Protein 2M3A (pdb70)

Nearest PDB structures (foldseek):
  2m3a-assembly1_A  TM=8.935E-01  e=5.132E-09  Caenorhabditis elegans
  2m3a-assembly1_A  TM=9.111E-01  e=3.890E-08  Caenorhabditis elegans
  7f4n-assembly2_G  TM=6.284E-01  e=8.957E+00  Tetrahymena thermophila SB210
  5nhk-assembly1_B  TM=3.131E-01  e=8.957E+00  Francisella tularensis
  2m3a-assembly1_A  TM=8.936E-01  e=2.933E-09  Caenorhabditis elegans

Secondary structure (DSSP, 8-state):
---S--BTB----HHHHHHHHHHHHHH---S-HHHHHHHHHHHGGG-PPPHHHHHHHHHHHS-----

Solvent-accessible surface area: 5272 Å² total; per-residue (Å²): 123,130,141,84,94,150,36,103,210,30,88,24,148,182,156,34,17,98,129,0,123,188,11,20,72,135,90,152,14,67,29,49,52,86,62,0,71,97,0,19,180,84,3,46,160,97,57,20,26,96,26,120,43,1,76,95,19,0,31,84,98,39,183,35,111,91,140

GO terms:
  GO:0000775 chromosome, centromeric region (C, IDA)
  GO:0000776 kinetochore (C, IDA)
  GO:0005634 nucleus (C, IDA)

Foldseek 3Di:
DVDDDDDDDDDCDPVNVVVLVVLCVVQVDQQDLVSVVVSVVVVCVVVDDRVVVVSVCCCVPVVDDHD

B-factor: mean 38.53, std 22.82, range [0.01, 75.43]

InterPro domains:
  IPR015216 SANT associated [PF09133] (20-107)
  IPR039110 KNL2-like [PTHR16124] (4-870)
  IPR044895 Kinetochore null protein 2, Myb-like DNA-binding domain superfamily [G3DSA:1.10.10.1900] (612-678)
  IPR048553 Kinetochore null protein 2-like domain [PF21506] (626-678)

Structure (mmCIF, N/CA/C/O backbone):
data_2M3A
#
_entry.id   2M3A
#
loop_
_atom_site.group_PDB
_atom_site.id
_atom_site.type_symbol
_atom_site.label_atom_id
_atom_site.label_alt_id
_atom_site.label_comp_id
_atom_site.label_asym_id
_atom_site.label_entity_id
_atom_site.label_seq_id
_atom_site.pdbx_PDB_ins_code
_atom_site.Cartn_x
_atom_site.Cartn_y
_atom_site.Cartn_z
_atom_site.occupancy
_atom_site.B_iso_or_equiv
_atom_site.auth_seq_id
_atom_site.auth_comp_id
_atom_site.auth_asym_id
_atom_site.auth_atom_id
_atom_site.pdbx_PDB_model_num
ATOM 1 N N . GLY A 1 1 ? 5.976 -18.245 19.093 1.00 13.00 1 GLY A N 1
ATOM 2 C CA . GLY A 1 1 ? 6.717 -18.244 17.846 1.00 45.03 1 GLY A CA 1
ATOM 3 C C . GLY A 1 1 ? 6.757 -16.875 17.196 1.00 63.11 1 GLY A C 1
ATOM 4 O O . GLY A 1 1 ? 7.797 -16.218 17.147 1.00 40.40 1 GLY A O 1
ATOM 8 N N . PRO A 1 2 ? 5.603 -16.427 16.680 1.00 1.21 2 PRO A N 1
ATOM 9 C CA . PRO A 1 2 ? 5.485 -15.124 16.020 1.00 54.44 2 PRO A CA 1
ATOM 10 C C . PRO A 1 2 ? 5.610 -13.963 17.000 1.00 5.14 2 PRO A C 1
ATOM 11 O O . PRO A 1 2 ? 5.854 -14.166 18.191 1.00 71.13 2 PRO A O 1
ATOM 22 N N . LEU A 1 3 ? 5.443 -12.746 16.494 1.00 21.14 3 LEU A N 1
ATOM 23 C CA . LEU A 1 3 ? 5.537 -11.552 17.327 1.00 45.33 3 LEU A CA 1
ATOM 24 C C . LEU A 1 3 ? 4.215 -11.275 18.034 1.00 54.11 3 LEU A C 1
ATOM 25 O O . LEU A 1 3 ? 3.202 -11.913 17.750 1.00 53.54 3 LEU A O 1
ATOM 41 N N . GLY A 1 4 ? 4.231 -10.317 18.956 1.00 24.11 4 GLY A N 1
ATOM 42 C CA . GLY A 1 4 ? 3.027 -9.971 19.688 1.00 0.01 4 GLY A CA 1
ATOM 43 C C . GLY A 1 4 ? 2.126 -9.033 18.911 1.00 54.44 4 GLY A C 1
ATOM 44 O O . GLY A 1 4 ? 1.854 -7.916 19.351 1.00 53.44 4 GLY A O 1
ATOM 48 N N . SER A 1 5 ? 1.662 -9.486 17.750 1.00 10.12 5 SER A N 1
ATOM 49 C CA . SER A 1 5 ? 0.790 -8.677 16.907 1.00 43.43 5 SER A CA 1
ATOM 50 C C . SER A 1 5 ? 0.324 -9.469 15.689 1.00 3.10 5 SER A C 1
ATOM 51 O O . SER A 1 5 ? 1.073 -9.651 14.729 1.00 72.13 5 SER A O 1
ATOM 59 N N . VAL A 1 6 ? -0.918 -9.938 15.736 1.00 35.24 6 VAL A N 1
ATOM 60 C CA . VAL A 1 6 ? -1.487 -10.710 14.638 1.00 65.32 6 VAL A CA 1
ATOM 61 C C . VAL A 1 6 ? -2.082 -9.796 13.573 1.00 3.43 6 VAL A C 1
ATOM 62 O O . VAL A 1 6 ? -2.736 -8.802 13.889 1.00 25.12 6 VAL A O 1
ATOM 75 N N . ALA A 1 7 ? -1.851 -10.138 12.310 1.00 21.32 7 ALA A N 1
ATOM 76 C CA . ALA A 1 7 ? -2.366 -9.349 11.198 1.00 34.42 7 ALA A CA 1
ATOM 77 C C . ALA A 1 7 ? -2.135 -10.059 9.868 1.00 11.42 7 ALA A C 1
ATOM 78 O O . ALA A 1 7 ? -1.115 -9.851 9.211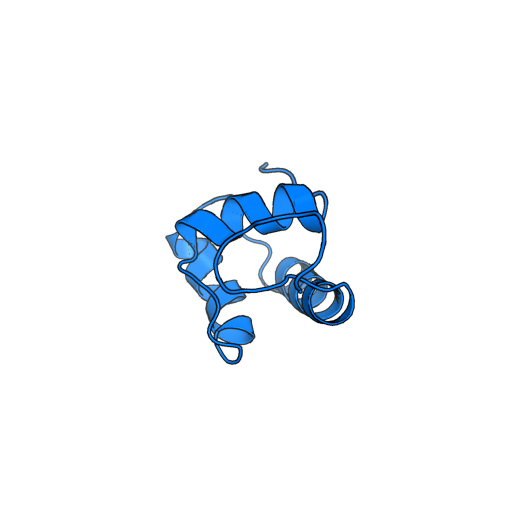 1.00 40.12 7 ALA A O 1
ATOM 85 N N . LYS A 1 8 ? -3.088 -10.898 9.477 1.00 52.41 8 LYS A N 1
ATOM 86 C CA . LYS A 1 8 ? -2.990 -11.638 8.225 1.00 65.13 8 LYS A CA 1
ATOM 87 C C . LYS A 1 8 ? -1.747 -12.523 8.212 1.00 34.35 8 LYS A C 1
ATOM 88 O O . LYS A 1 8 ? -1.075 -12.681 9.231 1.00 25.14 8 LYS A O 1
ATOM 107 N N . LYS A 1 9 ? -1.447 -13.098 7.053 1.00 75.13 9 LYS A N 1
ATOM 108 C CA . LYS A 1 9 ? -0.285 -13.965 6.906 1.00 25.41 9 LYS A CA 1
ATOM 109 C C . LYS A 1 9 ? 0.896 -13.198 6.318 1.00 34.32 9 LYS A C 1
ATOM 110 O O . LYS A 1 9 ? 1.775 -13.784 5.685 1.00 14.30 9 LYS A O 1
ATOM 129 N N . ILE A 1 10 ? 0.909 -11.887 6.533 1.00 22.20 10 ILE A N 1
ATOM 130 C CA . ILE A 1 10 ? 1.983 -11.042 6.026 1.00 10.33 10 ILE A CA 1
ATOM 131 C C . ILE A 1 10 ? 2.471 -10.072 7.097 1.00 15.50 10 ILE A C 1
ATOM 132 O O . ILE A 1 10 ? 1.786 -9.105 7.434 1.00 33.00 10 ILE A O 1
ATOM 148 N N . THR A 1 11 ? 3.660 -10.334 7.629 1.00 65.34 11 THR A N 1
ATOM 149 C CA . THR A 1 11 ? 4.241 -9.485 8.661 1.00 40.23 11 THR A CA 1
ATOM 150 C C . THR A 1 11 ? 4.807 -8.202 8.063 1.00 41.14 11 THR A C 1
ATOM 151 O O . THR A 1 11 ? 5.941 -8.177 7.583 1.00 34.20 11 THR A O 1
ATOM 162 N N . TRP A 1 12 ? 4.012 -7.139 8.095 1.00 11.20 12 TRP A N 1
ATOM 163 C CA . TRP A 1 12 ? 4.435 -5.851 7.556 1.00 23.31 12 TRP A CA 1
ATOM 164 C C . TRP A 1 12 ? 5.615 -5.293 8.344 1.00 42.12 12 TRP A C 1
ATOM 165 O O . TRP A 1 12 ? 5.464 -4.871 9.490 1.00 13.33 12 TRP A O 1
ATOM 186 N N . ARG A 1 13 ? 6.790 -5.293 7.722 1.00 72.40 13 ARG A N 1
ATOM 187 C CA . ARG A 1 13 ? 7.996 -4.787 8.366 1.00 33.34 13 ARG A CA 1
ATOM 188 C C . ARG A 1 13 ? 8.358 -3.405 7.832 1.00 1.33 13 ARG A C 1
ATOM 189 O O . ARG A 1 13 ? 7.846 -2.972 6.799 1.00 24.14 13 ARG A O 1
ATOM 210 N N . LYS A 1 14 ? 9.244 -2.715 8.543 1.00 32.03 14 LYS A N 1
ATOM 211 C CA . LYS A 1 14 ? 9.676 -1.382 8.142 1.00 44.31 14 LYS A CA 1
ATOM 212 C C . LYS A 1 14 ? 10.290 -1.406 6.746 1.00 71.04 14 LYS A C 1
ATOM 213 O O . LYS A 1 14 ? 10.055 -0.506 5.939 1.00 33.45 14 LYS A O 1
ATOM 232 N N . GLN A 1 15 ? 11.075 -2.442 6.467 1.00 3.52 15 GLN A N 1
ATOM 233 C CA . GLN A 1 15 ? 11.721 -2.582 5.168 1.00 62.15 15 GLN A CA 1
ATOM 234 C C . GLN A 1 15 ? 10.685 -2.681 4.053 1.00 62.13 15 GLN A C 1
ATOM 235 O O . GLN A 1 15 ? 10.891 -2.167 2.953 1.00 22.11 15 GLN A O 1
ATOM 249 N N . ASP A 1 16 ? 9.572 -3.345 4.344 1.00 60.03 16 ASP A N 1
ATOM 250 C CA . ASP A 1 16 ? 8.503 -3.511 3.366 1.00 71.02 16 ASP A CA 1
ATOM 251 C C . ASP A 1 16 ? 7.659 -2.244 3.263 1.00 31.52 16 ASP A C 1
ATOM 252 O O . ASP A 1 16 ? 7.078 -1.956 2.216 1.00 44.51 16 ASP A O 1
ATOM 261 N N . LEU A 1 17 ? 7.594 -1.493 4.357 1.00 50.14 17 LEU A N 1
ATOM 262 C CA . LEU A 1 17 ? 6.820 -0.257 4.391 1.00 53.14 17 LEU A CA 1
ATOM 263 C C . LEU A 1 17 ? 7.566 0.872 3.687 1.00 13.54 17 LEU A C 1
ATOM 264 O O . LEU A 1 17 ? 6.960 1.703 3.010 1.00 74.43 17 LEU A O 1
ATOM 280 N N . ASP A 1 18 ? 8.884 0.896 3.851 1.00 33.14 18 ASP A N 1
ATOM 281 C CA . ASP A 1 18 ? 9.713 1.921 3.230 1.00 45.44 18 ASP A CA 1
ATOM 282 C C . ASP A 1 18 ? 9.489 1.962 1.721 1.00 34.53 18 ASP A C 1
ATOM 283 O O . ASP A 1 18 ? 9.403 3.035 1.125 1.00 42.21 18 ASP A O 1
ATOM 292 N N . ARG A 1 19 ? 9.395 0.785 1.111 1.00 73.14 19 ARG A N 1
ATOM 293 C CA . ARG A 1 19 ? 9.182 0.686 -0.328 1.00 62.33 19 ARG A CA 1
ATOM 294 C C . ARG A 1 19 ? 7.787 1.173 -0.707 1.00 13.33 19 ARG A C 1
ATOM 295 O O . ARG A 1 19 ? 7.631 2.020 -1.588 1.00 12.25 19 ARG A O 1
ATOM 316 N N . LEU A 1 20 ? 6.775 0.633 -0.036 1.00 41.32 20 LEU A N 1
ATOM 317 C CA . LEU A 1 20 ? 5.392 1.013 -0.302 1.00 33.41 20 LEU A CA 1
ATOM 318 C C . LEU A 1 20 ? 5.223 2.528 -0.252 1.00 23.25 20 LEU A C 1
ATOM 319 O O . LEU A 1 20 ? 4.540 3.116 -1.090 1.00 31.20 20 LEU A O 1
ATOM 335 N N . LYS A 1 21 ? 5.853 3.155 0.736 1.00 13.32 21 LYS A N 1
ATOM 336 C CA . LYS A 1 21 ? 5.776 4.603 0.895 1.00 24.42 21 LYS A CA 1
ATOM 337 C C . LYS A 1 21 ? 6.265 5.315 -0.362 1.00 74.44 21 LYS A C 1
ATOM 338 O O . LYS A 1 21 ? 5.749 6.371 -0.729 1.00 21.14 21 LYS A O 1
ATOM 357 N N . ARG A 1 22 ? 7.260 4.729 -1.020 1.00 30.21 22 ARG A N 1
ATOM 358 C CA . ARG A 1 22 ? 7.817 5.308 -2.237 1.00 30.54 22 ARG A CA 1
ATOM 359 C C . ARG A 1 22 ? 6.815 5.227 -3.385 1.00 25.40 22 ARG A C 1
ATOM 360 O O . ARG A 1 22 ? 6.856 6.031 -4.316 1.00 65.23 22 ARG A O 1
ATOM 381 N N . VAL A 1 23 ? 5.917 4.250 -3.312 1.00 72.10 23 VAL A N 1
ATOM 382 C CA . VAL A 1 23 ? 4.904 4.064 -4.345 1.00 24.25 23 VAL A CA 1
ATOM 383 C C . VAL A 1 23 ? 3.726 5.009 -4.136 1.00 24.12 23 VAL A C 1
ATOM 384 O O . VAL A 1 23 ? 3.168 5.542 -5.095 1.00 71.01 23 VAL A O 1
ATOM 397 N N . ILE A 1 24 ? 3.354 5.212 -2.877 1.00 2.34 24 ILE A N 1
ATOM 398 C CA . ILE A 1 24 ? 2.243 6.095 -2.542 1.00 64.30 24 ILE A CA 1
ATOM 399 C C . ILE A 1 24 ? 2.549 7.536 -2.934 1.00 1.31 24 ILE A C 1
ATOM 400 O O . ILE A 1 24 ? 1.641 8.327 -3.189 1.00 62.34 24 ILE A O 1
ATOM 416 N N . ALA A 1 25 ? 3.834 7.871 -2.981 1.00 4.01 25 ALA A N 1
ATOM 417 C CA . ALA A 1 25 ? 4.261 9.216 -3.346 1.00 14.43 25 ALA A CA 1
ATOM 418 C C . ALA A 1 25 ? 4.252 9.403 -4.859 1.00 42.51 25 ALA A C 1
ATOM 419 O O . ALA A 1 25 ? 4.113 10.522 -5.356 1.00 5.01 25 ALA A O 1
ATOM 426 N N . LEU A 1 26 ? 4.402 8.303 -5.587 1.00 61.43 26 LEU A N 1
ATOM 427 C CA . LEU A 1 26 ? 4.412 8.345 -7.045 1.00 45.45 26 LEU A CA 1
ATOM 428 C C . LEU A 1 26 ? 2.998 8.223 -7.604 1.00 3.51 26 LEU A C 1
ATOM 429 O O . LEU A 1 26 ? 2.534 9.091 -8.344 1.00 1.10 26 LEU A O 1
ATOM 445 N N . LYS A 1 27 ? 2.316 7.142 -7.243 1.00 24.32 27 LYS A N 1
ATOM 446 C CA . LYS A 1 27 ? 0.953 6.907 -7.704 1.00 64.50 27 LYS A CA 1
ATOM 447 C C . LYS A 1 27 ? -0.012 7.911 -7.083 1.00 40.23 27 LYS A C 1
ATOM 448 O O . LYS A 1 27 ? -0.846 8.495 -7.775 1.00 54.41 27 LYS A O 1
ATOM 467 N N . LYS A 1 28 ? 0.108 8.109 -5.775 1.00 13.21 28 LYS A N 1
ATOM 468 C CA . LYS A 1 28 ? -0.752 9.045 -5.060 1.00 40.44 28 LYS A CA 1
ATOM 469 C C . LYS A 1 28 ? -2.223 8.701 -5.269 1.00 32.45 28 LYS A C 1
ATOM 470 O O . LYS A 1 28 ? -2.948 9.380 -5.996 1.00 10.13 28 LYS A O 1
ATOM 489 N N . PRO A 1 29 ? -2.677 7.621 -4.615 1.00 31.12 29 PRO A N 1
ATOM 490 C CA . PRO A 1 29 ? -4.066 7.163 -4.711 1.00 54.22 29 PRO A CA 1
ATOM 491 C C . PRO A 1 29 ? -5.039 8.112 -4.019 1.00 3.20 29 PRO A C 1
ATOM 492 O O . PRO A 1 29 ? -4.626 9.057 -3.346 1.00 31.41 29 PRO A O 1
ATOM 503 N N . SER A 1 30 ? -6.332 7.855 -4.189 1.00 23.34 30 SER A N 1
ATOM 504 C CA . SER A 1 30 ? -7.363 8.689 -3.582 1.00 70.45 30 SER A CA 1
ATOM 505 C C . SER A 1 30 ? -8.357 7.838 -2.797 1.00 52.34 30 SER A C 1
ATOM 506 O O . SER A 1 30 ? -9.570 7.992 -2.939 1.00 41.11 30 SER A O 1
ATOM 514 N N . ALA A 1 31 ? -7.834 6.941 -1.969 1.00 64.51 31 ALA A N 1
ATOM 515 C CA . ALA A 1 31 ? -8.674 6.067 -1.160 1.00 24.34 31 ALA A CA 1
ATOM 516 C C . ALA A 1 31 ? -9.687 5.324 -2.024 1.00 51.41 31 ALA A C 1
ATOM 517 O O . ALA A 1 31 ? -10.856 5.705 -2.092 1.00 62.22 31 ALA A O 1
ATOM 524 N N . SER A 1 32 ? -9.232 4.264 -2.684 1.00 4.14 32 SER A N 1
ATOM 525 C CA . SER A 1 32 ? -10.098 3.471 -3.548 1.00 10.13 32 SER A CA 1
ATOM 526 C C . SER A 1 32 ? -9.402 2.184 -3.981 1.00 53.32 32 SER A C 1
ATOM 527 O O . SER A 1 32 ? -8.215 2.187 -4.306 1.00 62.20 32 SER A O 1
ATOM 535 N N . ASP A 1 33 ? -10.151 1.087 -3.983 1.00 65.33 33 ASP A N 1
ATOM 536 C CA . ASP A 1 33 ? -9.608 -0.208 -4.377 1.00 65.15 33 ASP A CA 1
ATOM 537 C C . ASP A 1 33 ? -9.009 -0.142 -5.779 1.00 62.31 33 ASP A C 1
ATOM 538 O O . ASP A 1 33 ? -7.876 -0.569 -6.002 1.00 34.54 33 ASP A O 1
ATOM 547 N N . ALA A 1 34 ? -9.778 0.395 -6.721 1.00 24.32 34 ALA A N 1
ATOM 548 C CA . ALA A 1 34 ? -9.323 0.517 -8.100 1.00 41.12 34 ALA A CA 1
ATOM 549 C C . ALA A 1 34 ? -7.985 1.244 -8.175 1.00 4.14 34 ALA A C 1
ATOM 550 O O . ALA A 1 34 ? -7.084 0.833 -8.907 1.00 11.40 34 ALA A O 1
ATOM 557 N N . ASP A 1 35 ? -7.861 2.326 -7.413 1.00 71.33 35 ASP A N 1
ATOM 558 C CA . ASP A 1 35 ? -6.632 3.110 -7.393 1.00 2.02 35 ASP A CA 1
ATOM 559 C C . ASP A 1 35 ? -5.506 2.338 -6.711 1.00 51.43 35 ASP A C 1
ATOM 560 O O . ASP A 1 35 ? -4.373 2.320 -7.193 1.00 33.14 35 ASP A O 1
ATOM 569 N N . TRP A 1 36 ? -5.826 1.704 -5.589 1.00 42.31 36 TRP A N 1
ATOM 570 C CA . TRP A 1 36 ? -4.841 0.932 -4.841 1.00 24.14 36 TRP A CA 1
ATOM 571 C C . TRP A 1 36 ? -4.301 -0.221 -5.680 1.00 10.01 36 TRP A C 1
ATOM 572 O O . TRP A 1 36 ? -3.186 -0.695 -5.459 1.00 41.22 36 TRP A O 1
ATOM 593 N N . THR A 1 37 ? -5.099 -0.669 -6.645 1.00 24.35 37 THR A N 1
ATOM 594 C CA . THR A 1 37 ? -4.701 -1.767 -7.516 1.00 60.53 37 THR A CA 1
ATOM 595 C C . THR A 1 37 ? -3.368 -1.475 -8.196 1.00 55.24 37 THR A C 1
ATOM 596 O O . THR A 1 37 ? -2.635 -2.392 -8.565 1.00 12.25 37 THR A O 1
ATOM 607 N N . GLU A 1 38 ? -3.061 -0.192 -8.359 1.00 55.41 38 GLU A N 1
ATOM 608 C CA . GLU A 1 38 ? -1.816 0.220 -8.996 1.00 1.34 38 GLU A CA 1
ATOM 609 C C . GLU A 1 38 ? -0.640 0.075 -8.034 1.00 43.32 38 GLU A C 1
ATOM 610 O O . GLU A 1 38 ? 0.315 -0.652 -8.308 1.00 73.34 38 GLU A O 1
ATOM 622 N N . VAL A 1 39 ? -0.716 0.774 -6.906 1.00 4.10 39 VAL A N 1
ATOM 623 C CA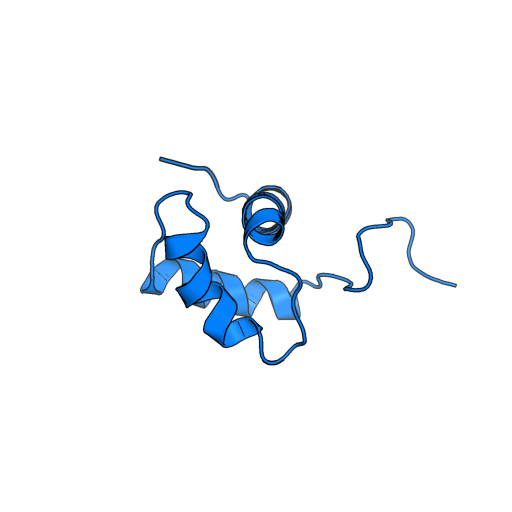 . VAL A 1 39 ? 0.341 0.724 -5.903 1.00 24.30 39 VAL A CA 1
ATOM 624 C C . VAL A 1 39 ? 0.598 -0.708 -5.447 1.00 65.10 39 VAL A C 1
ATOM 625 O O . VAL A 1 39 ? 1.746 -1.115 -5.258 1.00 13.44 39 VAL A O 1
ATOM 638 N N . LEU A 1 40 ? -0.476 -1.469 -5.273 1.00 31.43 40 LEU A N 1
ATOM 639 C CA . LEU A 1 40 ? -0.368 -2.858 -4.839 1.00 63.11 40 LEU A CA 1
ATOM 640 C C . LEU A 1 40 ? 0.191 -3.735 -5.955 1.00 41.01 40 LEU A C 1
ATOM 641 O O . LEU A 1 40 ? 0.689 -4.833 -5.705 1.00 3.30 40 LEU A O 1
ATOM 657 N N . ARG A 1 41 ? 0.107 -3.242 -7.186 1.00 74.14 41 ARG A N 1
ATOM 658 C CA . ARG A 1 41 ? 0.605 -3.980 -8.341 1.00 32.33 41 ARG A CA 1
ATOM 659 C C . ARG A 1 41 ? 2.111 -4.200 -8.237 1.00 2.02 41 ARG A C 1
ATOM 660 O O . ARG A 1 41 ? 2.646 -5.173 -8.771 1.00 10.41 41 ARG A O 1
ATOM 681 N N . LEU A 1 42 ? 2.790 -3.290 -7.547 1.00 21.33 42 LEU A N 1
ATOM 682 C CA . LEU A 1 42 ? 4.236 -3.384 -7.373 1.00 15.22 42 LEU A CA 1
ATOM 683 C C . LEU A 1 42 ? 4.585 -4.289 -6.196 1.00 70.42 42 LEU A C 1
ATOM 684 O O . LEU A 1 42 ? 5.324 -5.263 -6.346 1.00 64.15 42 LEU A O 1
ATOM 700 N N . LEU A 1 43 ? 4.047 -3.964 -5.026 1.00 3.01 43 LEU A N 1
ATOM 701 C CA . LEU A 1 43 ? 4.300 -4.749 -3.823 1.00 20.51 43 LEU A CA 1
ATOM 702 C C . LEU A 1 43 ? 3.707 -6.149 -3.952 1.00 24.02 43 LEU A C 1
ATOM 703 O O . LEU A 1 43 ? 4.032 -7.045 -3.173 1.00 73.24 43 LEU A O 1
ATOM 719 N N . ALA A 1 44 ? 2.839 -6.329 -4.941 1.00 73.33 44 ALA A N 1
ATOM 720 C CA . ALA A 1 44 ? 2.204 -7.621 -5.175 1.00 43.41 44 ALA A CA 1
ATOM 721 C C . ALA A 1 44 ? 3.243 -8.732 -5.276 1.00 61.41 44 ALA A C 1
ATOM 722 O O . ALA A 1 44 ? 2.959 -9.891 -4.972 1.00 62.34 44 ALA A O 1
ATOM 729 N N . LYS A 1 45 ? 4.448 -8.373 -5.705 1.00 50.33 45 LYS A N 1
ATOM 730 C CA . LYS A 1 45 ? 5.531 -9.339 -5.846 1.00 74.24 45 LYS A CA 1
ATOM 731 C C . LYS A 1 45 ? 5.782 -10.070 -4.531 1.00 44.32 45 LYS A C 1
ATOM 732 O O . LYS A 1 45 ? 6.299 -11.186 -4.521 1.00 21.41 45 LYS A O 1
ATOM 751 N N . GLU A 1 46 ? 5.413 -9.432 -3.425 1.00 33.11 46 GLU A N 1
ATOM 752 C CA . GLU A 1 46 ? 5.599 -10.023 -2.105 1.00 33.20 46 GLU A CA 1
ATOM 753 C C . GLU A 1 46 ? 4.328 -10.730 -1.642 1.00 24.44 46 GLU A C 1
ATOM 754 O O . GLU A 1 46 ? 4.090 -10.881 -0.444 1.00 64.20 46 GLU A O 1
ATOM 766 N N . GLY A 1 47 ? 3.515 -11.162 -2.601 1.00 14.24 47 GLY A N 1
ATOM 767 C CA . GLY A 1 47 ? 2.278 -11.847 -2.272 1.00 24.11 47 GLY A CA 1
ATOM 768 C C . GLY A 1 47 ? 1.431 -11.072 -1.283 1.00 2.25 47 GLY A C 1
ATOM 769 O O . GLY A 1 47 ? 0.973 -11.622 -0.281 1.00 72.22 47 GLY A O 1
ATOM 773 N N . VAL A 1 48 ? 1.223 -9.789 -1.561 1.00 42.15 48 VAL A N 1
ATOM 774 C CA . VAL A 1 48 ? 0.426 -8.936 -0.688 1.00 71.01 48 VAL A CA 1
ATOM 775 C C . VAL A 1 48 ? -1.063 -9.219 -0.854 1.00 0.32 48 VAL A C 1
ATOM 776 O O . VAL A 1 48 ? -1.530 -9.519 -1.952 1.00 74.34 48 VAL A O 1
ATOM 789 N N . VAL A 1 49 ? -1.804 -9.120 0.245 1.00 15.20 49 VAL A N 1
ATOM 790 C CA . VAL A 1 49 ? -3.242 -9.363 0.222 1.00 62.12 49 VAL A CA 1
ATOM 791 C C . VAL A 1 49 ? -3.957 -8.349 -0.664 1.00 64.12 49 VAL A C 1
ATOM 792 O O . VAL A 1 49 ? -3.346 -7.400 -1.155 1.00 31.04 49 VAL A O 1
ATOM 805 N N . GLU A 1 50 ? -5.254 -8.557 -0.864 1.00 73.35 50 GLU A N 1
ATOM 806 C CA . GLU A 1 50 ? -6.052 -7.661 -1.692 1.00 52.54 50 GLU A CA 1
ATOM 807 C C . GLU A 1 50 ? -5.831 -6.206 -1.288 1.00 50.21 50 GLU A C 1
ATOM 808 O O . GLU A 1 50 ? -5.416 -5.902 -0.170 1.00 24.24 50 GLU A O 1
ATOM 820 N N . PRO A 1 51 ? -6.114 -5.284 -2.220 1.00 14.51 51 PRO A N 1
ATOM 821 C CA . PRO A 1 51 ? -5.954 -3.845 -1.985 1.00 34.53 51 PRO A CA 1
ATOM 822 C C . PRO A 1 51 ? -6.979 -3.302 -0.995 1.00 33.30 51 PRO A C 1
ATOM 823 O O . PRO A 1 51 ? -6.701 -2.359 -0.256 1.00 13.15 51 PRO A O 1
ATOM 834 N N . GLU A 1 52 ? -8.164 -3.905 -0.987 1.00 14.42 52 GLU A N 1
ATOM 835 C CA . GLU A 1 52 ? -9.230 -3.480 -0.087 1.00 53.41 52 GLU A CA 1
ATOM 836 C C . GLU A 1 52 ? -8.732 -3.413 1.354 1.00 40.13 52 GLU A C 1
ATOM 837 O O . GLU A 1 52 ? -9.148 -2.551 2.127 1.00 15.43 52 GLU A O 1
ATOM 849 N N . VAL A 1 53 ? -7.838 -4.331 1.707 1.00 5.54 53 VAL A N 1
ATOM 850 C CA . VAL A 1 53 ? -7.281 -4.377 3.054 1.00 13.43 53 VAL A CA 1
ATOM 851 C C . VAL A 1 53 ? -6.064 -3.467 3.178 1.00 70.04 53 VAL A C 1
ATOM 852 O O . VAL A 1 53 ? -5.945 -2.697 4.131 1.00 24.40 53 VAL A O 1
ATOM 865 N N . VAL A 1 54 ? -5.162 -3.560 2.206 1.00 24.20 54 VAL A N 1
ATOM 866 C CA . VAL A 1 54 ? -3.953 -2.744 2.204 1.00 31.53 54 VAL A CA 1
ATOM 867 C C . VAL A 1 54 ? -4.286 -1.268 2.390 1.00 72.44 54 VAL A C 1
ATOM 868 O O . VAL A 1 54 ? -3.495 -0.508 2.948 1.00 30.42 54 VAL A O 1
ATOM 881 N N . ARG A 1 55 ? -5.463 -0.869 1.918 1.00 63.24 55 ARG A N 1
ATOM 882 C CA . ARG A 1 55 ? -5.901 0.517 2.031 1.00 62.25 55 ARG A CA 1
ATOM 883 C C . ARG A 1 55 ? -5.851 0.986 3.482 1.00 51.14 55 ARG A C 1
ATOM 884 O O . ARG A 1 55 ? -5.448 2.114 3.765 1.00 35.11 55 ARG A O 1
ATOM 905 N N . GLN A 1 56 ? -6.263 0.113 4.395 1.00 54.00 56 GLN A N 1
ATOM 906 C CA . GLN A 1 56 ? -6.267 0.439 5.816 1.00 2.21 56 GLN A CA 1
ATOM 907 C C . GLN A 1 56 ? -4.898 0.183 6.437 1.00 64.52 56 GLN A C 1
ATOM 908 O O . GLN A 1 56 ? -4.500 0.857 7.387 1.00 41.30 56 GLN A O 1
ATOM 922 N N . ILE A 1 57 ? -4.182 -0.796 5.894 1.00 24.41 57 ILE A N 1
ATOM 923 C CA . ILE A 1 57 ? -2.857 -1.141 6.395 1.00 62.13 57 ILE A CA 1
ATOM 924 C C . ILE A 1 57 ? -1.897 0.037 6.268 1.00 54.42 57 ILE A C 1
ATOM 925 O O . ILE A 1 57 ? -1.207 0.394 7.222 1.00 52.40 57 ILE A O 1
ATOM 941 N N . ALA A 1 58 ? -1.861 0.639 5.083 1.00 30.23 58 ALA A N 1
ATOM 942 C CA . ALA A 1 58 ? -0.989 1.780 4.832 1.00 35.13 58 ALA A CA 1
ATOM 943 C C . ALA A 1 58 ? -1.329 2.944 5.757 1.00 22.33 58 ALA A C 1
ATOM 944 O O . ALA A 1 58 ? -0.516 3.847 5.957 1.00 13.20 58 ALA A O 1
ATOM 951 N N . ILE A 1 59 ? -2.533 2.916 6.318 1.00 30.13 59 ILE A N 1
ATOM 952 C CA . ILE A 1 59 ? -2.979 3.969 7.222 1.00 24.13 59 ILE A CA 1
ATOM 953 C C . ILE A 1 59 ? -2.451 3.740 8.635 1.00 51.53 59 ILE A C 1
ATOM 954 O O . ILE A 1 59 ? -1.961 4.665 9.284 1.00 11.11 59 ILE A O 1
ATOM 970 N N . THR A 1 60 ? -2.553 2.501 9.105 1.00 3.35 60 THR A N 1
ATOM 971 C CA . THR A 1 60 ? -2.086 2.150 10.441 1.00 45.24 60 THR A CA 1
ATOM 972 C C . THR A 1 60 ? -0.602 1.799 10.429 1.00 33.42 60 THR A C 1
ATOM 973 O O . THR A 1 60 ? -0.012 1.522 11.474 1.00 53.12 60 THR A O 1
ATOM 984 N N . ARG A 1 61 ? -0.005 1.812 9.242 1.00 21.42 61 ARG A N 1
ATOM 985 C CA . ARG A 1 61 ? 1.410 1.493 9.096 1.00 43.45 61 ARG A CA 1
ATOM 986 C C . ARG A 1 61 ? 2.187 2.698 8.573 1.00 3.45 61 ARG A C 1
ATOM 987 O O . ARG A 1 61 ? 3.210 3.085 9.141 1.00 21.40 61 ARG A O 1
ATOM 1008 N N . LEU A 1 62 ? 1.696 3.288 7.489 1.00 12.03 62 LEU A N 1
ATOM 1009 C CA . LEU A 1 62 ? 2.344 4.449 6.890 1.00 52.44 62 LEU A CA 1
ATOM 1010 C C . LEU A 1 62 ? 1.670 5.742 7.339 1.00 31.34 62 LEU A C 1
ATOM 1011 O O . LEU A 1 62 ? 1.890 6.804 6.758 1.00 54.42 62 LEU A O 1
ATOM 1027 N N . LYS A 1 63 ? 0.850 5.644 8.380 1.00 34.10 63 LYS A N 1
ATOM 1028 C CA . LYS A 1 63 ? 0.145 6.805 8.912 1.00 65.24 63 LYS A CA 1
ATOM 1029 C C . LYS A 1 63 ? -0.587 7.552 7.802 1.00 43.33 63 LYS A C 1
ATOM 1030 O O . LYS A 1 63 ? -0.765 8.768 7.873 1.00 52.21 63 LYS A O 1
ATOM 1049 N N . TRP A 1 64 ? -1.009 6.818 6.779 1.00 31.32 64 TRP A N 1
ATOM 1050 C CA . TRP A 1 64 ? -1.724 7.412 5.655 1.00 24.00 64 TRP A CA 1
ATOM 1051 C C . TRP A 1 64 ? -3.101 7.905 6.085 1.00 71.43 64 TRP A C 1
ATOM 1052 O O . TRP A 1 64 ? -3.653 7.443 7.084 1.00 65.33 64 TRP A O 1
ATOM 1073 N N . VAL A 1 65 ? -3.653 8.845 5.324 1.00 65.11 65 VAL A N 1
ATOM 1074 C CA . VAL A 1 65 ? -4.967 9.399 5.626 1.00 41.03 65 VAL A CA 1
ATOM 1075 C C . VAL A 1 65 ? -5.684 9.836 4.354 1.00 53.34 65 VAL A C 1
ATOM 1076 O O . VAL A 1 65 ? -5.183 10.673 3.604 1.00 50.24 65 VAL A O 1
ATOM 1089 N N . GLU A 1 66 ? -6.861 9.264 4.118 1.00 41.23 66 GLU A N 1
ATOM 1090 C CA . GLU A 1 66 ? -7.647 9.595 2.935 1.00 12.52 66 GLU A CA 1
ATOM 1091 C C . GLU A 1 66 ? -7.828 11.105 2.807 1.00 4.42 66 GLU A C 1
ATOM 1092 O O . GLU A 1 66 ? -7.739 11.851 3.782 1.00 4.55 66 GLU A O 1
ATOM 1104 N N . PRO A 1 67 ? -8.087 11.567 1.575 1.00 43.50 67 PRO A N 1
ATOM 1105 C CA . PRO A 1 67 ? -8.285 12.991 1.289 1.00 10.51 67 PRO A CA 1
ATOM 1106 C C . PRO A 1 67 ? -9.591 13.523 1.869 1.00 32.13 67 PRO A C 1
ATOM 1107 O O . PRO A 1 67 ? -9.719 13.695 3.082 1.00 64.54 67 PRO A O 1
ATOM 1118 N N . GLY A 1 1 ? 1.697 -1.799 18.811 1.00 30.04 1 GLY A N 2
ATOM 1119 C CA . GLY A 1 1 ? 1.202 -1.979 20.164 1.00 43.10 1 GLY A CA 2
ATOM 1120 C C . GLY A 1 1 ? 0.718 -3.392 20.421 1.00 31.01 1 GLY A C 2
ATOM 1121 O O . GLY A 1 1 ? 0.645 -4.220 19.513 1.00 21.35 1 GLY A O 2
ATOM 1125 N N . PRO A 1 2 ? 0.376 -3.685 21.684 1.00 11.45 2 PRO A N 2
ATOM 1126 C CA . PRO A 1 2 ? -0.109 -5.007 22.087 1.00 22.35 2 PRO A CA 2
ATOM 1127 C C . PRO A 1 2 ? -1.500 -5.307 21.539 1.00 2.30 2 PRO A C 2
ATOM 1128 O O . PRO A 1 2 ? -2.027 -4.560 20.712 1.00 5.32 2 PRO A O 2
ATOM 1139 N N . LEU A 1 3 ? -2.091 -6.402 22.004 1.00 50.44 3 LEU A N 2
ATOM 1140 C CA . LEU A 1 3 ? -3.422 -6.800 21.560 1.00 54.25 3 LEU A CA 2
ATOM 1141 C C . LEU A 1 3 ? -3.434 -7.087 20.062 1.00 64.40 3 LEU A C 2
ATOM 1142 O O . LEU A 1 3 ? -3.540 -6.175 19.244 1.00 15.33 3 LEU A O 2
ATOM 1158 N N . GLY A 1 4 ? -3.325 -8.365 19.710 1.00 55.25 4 GLY A N 2
ATOM 1159 C CA . GLY A 1 4 ? -3.327 -8.752 18.311 1.00 55.33 4 GLY A CA 2
ATOM 1160 C C . GLY A 1 4 ? -4.634 -9.395 17.888 1.00 44.10 4 GLY A C 2
ATOM 1161 O O . GLY A 1 4 ? -5.306 -10.036 18.695 1.00 52.30 4 GLY A O 2
ATOM 1165 N N . SER A 1 5 ? -4.993 -9.221 16.621 1.00 32.51 5 SER A N 2
ATOM 1166 C CA . SER A 1 5 ? -6.231 -9.786 16.094 1.00 41.54 5 SER A CA 2
ATOM 1167 C C . SER A 1 5 ? -5.941 -10.973 15.181 1.00 52.14 5 SER A C 2
ATOM 1168 O O . SER A 1 5 ? -6.771 -11.868 15.025 1.00 35.45 5 SER A O 2
ATOM 1176 N N . VAL A 1 6 ? -4.757 -10.973 14.578 1.00 25.43 6 VAL A N 2
ATOM 1177 C CA . VAL A 1 6 ? -4.355 -12.050 13.681 1.00 71.01 6 VAL A CA 2
ATOM 1178 C C . VAL A 1 6 ? -5.403 -12.284 12.600 1.00 53.14 6 VAL A C 2
ATOM 1179 O O . VAL A 1 6 ? -6.244 -13.174 12.719 1.00 72.33 6 VAL A O 2
ATOM 1192 N N . ALA A 1 7 ? -5.347 -11.478 11.544 1.00 42.22 7 ALA A N 2
ATOM 1193 C CA . ALA A 1 7 ? -6.290 -11.599 10.440 1.00 2.41 7 ALA A CA 2
ATOM 1194 C C . ALA A 1 7 ? -5.569 -11.575 9.097 1.00 40.53 7 ALA A C 2
ATOM 1195 O O . ALA A 1 7 ? -6.147 -11.201 8.076 1.00 43.31 7 ALA A O 2
ATOM 1202 N N . LYS A 1 8 ? -4.302 -11.975 9.104 1.00 70.02 8 LYS A N 2
ATOM 1203 C CA . LYS A 1 8 ? -3.500 -12.000 7.885 1.00 2.44 8 LYS A CA 2
ATOM 1204 C C . LYS A 1 8 ? -2.250 -12.853 8.074 1.00 34.50 8 LYS A C 2
ATOM 1205 O O . LYS A 1 8 ? -1.872 -13.178 9.200 1.00 64.44 8 LYS A O 2
ATOM 1224 N N . LYS A 1 9 ? -1.612 -13.213 6.966 1.00 74.11 9 LYS A N 2
ATOM 1225 C CA . LYS A 1 9 ? -0.403 -14.027 7.008 1.00 23.51 9 LYS A CA 2
ATOM 1226 C C . LYS A 1 9 ? 0.791 -13.257 6.455 1.00 42.41 9 LYS A C 2
ATOM 1227 O O . LYS A 1 9 ? 1.747 -13.851 5.954 1.00 32.11 9 LYS A O 2
ATOM 1246 N N . ILE A 1 10 ? 0.731 -11.932 6.548 1.00 35.24 10 ILE A N 2
ATOM 1247 C CA . ILE A 1 10 ? 1.808 -11.082 6.059 1.00 1.11 10 ILE A CA 2
ATOM 1248 C C . ILE A 1 10 ? 2.262 -10.098 7.131 1.00 53.20 10 ILE A C 2
ATOM 1249 O O . ILE A 1 10 ? 1.491 -9.245 7.574 1.00 53.44 10 ILE A O 2
ATOM 1265 N N . THR A 1 11 ? 3.519 -10.219 7.545 1.00 4.20 11 THR A N 2
ATOM 1266 C CA . THR A 1 11 ? 4.076 -9.340 8.565 1.00 4.11 11 THR A CA 2
ATOM 1267 C C . THR A 1 11 ? 4.611 -8.053 7.948 1.00 5.53 11 THR A C 2
ATOM 1268 O O . THR A 1 11 ? 5.623 -8.063 7.247 1.00 2.15 11 THR A O 2
ATOM 1279 N N . TRP A 1 12 ? 3.926 -6.946 8.214 1.00 62.12 12 TRP A N 2
ATOM 1280 C CA . TRP A 1 12 ? 4.334 -5.649 7.685 1.00 74.44 12 TRP A CA 2
ATOM 1281 C C . TRP A 1 12 ? 5.398 -5.011 8.570 1.00 54.50 12 TRP A C 2
ATOM 1282 O O . TRP A 1 12 ? 5.095 -4.503 9.650 1.00 65.13 12 TRP A O 2
ATOM 1303 N N . ARG A 1 13 ? 6.642 -5.038 8.105 1.00 24.43 13 ARG A N 2
ATOM 1304 C CA . ARG A 1 13 ? 7.751 -4.461 8.856 1.00 33.33 13 ARG A CA 2
ATOM 1305 C C . ARG A 1 13 ? 8.026 -3.030 8.408 1.00 50.23 13 ARG A C 2
ATOM 1306 O O . ARG A 1 13 ? 7.589 -2.608 7.336 1.00 20.44 13 ARG A O 2
ATOM 1327 N N . LYS A 1 14 ? 8.752 -2.284 9.234 1.00 74.40 14 LYS A N 2
ATOM 1328 C CA . LYS A 1 14 ? 9.086 -0.900 8.923 1.00 51.11 14 LYS A CA 2
ATOM 1329 C C . LYS A 1 14 ? 9.886 -0.811 7.628 1.00 41.41 14 LYS A C 2
ATOM 1330 O O . LYS A 1 14 ? 9.701 0.113 6.836 1.00 12.03 14 LYS A O 2
ATOM 1349 N N . GLN A 1 15 ? 10.773 -1.778 7.418 1.00 2.01 15 GLN A N 2
ATOM 1350 C CA . GLN A 1 15 ? 11.600 -1.807 6.217 1.00 31.42 15 GLN A CA 2
ATOM 1351 C C . GLN A 1 15 ? 10.753 -2.085 4.980 1.00 43.12 15 GLN A C 2
ATOM 1352 O O . GLN A 1 15 ? 10.803 -1.339 4.001 1.00 60.00 15 GLN A O 2
ATOM 1366 N N . ASP A 1 16 ? 9.977 -3.161 5.029 1.00 34.34 16 ASP A N 2
ATOM 1367 C CA . ASP A 1 16 ? 9.117 -3.537 3.913 1.00 72.40 16 ASP A CA 2
ATOM 1368 C C . ASP A 1 16 ? 8.200 -2.383 3.521 1.00 73.32 16 ASP A C 2
ATOM 1369 O O . ASP A 1 16 ? 7.808 -2.254 2.360 1.00 43.33 16 ASP A O 2
ATOM 1378 N N . LEU A 1 17 ? 7.859 -1.548 4.496 1.00 62.12 17 LEU A N 2
ATOM 1379 C CA . LEU A 1 17 ? 6.986 -0.404 4.253 1.00 33.21 17 LEU A CA 2
ATOM 1380 C C . LEU A 1 17 ? 7.717 0.683 3.472 1.00 21.43 17 LEU A C 2
ATOM 1381 O O . LEU A 1 17 ? 7.101 1.453 2.736 1.00 12.33 17 LEU A O 2
ATOM 1397 N N . ASP A 1 18 ? 9.035 0.738 3.636 1.00 33.43 18 ASP A N 2
ATOM 1398 C CA . ASP A 1 18 ? 9.850 1.728 2.944 1.00 11.22 18 ASP A CA 2
ATOM 1399 C C . ASP A 1 18 ? 9.675 1.616 1.433 1.00 25.24 18 ASP A C 2
ATOM 1400 O O . ASP A 1 18 ? 9.832 2.597 0.706 1.00 34.24 18 ASP A O 2
ATOM 1409 N N . ARG A 1 19 ? 9.353 0.414 0.967 1.00 13.12 19 ARG A N 2
ATOM 1410 C CA . ARG A 1 19 ? 9.160 0.173 -0.457 1.00 53.30 19 ARG A CA 2
ATOM 1411 C C . ARG A 1 19 ? 7.772 0.626 -0.902 1.00 71.12 19 ARG A C 2
ATOM 1412 O O . ARG A 1 19 ? 7.615 1.226 -1.966 1.00 20.23 19 ARG A O 2
ATOM 1433 N N . LEU A 1 20 ? 6.770 0.334 -0.082 1.00 33.13 20 LEU A N 2
ATOM 1434 C CA . LEU A 1 20 ? 5.394 0.710 -0.390 1.00 11.14 20 LEU A CA 2
ATOM 1435 C C . LEU A 1 20 ? 5.220 2.225 -0.338 1.00 33.45 20 LEU A C 2
ATOM 1436 O O . LEU A 1 20 ? 4.611 2.822 -1.226 1.00 31.11 20 LEU A O 2
ATOM 1452 N N . LYS A 1 21 ? 5.758 2.841 0.709 1.00 12.20 21 LYS A N 2
ATOM 1453 C CA . LYS A 1 21 ? 5.666 4.287 0.878 1.00 54.14 21 LYS A CA 2
ATOM 1454 C C . LYS A 1 21 ? 6.234 5.014 -0.337 1.00 21.31 21 LYS A C 2
ATOM 1455 O O . LYS A 1 21 ? 5.823 6.130 -0.653 1.00 51.31 21 LYS A O 2
ATOM 1474 N N . ARG A 1 22 ? 7.180 4.372 -1.015 1.00 43.33 22 ARG A N 2
ATOM 1475 C CA . ARG A 1 22 ? 7.804 4.958 -2.196 1.00 23.23 22 ARG A CA 2
ATOM 1476 C C . ARG A 1 22 ? 6.850 4.933 -3.385 1.00 75.41 22 ARG A C 2
ATOM 1477 O O . ARG A 1 22 ? 6.938 5.768 -4.284 1.00 51.55 22 ARG A O 2
ATOM 1498 N N . VAL A 1 23 ? 5.935 3.968 -3.382 1.00 61.45 23 VAL A N 2
ATOM 1499 C CA . VAL A 1 23 ? 4.962 3.833 -4.460 1.00 63.23 23 VAL A CA 2
ATOM 1500 C C . VAL A 1 23 ? 3.764 4.749 -4.237 1.00 20.11 23 VAL A C 2
ATOM 1501 O O . VAL A 1 23 ? 3.205 5.298 -5.187 1.00 74.42 23 VAL A O 2
ATOM 1514 N N . ILE A 1 24 ? 3.377 4.910 -2.976 1.00 53.12 24 ILE A N 2
ATOM 1515 C CA . ILE A 1 24 ? 2.246 5.761 -2.629 1.00 31.14 24 ILE A CA 2
ATOM 1516 C C . ILE A 1 24 ? 2.510 7.212 -3.014 1.00 3.02 24 ILE A C 2
ATOM 1517 O O . ILE A 1 24 ? 1.580 7.978 -3.267 1.00 25.41 24 ILE A O 2
ATOM 1533 N N . ALA A 1 25 ? 3.786 7.584 -3.059 1.00 34.33 25 ALA A N 2
ATOM 1534 C CA . ALA A 1 25 ? 4.174 8.942 -3.418 1.00 14.14 25 ALA A CA 2
ATOM 1535 C C . ALA A 1 25 ? 4.264 9.106 -4.931 1.00 71.12 25 ALA A C 2
ATOM 1536 O O . ALA A 1 25 ? 4.128 10.212 -5.456 1.00 34.45 25 ALA A O 2
ATOM 1543 N N . LEU A 1 26 ? 4.494 7.999 -5.628 1.00 50.03 26 LEU A N 2
ATOM 1544 C CA . LEU A 1 26 ? 4.602 8.020 -7.083 1.00 22.51 26 LEU A CA 2
ATOM 1545 C C . LEU A 1 26 ? 3.232 7.860 -7.734 1.00 64.10 26 LEU A C 2
ATOM 1546 O O . LEU A 1 26 ? 2.972 8.413 -8.803 1.00 4.44 26 LEU A O 2
ATOM 1562 N N . LYS A 1 27 ? 2.358 7.102 -7.081 1.00 52.33 27 LYS A N 2
ATOM 1563 C CA . LYS A 1 27 ? 1.012 6.872 -7.593 1.00 63.34 27 LYS A CA 2
ATOM 1564 C C . LYS A 1 27 ? 0.028 7.880 -7.009 1.00 14.41 27 LYS A C 2
ATOM 1565 O O . LYS A 1 27 ? -0.777 8.468 -7.731 1.00 71.04 27 LYS A O 2
ATOM 1584 N N . LYS A 1 28 ? 0.099 8.078 -5.697 1.00 72.31 28 LYS A N 2
ATOM 1585 C CA . LYS A 1 28 ? -0.784 9.017 -5.015 1.00 51.44 28 LYS A CA 2
ATOM 1586 C C . LYS A 1 28 ? -2.247 8.669 -5.267 1.00 12.15 28 LYS A C 2
ATOM 1587 O O . LYS A 1 28 ? -2.949 9.342 -6.022 1.00 12.53 28 LYS A O 2
ATOM 1606 N N . PRO A 1 29 ? -2.721 7.595 -4.620 1.00 20.42 29 PRO A N 2
ATOM 1607 C CA . PRO A 1 29 ? -4.107 7.135 -4.756 1.00 63.25 29 PRO A CA 2
ATOM 1608 C C . PRO A 1 29 ? -5.100 8.089 -4.102 1.00 75.00 29 PRO A C 2
ATOM 1609 O O . PRO A 1 29 ? -4.710 9.044 -3.431 1.00 54.34 29 PRO A O 2
ATOM 1620 N N . SER A 1 30 ? -6.388 7.823 -4.303 1.00 0.20 30 SER A N 2
ATOM 1621 C CA . SER A 1 30 ? -7.439 8.660 -3.735 1.00 3.23 30 SER A CA 2
ATOM 1622 C C . SER A 1 30 ? -8.425 7.822 -2.929 1.00 32.12 30 SER A C 2
ATOM 1623 O O . SER A 1 30 ? -9.634 8.046 -2.980 1.00 73.33 30 SER A O 2
ATOM 1631 N N . ALA A 1 31 ? -7.900 6.854 -2.184 1.00 11.44 31 ALA A N 2
ATOM 1632 C CA . ALA A 1 31 ? -8.733 5.983 -1.365 1.00 20.44 31 ALA A CA 2
ATOM 1633 C C . ALA A 1 31 ? -9.759 5.244 -2.217 1.00 51.21 31 ALA A C 2
ATOM 1634 O O . ALA A 1 31 ? -10.922 5.642 -2.289 1.00 53.21 31 ALA A O 2
ATOM 1641 N N . SER A 1 32 ? -9.321 4.168 -2.863 1.00 12.22 32 SER A N 2
ATOM 1642 C CA . SER A 1 32 ? -10.201 3.377 -3.715 1.00 31.11 32 SER A CA 2
ATOM 1643 C C . SER A 1 32 ? -9.572 2.025 -4.039 1.00 14.01 32 SER A C 2
ATOM 1644 O O . SER A 1 32 ? -8.373 1.933 -4.300 1.00 3.13 32 SER A O 2
ATOM 1652 N N . ASP A 1 33 ? -10.391 0.980 -4.021 1.00 21.21 33 ASP A N 2
ATOM 1653 C CA . ASP A 1 33 ? -9.917 -0.368 -4.314 1.00 61.42 33 ASP A CA 2
ATOM 1654 C C . ASP A 1 33 ? -9.158 -0.402 -5.638 1.00 10.34 33 ASP A C 2
ATOM 1655 O O . ASP A 1 33 ? -8.119 -1.050 -5.752 1.00 22.22 33 ASP A O 2
ATOM 1664 N N . ALA A 1 34 ? -9.687 0.302 -6.634 1.00 25.34 34 ALA A N 2
ATOM 1665 C CA . ALA A 1 34 ? -9.059 0.354 -7.948 1.00 73.31 34 ALA A CA 2
ATOM 1666 C C . ALA A 1 34 ? -7.793 1.203 -7.920 1.00 5.21 34 ALA A C 2
ATOM 1667 O O . ALA A 1 34 ? -6.776 0.839 -8.511 1.00 75.42 34 ALA A O 2
ATOM 1674 N N . ASP A 1 35 ? -7.862 2.336 -7.229 1.00 21.20 35 ASP A N 2
ATOM 1675 C CA . ASP A 1 35 ? -6.721 3.237 -7.123 1.00 44.24 35 ASP A CA 2
ATOM 1676 C C . ASP A 1 35 ? -5.539 2.542 -6.454 1.00 11.33 35 ASP A C 2
ATOM 1677 O O . ASP A 1 35 ? -4.393 2.703 -6.874 1.00 71.33 35 ASP A O 2
ATOM 1686 N N . TRP A 1 36 ? -5.827 1.771 -5.412 1.00 42.31 36 TRP A N 2
ATOM 1687 C CA . TRP A 1 36 ? -4.787 1.052 -4.684 1.00 70.22 36 TRP A CA 2
ATOM 1688 C C . TRP A 1 36 ? -4.176 -0.045 -5.549 1.00 0.04 36 TRP A C 2
ATOM 1689 O O . TRP A 1 36 ? -3.027 -0.441 -5.348 1.00 74.32 36 TRP A O 2
ATOM 1710 N N . THR A 1 37 ? -4.950 -0.533 -6.512 1.00 53.24 37 THR A N 2
ATOM 1711 C CA . THR A 1 37 ? -4.486 -1.585 -7.408 1.00 5.21 37 THR A CA 2
ATOM 1712 C C . THR A 1 37 ? -3.203 -1.174 -8.121 1.00 5.51 37 THR A C 2
ATOM 1713 O O . THR A 1 37 ? -2.368 -2.015 -8.450 1.00 4.43 37 THR A O 2
ATOM 1724 N N . GLU A 1 38 ? -3.052 0.126 -8.355 1.00 3.52 38 GLU A N 2
ATOM 1725 C CA . GLU A 1 38 ? -1.870 0.649 -9.029 1.00 25.21 38 GLU A CA 2
ATOM 1726 C C . GLU A 1 38 ? -0.624 0.461 -8.167 1.00 3.34 38 GLU A C 2
ATOM 1727 O O . GLU A 1 38 ? 0.389 -0.065 -8.626 1.00 22.14 38 GLU A O 2
ATOM 1739 N N . VAL A 1 39 ? -0.709 0.898 -6.914 1.00 24.35 39 VAL A N 2
ATOM 1740 C CA . VAL A 1 39 ? 0.410 0.779 -5.985 1.00 72.44 39 VAL A CA 2
ATOM 1741 C C . VAL A 1 39 ? 0.649 -0.677 -5.597 1.00 43.14 39 VAL A C 2
ATOM 1742 O O . VAL A 1 39 ? 1.793 -1.123 -5.495 1.00 60.24 39 VAL A O 2
ATOM 1755 N N . LEU A 1 40 ? -0.436 -1.412 -5.384 1.00 2.13 40 LEU A N 2
ATOM 1756 C CA . LEU A 1 40 ? -0.345 -2.819 -5.008 1.00 4.41 40 LEU A CA 2
ATOM 1757 C C . LEU A 1 40 ? 0.111 -3.670 -6.189 1.00 11.21 40 LEU A C 2
ATOM 1758 O O . LEU A 1 40 ? 0.589 -4.791 -6.010 1.00 50.35 40 LEU A O 2
ATOM 1774 N N . ARG A 1 41 ? -0.040 -3.130 -7.393 1.00 65.24 41 ARG A N 2
ATOM 1775 C CA . ARG A 1 41 ? 0.357 -3.839 -8.604 1.00 10.01 41 ARG A CA 2
ATOM 1776 C C . ARG A 1 41 ? 1.861 -4.099 -8.613 1.00 61.21 41 ARG A C 2
ATOM 1777 O O . ARG A 1 41 ? 2.332 -5.060 -9.223 1.00 31.31 41 ARG A O 2
ATOM 1798 N N . LEU A 1 42 ? 2.609 -3.237 -7.935 1.00 1.23 42 LEU A N 2
ATOM 1799 C CA . LEU A 1 42 ? 4.060 -3.372 -7.864 1.00 70.12 42 LEU A CA 2
ATOM 1800 C C . LEU A 1 42 ? 4.464 -4.337 -6.755 1.00 23.40 42 LEU A C 2
ATOM 1801 O O . LEU A 1 42 ? 5.157 -5.326 -6.999 1.00 33.23 42 LEU A O 2
ATOM 1817 N N . LEU A 1 43 ? 4.026 -4.045 -5.535 1.00 73.21 43 LEU A N 2
ATOM 1818 C CA . LEU A 1 43 ? 4.339 -4.889 -4.387 1.00 1.20 43 LEU A CA 2
ATOM 1819 C C . LEU A 1 43 ? 3.689 -6.261 -4.526 1.00 65.23 43 LEU A C 2
ATOM 1820 O O . LEU A 1 43 ? 4.039 -7.199 -3.810 1.00 24.32 43 LEU A O 2
ATOM 1836 N N . ALA A 1 44 ? 2.744 -6.372 -5.453 1.00 25.11 44 ALA A N 2
ATOM 1837 C CA . ALA A 1 44 ? 2.050 -7.631 -5.689 1.00 54.10 44 ALA A CA 2
ATOM 1838 C C . ALA A 1 44 ? 3.038 -8.772 -5.905 1.00 14.12 44 ALA A C 2
ATOM 1839 O O . ALA A 1 44 ? 2.736 -9.931 -5.621 1.00 21.25 44 ALA A O 2
ATOM 1846 N N . LYS A 1 45 ? 4.220 -8.437 -6.410 1.00 42.44 45 LYS A N 2
ATOM 1847 C CA . LYS A 1 45 ? 5.255 -9.433 -6.665 1.00 15.42 45 LYS A CA 2
ATOM 1848 C C . LYS A 1 45 ? 5.576 -10.218 -5.397 1.00 71.12 45 LYS A C 2
ATOM 1849 O O . LYS A 1 45 ? 6.056 -11.349 -5.463 1.00 12.01 45 LYS A O 2
ATOM 1868 N N . GLU A 1 46 ? 5.307 -9.611 -4.245 1.00 41.21 46 GLU A N 2
ATOM 1869 C CA . GLU A 1 46 ? 5.568 -10.255 -2.964 1.00 72.45 46 GLU A CA 2
ATOM 1870 C C . GLU A 1 46 ? 4.312 -10.943 -2.435 1.00 54.50 46 GLU A C 2
ATOM 1871 O O . GLU A 1 46 ? 4.155 -11.130 -1.229 1.00 21.22 46 GLU A O 2
ATOM 1883 N N . GLY A 1 47 ? 3.419 -11.314 -3.347 1.00 21.52 47 GLY A N 2
ATOM 1884 C CA . GLY A 1 47 ? 2.188 -11.975 -2.954 1.00 33.03 47 GLY A CA 2
ATOM 1885 C C . GLY A 1 47 ? 1.434 -11.208 -1.884 1.00 25.11 47 GLY A C 2
ATOM 1886 O O . GLY A 1 47 ? 1.030 -11.778 -0.871 1.00 34.10 47 GLY A O 2
ATOM 1890 N N . VAL A 1 48 ? 1.248 -9.912 -2.108 1.00 42.42 48 VAL A N 2
ATOM 1891 C CA . VAL A 1 48 ? 0.539 -9.065 -1.155 1.00 60.34 48 VAL A CA 2
ATOM 1892 C C . VAL A 1 48 ? -0.965 -9.302 -1.223 1.00 51.21 48 VAL A C 2
ATOM 1893 O O . VAL A 1 48 ? -1.517 -9.552 -2.295 1.00 53.52 48 VAL A O 2
ATOM 1906 N N . VAL A 1 49 ? -1.624 -9.220 -0.072 1.00 73.30 49 VAL A N 2
ATOM 1907 C CA . VAL A 1 49 ? -3.066 -9.424 -0.000 1.00 50.44 49 VAL A CA 2
ATOM 1908 C C . VAL A 1 49 ? -3.811 -8.361 -0.801 1.00 33.33 49 VAL A C 2
ATOM 1909 O O . VAL A 1 49 ? -3.210 -7.413 -1.302 1.00 4.34 49 VAL A O 2
ATOM 1922 N N . GLU A 1 50 ? -5.126 -8.527 -0.916 1.00 64.42 50 GLU A N 2
ATOM 1923 C CA . GLU A 1 50 ? -5.953 -7.582 -1.656 1.00 60.13 50 GLU A CA 2
ATOM 1924 C C . GLU A 1 50 ? -5.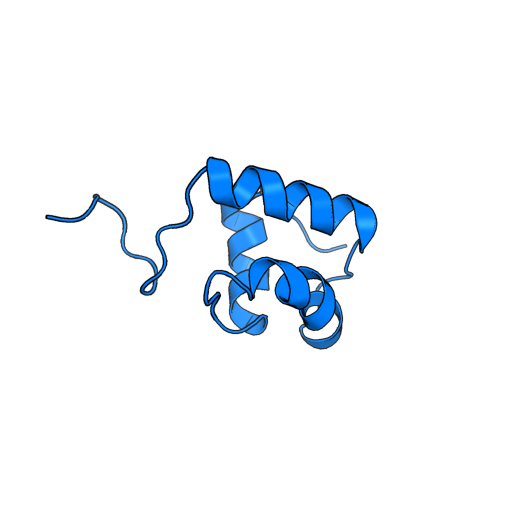665 -6.149 -1.218 1.00 72.53 50 GLU A C 2
ATOM 1925 O O . GLU A 1 50 ? -5.170 -5.896 -0.120 1.00 32.01 50 GLU A O 2
ATOM 1937 N N . PRO A 1 51 ? -5.983 -5.187 -2.097 1.00 11.11 51 PRO A N 2
ATOM 1938 C CA . PRO A 1 51 ? -5.769 -3.763 -1.824 1.00 43.01 51 PRO A CA 2
ATOM 1939 C C . PRO A 1 51 ? -6.712 -3.230 -0.751 1.00 11.34 51 PRO A C 2
ATOM 1940 O O . PRO A 1 51 ? -6.343 -2.356 0.034 1.00 52.14 51 PRO A O 2
ATOM 1951 N N . GLU A 1 52 ? -7.930 -3.762 -0.722 1.00 61.22 52 GLU A N 2
ATOM 1952 C CA . GLU A 1 52 ? -8.925 -3.339 0.256 1.00 70.11 52 GLU A CA 2
ATOM 1953 C C . GLU A 1 52 ? -8.358 -3.397 1.671 1.00 64.43 52 GLU A C 2
ATOM 1954 O O . GLU A 1 52 ? -8.725 -2.600 2.533 1.00 22.44 52 GLU A O 2
ATOM 1966 N N . VAL A 1 53 ? -7.458 -4.350 1.903 1.00 41.12 53 VAL A N 2
ATOM 1967 C CA . VAL A 1 53 ? -6.838 -4.514 3.212 1.00 13.01 53 VAL A CA 2
ATOM 1968 C C . VAL A 1 53 ? -5.606 -3.629 3.351 1.00 3.41 53 VAL A C 2
ATOM 1969 O O . VAL A 1 53 ? -5.423 -2.954 4.365 1.00 73.33 53 VAL A O 2
ATOM 1982 N N . VAL A 1 54 ? -4.760 -3.634 2.325 1.00 40.20 54 VAL A N 2
ATOM 1983 C CA . VAL A 1 54 ? -3.544 -2.830 2.332 1.00 53.23 54 VAL A CA 2
ATOM 1984 C C . VAL A 1 54 ? -3.849 -1.376 2.673 1.00 40.00 54 VAL A C 2
ATOM 1985 O O . VAL A 1 54 ? -3.017 -0.676 3.251 1.00 22.10 54 VAL A O 2
ATOM 1998 N N . ARG A 1 55 ? -5.047 -0.927 2.311 1.00 45.51 55 ARG A N 2
ATOM 1999 C CA . ARG A 1 55 ? -5.460 0.445 2.579 1.00 72.35 55 ARG A CA 2
ATOM 2000 C C . ARG A 1 55 ? -5.394 0.752 4.072 1.00 73.25 55 ARG A C 2
ATOM 2001 O O . ARG A 1 55 ? -4.638 1.622 4.502 1.00 10.33 55 ARG A O 2
ATOM 2022 N N . GLN A 1 56 ? -6.190 0.031 4.854 1.00 24.43 56 GLN A N 2
ATOM 2023 C CA . GLN A 1 56 ? -6.222 0.228 6.299 1.00 63.22 56 GLN A CA 2
ATOM 2024 C C . GLN A 1 56 ? -4.831 0.057 6.902 1.00 1.41 56 GLN A C 2
ATOM 2025 O O . GLN A 1 56 ? -4.464 0.757 7.847 1.00 35.14 56 GLN A O 2
ATOM 2039 N N . ILE A 1 57 ? -4.063 -0.875 6.350 1.00 1.00 57 ILE A N 2
ATOM 2040 C CA . ILE A 1 57 ? -2.712 -1.136 6.834 1.00 31.22 57 ILE A CA 2
ATOM 2041 C C . ILE A 1 57 ? -1.807 0.071 6.615 1.00 40.33 57 ILE A C 2
ATOM 2042 O O . ILE A 1 57 ? -1.107 0.508 7.528 1.00 51.22 57 ILE A O 2
ATOM 2058 N N . ALA A 1 58 ? -1.829 0.607 5.399 1.00 42.42 58 ALA A N 2
ATOM 2059 C CA . ALA A 1 58 ? -1.013 1.767 5.062 1.00 51.24 58 ALA A CA 2
ATOM 2060 C C . ALA A 1 58 ? -1.396 2.974 5.911 1.00 3.14 58 ALA A C 2
ATOM 2061 O O . ALA A 1 58 ? -0.624 3.925 6.038 1.00 45.13 58 ALA A O 2
ATOM 2068 N N . ILE A 1 59 ? -2.591 2.929 6.490 1.00 50.40 59 ILE A N 2
ATOM 2069 C CA . ILE A 1 59 ? -3.074 4.019 7.328 1.00 54.22 59 ILE A CA 2
ATOM 2070 C C . ILE A 1 59 ? -2.561 3.884 8.757 1.00 40.14 59 ILE A C 2
ATOM 2071 O O . ILE A 1 59 ? -2.131 4.862 9.370 1.00 33.44 59 ILE A O 2
ATOM 2087 N N . THR A 1 60 ? -2.605 2.664 9.283 1.00 15.13 60 THR A N 2
ATOM 2088 C CA . THR A 1 60 ? -2.144 2.399 10.640 1.00 0.42 60 THR A CA 2
ATOM 2089 C C . THR A 1 60 ? -0.644 2.123 10.667 1.00 14.32 60 THR A C 2
ATOM 2090 O O . THR A 1 60 ? -0.056 1.943 11.733 1.00 14.11 60 THR A O 2
ATOM 2101 N N . ARG A 1 61 ? -0.033 2.091 9.488 1.00 43.23 61 ARG A N 2
ATOM 2102 C CA . ARG A 1 61 ? 1.398 1.836 9.377 1.00 70.15 61 ARG A CA 2
ATOM 2103 C C . ARG A 1 61 ? 2.121 3.042 8.782 1.00 72.51 61 ARG A C 2
ATOM 2104 O O . ARG A 1 61 ? 3.114 3.518 9.334 1.00 72.15 61 ARG A O 2
ATOM 2125 N N . LEU A 1 62 ? 1.616 3.529 7.655 1.00 42.03 62 LEU A N 2
ATOM 2126 C CA . LEU A 1 62 ? 2.213 4.680 6.984 1.00 65.33 62 LEU A CA 2
ATOM 2127 C C . LEU A 1 62 ? 1.501 5.969 7.376 1.00 43.30 62 LEU A C 2
ATOM 2128 O O . LEU A 1 62 ? 1.704 7.016 6.760 1.00 35.43 62 LEU A O 2
ATOM 2144 N N . LYS A 1 63 ? 0.666 5.888 8.408 1.00 44.21 63 LYS A N 2
ATOM 2145 C CA . LYS A 1 63 ? -0.074 7.049 8.886 1.00 61.31 63 LYS A CA 2
ATOM 2146 C C . LYS A 1 63 ? -0.806 7.739 7.738 1.00 24.53 63 LYS A C 2
ATOM 2147 O O . LYS A 1 63 ? -1.012 8.952 7.762 1.00 15.25 63 LYS A O 2
ATOM 2166 N N . TRP A 1 64 ? -1.194 6.958 6.737 1.00 52.40 64 TRP A N 2
ATOM 2167 C CA . TRP A 1 64 ? -1.904 7.495 5.582 1.00 50.34 64 TRP A CA 2
ATOM 2168 C C . TRP A 1 64 ? -3.299 7.971 5.972 1.00 11.30 64 TRP A C 2
ATOM 2169 O O . TRP A 1 64 ? -3.912 7.435 6.895 1.00 51.31 64 TRP A O 2
ATOM 2190 N N . VAL A 1 65 ? -3.795 8.981 5.264 1.00 51.31 65 VAL A N 2
ATOM 2191 C CA . VAL A 1 65 ? -5.118 9.528 5.536 1.00 14.51 65 VAL A CA 2
ATOM 2192 C C . VAL A 1 65 ? -5.772 10.045 4.260 1.00 74.20 65 VAL A C 2
ATOM 2193 O O . VAL A 1 65 ? -5.227 10.913 3.579 1.00 24.03 65 VAL A O 2
ATOM 2206 N N . GLU A 1 66 ? -6.945 9.506 3.942 1.00 54.42 66 GLU A N 2
ATOM 2207 C CA . GLU A 1 66 ? -7.674 9.914 2.746 1.00 30.12 66 GLU A CA 2
ATOM 2208 C C . GLU A 1 66 ? -7.829 11.431 2.694 1.00 63.34 66 GLU A C 2
ATOM 2209 O O . GLU A 1 66 ? -7.833 12.115 3.717 1.00 23.24 66 GLU A O 2
ATOM 2221 N N . PRO A 1 67 ? -7.958 11.970 1.472 1.00 2.13 67 PRO A N 2
ATOM 2222 C CA . PRO A 1 67 ? -8.116 13.412 1.257 1.00 65.54 67 PRO A CA 2
ATOM 2223 C C . PRO A 1 67 ? -9.469 13.925 1.734 1.00 12.43 67 PRO A C 2
ATOM 2224 O O . PRO A 1 67 ? -9.699 15.133 1.798 1.00 74.54 67 PRO A O 2
ATOM 2235 N N . GLY A 1 1 ? -16.836 2.753 14.221 1.00 63.53 1 GLY A N 3
ATOM 2236 C CA . GLY A 1 1 ? -15.762 1.968 14.802 1.00 12.31 1 GLY A CA 3
ATOM 2237 C C . GLY A 1 1 ? -14.917 1.274 13.752 1.00 54.34 1 GLY A C 3
ATOM 2238 O O . GLY A 1 1 ? -15.090 1.479 12.551 1.00 73.25 1 GLY A O 3
ATOM 2242 N N . PRO A 1 2 ? -13.976 0.433 14.206 1.00 72.14 2 PRO A N 3
ATOM 2243 C CA . PRO A 1 2 ? -13.082 -0.309 13.312 1.00 64.44 2 PRO A CA 3
ATOM 2244 C C . PRO A 1 2 ? -13.814 -1.395 12.529 1.00 3.42 2 PRO A C 3
ATOM 2245 O O . PRO A 1 2 ? -14.952 -1.742 12.845 1.00 2.14 2 PRO A O 3
ATOM 2256 N N . LEU A 1 3 ? -13.153 -1.925 11.506 1.00 72.43 3 LEU A N 3
ATOM 2257 C CA . LEU A 1 3 ? -13.742 -2.972 10.677 1.00 63.41 3 LEU A CA 3
ATOM 2258 C C . LEU A 1 3 ? -12.669 -3.691 9.865 1.00 21.41 3 LEU A C 3
ATOM 2259 O O . LEU A 1 3 ? -12.222 -3.196 8.831 1.00 70.53 3 LEU A O 3
ATOM 2275 N N . GLY A 1 4 ? -12.261 -4.864 10.340 1.00 0.04 4 GLY A N 3
ATOM 2276 C CA . GLY A 1 4 ? -11.245 -5.633 9.645 1.00 12.13 4 GLY A CA 3
ATOM 2277 C C . GLY A 1 4 ? -10.139 -6.100 10.570 1.00 64.35 4 GLY A C 3
ATOM 2278 O O . GLY A 1 4 ? -10.391 -6.810 11.543 1.00 62.21 4 GLY A O 3
ATOM 2282 N N . SER A 1 5 ? -8.907 -5.703 10.264 1.00 61.12 5 SER A N 3
ATOM 2283 C CA . SER A 1 5 ? -7.757 -6.090 11.072 1.00 65.15 5 SER A CA 3
ATOM 2284 C C . SER A 1 5 ? -7.611 -7.608 11.116 1.00 44.02 5 SER A C 3
ATOM 2285 O O . SER A 1 5 ? -7.600 -8.211 12.190 1.00 43.11 5 SER A O 3
ATOM 2293 N N . VAL A 1 6 ? -7.499 -8.221 9.942 1.00 30.12 6 VAL A N 3
ATOM 2294 C CA . VAL A 1 6 ? -7.352 -9.669 9.846 1.00 54.11 6 VAL A CA 3
ATOM 2295 C C . VAL A 1 6 ? -5.897 -10.086 10.020 1.00 23.43 6 VAL A C 3
ATOM 2296 O O . VAL A 1 6 ? -4.982 -9.381 9.596 1.00 12.10 6 VAL A O 3
ATOM 2309 N N . ALA A 1 7 ? -5.690 -11.239 10.649 1.00 25.12 7 ALA A N 3
ATOM 2310 C CA . ALA A 1 7 ? -4.345 -11.752 10.879 1.00 21.53 7 ALA A CA 3
ATOM 2311 C C . ALA A 1 7 ? -3.771 -12.375 9.611 1.00 74.33 7 ALA A C 3
ATOM 2312 O O . ALA A 1 7 ? -3.568 -13.587 9.538 1.00 51.24 7 ALA A O 3
ATOM 2319 N N . LYS A 1 8 ? -3.512 -11.538 8.612 1.00 60.15 8 LYS A N 3
ATOM 2320 C CA . LYS A 1 8 ? -2.962 -12.005 7.345 1.00 64.22 8 LYS A CA 3
ATOM 2321 C C . LYS A 1 8 ? -1.665 -12.778 7.568 1.00 73.25 8 LYS A C 3
ATOM 2322 O O . LYS A 1 8 ? -1.172 -12.873 8.691 1.00 0.44 8 LYS A O 3
ATOM 2341 N N . LYS A 1 9 ? -1.118 -13.330 6.489 1.00 12.35 9 LYS A N 3
ATOM 2342 C CA . LYS A 1 9 ? 0.123 -14.092 6.565 1.00 33.44 9 LYS A CA 3
ATOM 2343 C C . LYS A 1 9 ? 1.308 -13.251 6.105 1.00 14.30 9 LYS A C 3
ATOM 2344 O O . LYS A 1 9 ? 2.316 -13.784 5.640 1.00 13.13 9 LYS A O 3
ATOM 2363 N N . ILE A 1 10 ? 1.180 -11.934 6.237 1.00 23.52 10 ILE A N 3
ATOM 2364 C CA . ILE A 1 10 ? 2.243 -11.021 5.837 1.00 70.43 10 ILE A CA 3
ATOM 2365 C C . ILE A 1 10 ? 2.593 -10.058 6.966 1.00 3.51 10 ILE A C 3
ATOM 2366 O O . ILE A 1 10 ? 1.770 -9.240 7.378 1.00 2.11 10 ILE A O 3
ATOM 2382 N N . THR A 1 11 ? 3.823 -10.158 7.462 1.00 2.01 11 THR A N 3
ATOM 2383 C CA . THR A 1 11 ? 4.284 -9.296 8.543 1.00 52.23 11 THR A CA 3
ATOM 2384 C C . THR A 1 11 ? 4.921 -8.023 7.997 1.00 73.02 11 THR A C 3
ATOM 2385 O O . THR A 1 11 ? 6.091 -8.017 7.618 1.00 52.24 11 THR A O 3
ATOM 2396 N N . TRP A 1 12 ? 4.142 -6.946 7.961 1.00 61.44 12 TRP A N 3
ATOM 2397 C CA . TRP A 1 12 ? 4.631 -5.666 7.462 1.00 63.45 12 TRP A CA 3
ATOM 2398 C C . TRP A 1 12 ? 5.749 -5.127 8.348 1.00 35.51 12 TRP A C 3
ATOM 2399 O O . TRP A 1 12 ? 5.498 -4.642 9.452 1.00 13.24 12 TRP A O 3
ATOM 2420 N N . ARG A 1 13 ? 6.981 -5.215 7.860 1.00 15.41 13 ARG A N 3
ATOM 2421 C CA . ARG A 1 13 ? 8.136 -4.735 8.609 1.00 20.44 13 ARG A CA 3
ATOM 2422 C C . ARG A 1 13 ? 8.461 -3.290 8.242 1.00 20.14 13 ARG A C 3
ATOM 2423 O O . ARG A 1 13 ? 7.718 -2.643 7.505 1.00 71.35 13 ARG A O 3
ATOM 2444 N N . LYS A 1 14 ? 9.577 -2.790 8.761 1.00 22.33 14 LYS A N 3
ATOM 2445 C CA . LYS A 1 14 ? 10.004 -1.423 8.488 1.00 15.42 14 LYS A CA 3
ATOM 2446 C C . LYS A 1 14 ? 10.372 -1.251 7.018 1.00 0.10 14 LYS A C 3
ATOM 2447 O O . LYS A 1 14 ? 9.816 -0.398 6.326 1.00 23.23 14 LYS A O 3
ATOM 2466 N N . GLN A 1 15 ? 11.310 -2.067 6.548 1.00 13.41 15 GLN A N 3
ATOM 2467 C CA . GLN A 1 15 ? 11.751 -2.004 5.160 1.00 10.14 15 GLN A CA 3
ATOM 2468 C C . GLN A 1 15 ? 10.589 -2.269 4.208 1.00 51.30 15 GLN A C 3
ATOM 2469 O O . GLN A 1 15 ? 10.578 -1.783 3.076 1.00 22.30 15 GLN A O 3
ATOM 2483 N N . ASP A 1 16 ? 9.613 -3.041 4.673 1.00 63.23 16 ASP A N 3
ATOM 2484 C CA . ASP A 1 16 ? 8.447 -3.370 3.862 1.00 62.32 16 ASP A CA 3
ATOM 2485 C C . ASP A 1 16 ? 7.607 -2.127 3.589 1.00 13.21 16 ASP A C 3
ATOM 2486 O O . ASP A 1 16 ? 7.160 -1.901 2.464 1.00 34.30 16 ASP A O 3
ATOM 2495 N N . LEU A 1 17 ? 7.395 -1.323 4.625 1.00 33.13 17 LEU A N 3
ATOM 2496 C CA . LEU A 1 17 ? 6.608 -0.101 4.498 1.00 21.12 17 LEU A CA 3
ATOM 2497 C C . LEU A 1 17 ? 7.298 0.898 3.575 1.00 62.20 17 LEU A C 3
ATOM 2498 O O . LEU A 1 17 ? 6.664 1.493 2.703 1.00 30.01 17 LEU A O 3
ATOM 2514 N N . ASP A 1 18 ? 8.599 1.075 3.772 1.00 42.40 18 ASP A N 3
ATOM 2515 C CA . ASP A 1 18 ? 9.378 2.000 2.954 1.00 34.34 18 ASP A CA 3
ATOM 2516 C C . ASP A 1 18 ? 9.227 1.674 1.472 1.00 32.03 18 ASP A C 3
ATOM 2517 O O . ASP A 1 18 ? 9.335 2.554 0.618 1.00 1.34 18 ASP A O 3
ATOM 2526 N N . ARG A 1 19 ? 8.978 0.403 1.174 1.00 73.44 19 ARG A N 3
ATOM 2527 C CA . ARG A 1 19 ? 8.815 -0.040 -0.206 1.00 3.12 19 ARG A CA 3
ATOM 2528 C C . ARG A 1 19 ? 7.484 0.438 -0.777 1.00 34.45 19 ARG A C 3
ATOM 2529 O O . ARG A 1 19 ? 7.404 0.852 -1.934 1.00 42.41 19 ARG A O 3
ATOM 2550 N N . LEU A 1 20 ? 6.439 0.377 0.041 1.00 13.14 20 LEU A N 3
ATOM 2551 C CA . LEU A 1 20 ? 5.110 0.803 -0.382 1.00 31.14 20 LEU A CA 3
ATOM 2552 C C . LEU A 1 20 ? 4.979 2.321 -0.319 1.00 54.51 20 LEU A C 3
ATOM 2553 O O . LEU A 1 20 ? 4.178 2.917 -1.040 1.00 35.23 20 LEU A O 3
ATOM 2569 N N . LYS A 1 21 ? 5.774 2.944 0.544 1.00 22.24 21 LYS A N 3
ATOM 2570 C CA . LYS A 1 21 ? 5.752 4.394 0.698 1.00 34.23 21 LYS A CA 3
ATOM 2571 C C . LYS A 1 21 ? 6.152 5.085 -0.601 1.00 2.04 21 LYS A C 3
ATOM 2572 O O . LYS A 1 21 ? 5.431 5.946 -1.104 1.00 13.52 21 LYS A O 3
ATOM 2591 N N . ARG A 1 22 ? 7.305 4.702 -1.138 1.00 61.32 22 ARG A N 3
ATOM 2592 C CA . ARG A 1 22 ? 7.801 5.285 -2.379 1.00 11.00 22 ARG A CA 3
ATOM 2593 C C . ARG A 1 22 ? 6.773 5.141 -3.497 1.00 13.34 22 ARG A C 3
ATOM 2594 O O . ARG A 1 22 ? 6.754 5.929 -4.442 1.00 73.45 22 ARG A O 3
ATOM 2615 N N . VAL A 1 23 ? 5.918 4.129 -3.381 1.00 51.05 23 VAL A N 3
ATOM 2616 C CA . VAL A 1 23 ? 4.887 3.882 -4.381 1.00 74.43 23 VAL A CA 3
ATOM 2617 C C . VAL A 1 23 ? 3.722 4.851 -4.220 1.00 13.43 23 VAL A C 3
ATOM 2618 O O . VAL A 1 23 ? 3.216 5.399 -5.200 1.00 43.22 23 VAL A O 3
ATOM 2631 N N . ILE A 1 24 ? 3.299 5.060 -2.978 1.00 24.54 24 ILE A N 3
ATOM 2632 C CA . ILE A 1 24 ? 2.194 5.965 -2.687 1.00 61.43 24 ILE A CA 3
ATOM 2633 C C . ILE A 1 24 ? 2.554 7.402 -3.045 1.00 14.40 24 ILE A C 3
ATOM 2634 O O . ILE A 1 24 ? 1.680 8.215 -3.348 1.00 60.21 24 ILE A O 3
ATOM 2650 N N . ALA A 1 25 ? 3.846 7.710 -3.008 1.00 73.12 25 ALA A N 3
ATOM 2651 C CA . ALA A 1 25 ? 4.322 9.050 -3.331 1.00 52.00 25 ALA A CA 3
ATOM 2652 C C . ALA A 1 25 ? 4.392 9.257 -4.841 1.00 2.34 25 ALA A C 3
ATOM 2653 O O . ALA A 1 25 ? 4.306 10.386 -5.327 1.00 54.20 25 ALA A O 3
ATOM 2660 N N . LEU A 1 26 ? 4.551 8.164 -5.577 1.00 32.35 26 LEU A N 3
ATOM 2661 C CA . LEU A 1 26 ? 4.634 8.226 -7.032 1.00 13.03 26 LEU A CA 3
ATOM 2662 C C . LEU A 1 26 ? 3.246 8.149 -7.660 1.00 53.32 26 LEU A C 3
ATOM 2663 O O . LEU A 1 26 ? 2.864 9.006 -8.458 1.00 3.45 26 LEU A O 3
ATOM 2679 N N . LYS A 1 27 ? 2.492 7.118 -7.294 1.00 63.42 27 LYS A N 3
ATOM 2680 C CA . LYS A 1 27 ? 1.144 6.930 -7.818 1.00 2.21 27 LYS A CA 3
ATOM 2681 C C . LYS A 1 27 ? 0.202 8.010 -7.296 1.00 72.43 27 LYS A C 3
ATOM 2682 O O . LYS A 1 27 ? -0.563 8.601 -8.057 1.00 74.14 27 LYS A O 3
ATOM 2701 N N . LYS A 1 28 ? 0.264 8.264 -5.993 1.00 61.02 28 LYS A N 3
ATOM 2702 C CA . LYS A 1 28 ? -0.581 9.275 -5.370 1.00 4.31 28 LYS A CA 3
ATOM 2703 C C . LYS A 1 28 ? -2.050 9.037 -5.702 1.00 21.43 28 LYS A C 3
ATOM 2704 O O . LYS A 1 28 ? -2.675 9.795 -6.444 1.00 63.33 28 LYS A O 3
ATOM 2723 N N . PRO A 1 29 ? -2.618 7.959 -5.140 1.00 21.15 29 PRO A N 3
ATOM 2724 C CA . PRO A 1 29 ? -4.021 7.597 -5.360 1.00 43.44 29 PRO A CA 3
ATOM 2725 C C . PRO A 1 29 ? -4.983 8.573 -4.692 1.00 54.21 29 PRO A C 3
ATOM 2726 O O . PRO A 1 29 ? -4.566 9.459 -3.947 1.00 41.31 29 PRO A O 3
ATOM 2737 N N . SER A 1 30 ? -6.273 8.405 -4.965 1.00 21.31 30 SER A N 3
ATOM 2738 C CA . SER A 1 30 ? -7.295 9.275 -4.393 1.00 65.54 30 SER A CA 3
ATOM 2739 C C . SER A 1 30 ? -8.237 8.484 -3.490 1.00 34.34 30 SER A C 3
ATOM 2740 O O . SER A 1 30 ? -9.428 8.783 -3.403 1.00 44.14 30 SER A O 3
ATOM 2748 N N . ALA A 1 31 ? -7.694 7.473 -2.819 1.00 73.13 31 ALA A N 3
ATOM 2749 C CA . ALA A 1 31 ? -8.485 6.640 -1.921 1.00 43.54 31 ALA A CA 3
ATOM 2750 C C . ALA A 1 31 ? -9.563 5.879 -2.685 1.00 2.15 31 ALA A C 3
ATOM 2751 O O . ALA A 1 31 ? -10.724 6.288 -2.710 1.00 74.40 31 ALA A O 3
ATOM 2758 N N . SER A 1 32 ? -9.171 4.771 -3.307 1.00 10.43 32 SER A N 3
ATOM 2759 C CA . SER A 1 32 ? -10.104 3.956 -4.075 1.00 71.24 32 SER A CA 3
ATOM 2760 C C . SER A 1 32 ? -9.599 2.521 -4.196 1.00 54.12 32 SER A C 3
ATOM 2761 O O . SER A 1 32 ? -8.425 2.287 -4.481 1.00 62.12 32 SER A O 3
ATOM 2769 N N . ASP A 1 33 ? -10.495 1.566 -3.977 1.00 30.35 33 ASP A N 3
ATOM 2770 C CA . ASP A 1 33 ? -10.143 0.153 -4.062 1.00 64.32 33 ASP A CA 3
ATOM 2771 C C . ASP A 1 33 ? -9.450 -0.156 -5.386 1.00 44.31 33 ASP A C 3
ATOM 2772 O O . ASP A 1 33 ? -8.616 -1.056 -5.465 1.00 63.45 33 ASP A O 3
ATOM 2781 N N . ALA A 1 34 ? -9.803 0.598 -6.422 1.00 30.40 34 ALA A N 3
ATOM 2782 C CA . ALA A 1 34 ? -9.215 0.406 -7.742 1.00 22.25 34 ALA A CA 3
ATOM 2783 C C . ALA A 1 34 ? -7.860 1.100 -7.845 1.00 52.04 34 ALA A C 3
ATOM 2784 O O . ALA A 1 34 ? -6.966 0.633 -8.551 1.00 42.02 34 ALA A O 3
ATOM 2791 N N . ASP A 1 35 ? -7.717 2.216 -7.139 1.00 72.30 35 ASP A N 3
ATOM 2792 C CA . ASP A 1 35 ? -6.472 2.974 -7.152 1.00 65.14 35 ASP A CA 3
ATOM 2793 C C . ASP A 1 35 ? -5.359 2.203 -6.448 1.00 10.13 35 ASP A C 3
ATOM 2794 O O . ASP A 1 35 ? -4.288 1.985 -7.013 1.00 61.13 35 ASP A O 3
ATOM 2803 N N . TRP A 1 36 ? -5.620 1.795 -5.212 1.00 14.43 36 TRP A N 3
ATOM 2804 C CA . TRP A 1 36 ? -4.641 1.049 -4.430 1.00 12.44 36 TRP A CA 3
ATOM 2805 C C . TRP A 1 36 ? -4.194 -0.205 -5.170 1.00 61.51 36 TRP A C 3
ATOM 2806 O O . TRP A 1 36 ? -3.095 -0.713 -4.947 1.00 63.43 36 TRP A O 3
ATOM 2827 N N . THR A 1 37 ? -5.053 -0.703 -6.055 1.00 61.43 37 THR A N 3
ATOM 2828 C CA . THR A 1 37 ? -4.747 -1.900 -6.828 1.00 41.32 37 THR A CA 3
ATOM 2829 C C . THR A 1 37 ? -3.411 -1.761 -7.550 1.00 52.54 37 THR A C 3
ATOM 2830 O O . THR A 1 37 ? -2.524 -2.599 -7.399 1.00 4.44 37 THR A O 3
ATOM 2841 N N . GLU A 1 38 ? -3.277 -0.696 -8.336 1.00 61.31 38 GLU A N 3
ATOM 2842 C CA . GLU A 1 38 ? -2.048 -0.449 -9.082 1.00 53.11 38 GLU A CA 3
ATOM 2843 C C . GLU A 1 38 ? -0.869 -0.245 -8.135 1.00 73.45 38 GLU A C 3
ATOM 2844 O O . GLU A 1 38 ? 0.215 -0.787 -8.351 1.00 71.24 38 GLU A O 3
ATOM 2856 N N . VAL A 1 39 ? -1.089 0.540 -7.086 1.00 24.20 39 VAL A N 3
ATOM 2857 C CA . VAL A 1 39 ? -0.045 0.816 -6.105 1.00 62.04 39 VAL A CA 3
ATOM 2858 C C . VAL A 1 39 ? 0.513 -0.477 -5.520 1.00 43.14 39 VAL A C 3
ATOM 2859 O O . VAL A 1 39 ? 1.726 -0.695 -5.513 1.00 11.40 39 VAL A O 3
ATOM 2872 N N . LEU A 1 40 ? -0.378 -1.331 -5.029 1.00 44.30 40 LEU A N 3
ATOM 2873 C CA . LEU A 1 40 ? 0.026 -2.603 -4.441 1.00 71.14 40 LEU A CA 3
ATOM 2874 C C . LEU A 1 40 ? 0.459 -3.589 -5.521 1.00 61.44 40 LEU A C 3
ATOM 2875 O O . LEU A 1 40 ? 1.151 -4.568 -5.240 1.00 62.32 40 LEU A O 3
ATOM 2891 N N . ARG A 1 41 ? 0.048 -3.324 -6.757 1.00 51.11 41 ARG A N 3
ATOM 2892 C CA . ARG A 1 41 ? 0.394 -4.187 -7.880 1.00 31.22 41 ARG A CA 3
ATOM 2893 C C . ARG A 1 41 ? 1.895 -4.462 -7.911 1.00 54.14 41 ARG A C 3
ATOM 2894 O O . ARG A 1 41 ? 2.327 -5.615 -7.888 1.00 74.14 41 ARG A O 3
ATOM 2915 N N . LEU A 1 42 ? 2.685 -3.396 -7.966 1.00 12.42 42 LEU A N 3
ATOM 2916 C CA . LEU A 1 42 ? 4.138 -3.520 -8.003 1.00 23.05 42 LEU A CA 3
ATOM 2917 C C . LEU A 1 42 ? 4.650 -4.275 -6.780 1.00 11.04 42 LEU A C 3
ATOM 2918 O O . LEU A 1 42 ? 5.740 -4.847 -6.802 1.00 21.24 42 LEU A O 3
ATOM 2934 N N . LEU A 1 43 ? 3.855 -4.274 -5.715 1.00 62.23 43 LEU A N 3
ATOM 2935 C CA . LEU A 1 43 ? 4.227 -4.962 -4.483 1.00 15.31 43 LEU A CA 3
ATOM 2936 C C . LEU A 1 43 ? 3.710 -6.396 -4.482 1.00 64.31 43 LEU A C 3
ATOM 2937 O O . LEU A 1 43 ? 4.116 -7.212 -3.655 1.00 73.33 43 LEU A O 3
ATOM 2953 N N . ALA A 1 44 ? 2.814 -6.697 -5.416 1.00 74.51 44 ALA A N 3
ATOM 2954 C CA . ALA A 1 44 ? 2.245 -8.035 -5.526 1.00 52.23 44 ALA A CA 3
ATOM 2955 C C . ALA A 1 44 ? 3.340 -9.095 -5.573 1.00 21.52 44 ALA A C 3
ATOM 2956 O O . ALA A 1 44 ? 3.118 -10.249 -5.204 1.00 70.30 44 ALA A O 3
ATOM 2963 N N . LYS A 1 45 ? 4.523 -8.697 -6.028 1.00 62.34 45 LYS A N 3
ATOM 2964 C CA . LYS A 1 45 ? 5.654 -9.612 -6.122 1.00 74.34 45 LYS A CA 3
ATOM 2965 C C . LYS A 1 45 ? 5.923 -10.286 -4.781 1.00 33.44 45 LYS A C 3
ATOM 2966 O O . LYS A 1 45 ? 6.479 -11.383 -4.727 1.00 42.42 45 LYS A O 3
ATOM 2985 N N . GLU A 1 46 ? 5.521 -9.624 -3.700 1.00 75.10 46 GLU A N 3
ATOM 2986 C CA . GLU A 1 46 ? 5.719 -10.160 -2.358 1.00 73.14 46 GLU A CA 3
ATOM 2987 C C . GLU A 1 46 ? 4.450 -10.841 -1.853 1.00 0.41 46 GLU A C 3
ATOM 2988 O O . GLU A 1 46 ? 4.182 -10.865 -0.652 1.00 41.14 46 GLU A O 3
ATOM 3000 N N . GLY A 1 47 ? 3.670 -11.391 -2.779 1.00 23.24 47 GLY A N 3
ATOM 3001 C CA . GLY A 1 47 ? 2.439 -12.064 -2.408 1.00 15.52 47 GLY A CA 3
ATOM 3002 C C . GLY A 1 47 ? 1.533 -11.190 -1.562 1.00 4.13 47 GLY A C 3
ATOM 3003 O O . GLY A 1 47 ? 1.053 -11.616 -0.511 1.00 3.12 47 GLY A O 3
ATOM 3007 N N . VAL A 1 48 ? 1.302 -9.964 -2.019 1.00 12.03 48 VAL A N 3
ATOM 3008 C CA . VAL A 1 48 ? 0.449 -9.027 -1.296 1.00 74.05 48 VAL A CA 3
ATOM 3009 C C . VAL A 1 48 ? -1.025 -9.291 -1.585 1.00 61.34 48 VAL A C 3
ATOM 3010 O O . VAL A 1 48 ? -1.394 -9.665 -2.699 1.00 2.34 48 VAL A O 3
ATOM 3023 N N . VAL A 1 49 ? -1.865 -9.095 -0.574 1.00 41.42 49 VAL A N 3
ATOM 3024 C CA . VAL A 1 49 ? -3.300 -9.309 -0.719 1.00 20.34 49 VAL A CA 3
ATOM 3025 C C . VAL A 1 49 ? -3.971 -8.111 -1.380 1.00 40.53 49 VAL A C 3
ATOM 3026 O O . VAL A 1 49 ? -3.334 -7.086 -1.622 1.00 73.14 49 VAL A O 3
ATOM 3039 N N . GLU A 1 50 ? -5.262 -8.247 -1.670 1.00 23.05 50 GLU A N 3
ATOM 3040 C CA . GLU A 1 50 ? -6.019 -7.174 -2.303 1.00 40.40 50 GLU A CA 3
ATOM 3041 C C . GLU A 1 50 ? -5.746 -5.838 -1.619 1.00 3.34 50 GLU A C 3
ATOM 3042 O O . GLU A 1 50 ? -5.303 -5.778 -0.472 1.00 1.23 50 GLU A O 3
ATOM 3054 N N . PRO A 1 51 ? -6.017 -4.738 -2.338 1.00 51.13 51 PRO A N 3
ATOM 3055 C CA . PRO A 1 51 ? -5.809 -3.382 -1.821 1.00 70.13 51 PRO A CA 3
ATOM 3056 C C . PRO A 1 51 ? -6.800 -3.024 -0.718 1.00 61.15 51 PRO A C 3
ATOM 3057 O O . PRO A 1 51 ? -6.567 -2.100 0.061 1.00 75.43 51 PRO A O 3
ATOM 3068 N N . GLU A 1 52 ? -7.904 -3.761 -0.659 1.00 75.53 52 GLU A N 3
ATOM 3069 C CA . GLU A 1 52 ? -8.931 -3.520 0.348 1.00 3.12 52 GLU A CA 3
ATOM 3070 C C . GLU A 1 52 ? -8.357 -3.667 1.755 1.00 70.01 52 GLU A C 3
ATOM 3071 O O . GLU A 1 52 ? -8.743 -2.945 2.674 1.00 24.12 52 GLU A O 3
ATOM 3083 N N . VAL A 1 53 ? -7.433 -4.609 1.915 1.00 63.22 53 VAL A N 3
ATOM 3084 C CA . VAL A 1 53 ? -6.805 -4.853 3.208 1.00 22.00 53 VAL A CA 3
ATOM 3085 C C . VAL A 1 53 ? -5.592 -3.952 3.408 1.00 45.32 53 VAL A C 3
ATOM 3086 O O . VAL A 1 53 ? -5.442 -3.315 4.451 1.00 15.41 53 VAL A O 3
ATOM 3099 N N . VAL A 1 54 ? -4.726 -3.902 2.401 1.00 64.12 54 VAL A N 3
ATOM 3100 C CA . VAL A 1 54 ? -3.525 -3.077 2.464 1.00 31.25 54 VAL A CA 3
ATOM 3101 C C . VAL A 1 54 ? -3.863 -1.644 2.861 1.00 30.34 54 VAL A C 3
ATOM 3102 O O . VAL A 1 54 ? -3.056 -0.956 3.486 1.00 51.31 54 VAL A O 3
ATOM 3115 N N . ARG A 1 55 ? -5.062 -1.201 2.495 1.00 64.43 55 ARG A N 3
ATOM 3116 C CA . ARG A 1 55 ? -5.507 0.150 2.813 1.00 43.21 55 ARG A CA 3
ATOM 3117 C C . ARG A 1 55 ? -5.471 0.394 4.319 1.00 55.42 55 ARG A C 3
ATOM 3118 O O . ARG A 1 55 ? -4.740 1.259 4.799 1.00 22.24 55 ARG A O 3
ATOM 3139 N N . GLN A 1 56 ? -6.267 -0.374 5.056 1.00 51.44 56 GLN A N 3
ATOM 3140 C CA . GLN A 1 56 ? -6.328 -0.239 6.506 1.00 2.31 56 GLN A CA 3
ATOM 3141 C C . GLN A 1 56 ? -4.944 -0.399 7.126 1.00 52.41 56 GLN A C 3
ATOM 3142 O O . GLN A 1 56 ? -4.677 0.114 8.213 1.00 3.42 56 GLN A O 3
ATOM 3156 N N . ILE A 1 57 ? -4.068 -1.114 6.428 1.00 23.02 57 ILE A N 3
ATOM 3157 C CA . ILE A 1 57 ? -2.711 -1.341 6.911 1.00 14.43 57 ILE A CA 3
ATOM 3158 C C . ILE A 1 57 ? -1.851 -0.093 6.738 1.00 32.43 57 ILE A C 3
ATOM 3159 O O . ILE A 1 57 ? -1.202 0.361 7.681 1.00 23.41 57 ILE A O 3
ATOM 3175 N N . ALA A 1 58 ? -1.853 0.457 5.529 1.00 1.34 58 ALA A N 3
ATOM 3176 C CA . ALA A 1 58 ? -1.075 1.655 5.234 1.00 15.33 58 ALA A CA 3
ATOM 3177 C C . ALA A 1 58 ? -1.530 2.830 6.094 1.00 41.12 58 ALA A C 3
ATOM 3178 O O . ALA A 1 58 ? -0.804 3.811 6.256 1.00 3.01 58 ALA A O 3
ATOM 3185 N N . ILE A 1 59 ? -2.736 2.725 6.641 1.00 15.04 59 ILE A N 3
ATOM 3186 C CA . ILE A 1 59 ? -3.287 3.778 7.484 1.00 50.30 59 ILE A CA 3
ATOM 3187 C C . ILE A 1 59 ? -2.753 3.679 8.909 1.00 1.02 59 ILE A C 3
ATOM 3188 O O . ILE A 1 59 ? -2.339 4.677 9.501 1.00 62.41 59 ILE A O 3
ATOM 3204 N N . THR A 1 60 ? -2.762 2.467 9.455 1.00 44.33 60 THR A N 3
ATOM 3205 C CA . THR A 1 60 ? -2.278 2.236 10.810 1.00 2.25 60 THR A CA 3
ATOM 3206 C C . THR A 1 60 ? -0.774 1.986 10.821 1.00 65.10 60 THR A C 3
ATOM 3207 O O . THR A 1 60 ? -0.172 1.810 11.881 1.00 74.42 60 THR A O 3
ATOM 3218 N N . ARG A 1 61 ? -0.172 1.973 9.637 1.00 13.12 61 ARG A N 3
ATOM 3219 C CA . ARG A 1 61 ? 1.263 1.744 9.511 1.00 12.21 61 ARG A CA 3
ATOM 3220 C C . ARG A 1 61 ? 1.958 2.969 8.924 1.00 42.04 61 ARG A C 3
ATOM 3221 O O . ARG A 1 61 ? 2.946 3.458 9.474 1.00 10.52 61 ARG A O 3
ATOM 3242 N N . LEU A 1 62 ? 1.439 3.458 7.803 1.00 61.02 62 LEU A N 3
ATOM 3243 C CA . LEU A 1 62 ? 2.010 4.625 7.140 1.00 70.33 62 LEU A CA 3
ATOM 3244 C C . LEU A 1 62 ? 1.284 5.898 7.557 1.00 13.45 62 LEU A C 3
ATOM 3245 O O . LEU A 1 62 ? 1.500 6.967 6.984 1.00 74.45 62 LEU A O 3
ATOM 3261 N N . LYS A 1 63 ? 0.422 5.779 8.562 1.00 10.43 63 LYS A N 3
ATOM 3262 C CA . LYS A 1 63 ? -0.335 6.922 9.061 1.00 72.25 63 LYS A CA 3
ATOM 3263 C C . LYS A 1 63 ? -1.032 7.653 7.918 1.00 1.20 63 LYS A C 3
ATOM 3264 O O . LYS A 1 63 ? -1.245 8.864 7.981 1.00 5.20 63 LYS A O 3
ATOM 3283 N N . TRP A 1 64 ? -1.386 6.910 6.875 1.00 42.21 64 TRP A N 3
ATOM 3284 C CA . TRP A 1 64 ? -2.061 7.489 5.718 1.00 1.02 64 TRP A CA 3
ATOM 3285 C C . TRP A 1 64 ? -3.421 8.056 6.109 1.00 73.43 64 TRP A C 3
ATOM 3286 O O . TRP A 1 64 ? -4.081 7.545 7.014 1.00 22.31 64 TRP A O 3
ATOM 3307 N N . VAL A 1 65 ? -3.837 9.113 5.421 1.00 52.41 65 VAL A N 3
ATOM 3308 C CA . VAL A 1 65 ? -5.121 9.748 5.696 1.00 52.45 65 VAL A CA 3
ATOM 3309 C C . VAL A 1 65 ? -5.803 10.188 4.405 1.00 13.30 65 VAL A C 3
ATOM 3310 O O . VAL A 1 65 ? -5.269 11.005 3.656 1.00 33.12 65 VAL A O 3
ATOM 3323 N N . GLU A 1 66 ? -6.988 9.640 4.152 1.00 21.42 66 GLU A N 3
ATOM 3324 C CA . GLU A 1 66 ? -7.743 9.976 2.951 1.00 75.05 66 GLU A CA 3
ATOM 3325 C C . GLU A 1 66 ? -7.880 11.488 2.799 1.00 63.12 66 GLU A C 3
ATOM 3326 O O . GLU A 1 66 ? -7.732 12.249 3.755 1.00 63.20 66 GLU A O 3
ATOM 3338 N N . PRO A 1 67 ? -8.167 11.935 1.568 1.00 75.40 67 PRO A N 3
ATOM 3339 C CA . PRO A 1 67 ? -8.330 13.359 1.260 1.00 14.35 67 PRO A CA 3
ATOM 3340 C C . PRO A 1 67 ? -9.596 13.945 1.876 1.00 74.42 67 PRO A C 3
ATOM 3341 O O . PRO A 1 67 ? -10.608 13.255 2.013 1.00 62.22 67 PRO A O 3
ATOM 3352 N N . GLY A 1 1 ? -12.597 -8.120 21.425 1.00 43.52 1 GLY A N 4
ATOM 3353 C CA . GLY A 1 1 ? -12.924 -8.618 22.747 1.00 34.21 1 GLY A CA 4
ATOM 3354 C C . GLY A 1 1 ? -11.698 -9.071 23.516 1.00 73.40 1 GLY A C 4
ATOM 3355 O O . GLY A 1 1 ? -11.269 -8.431 24.475 1.00 2.44 1 GLY A O 4
ATOM 3359 N N . PRO A 1 2 ? -11.114 -10.202 23.092 1.00 31.30 2 PRO A N 4
ATOM 3360 C CA . PRO A 1 2 ? -9.923 -10.767 23.734 1.00 13.21 2 PRO A CA 4
ATOM 3361 C C . PRO A 1 2 ? -8.679 -9.919 23.493 1.00 3.40 2 PRO A C 4
ATOM 3362 O O . PRO A 1 2 ? -7.737 -9.942 24.286 1.00 64.05 2 PRO A O 4
ATOM 3373 N N . LEU A 1 3 ? -8.682 -9.170 22.396 1.00 34.13 3 LEU A N 4
ATOM 3374 C CA . LEU A 1 3 ? -7.553 -8.314 22.051 1.00 42.02 3 LEU A CA 4
ATOM 3375 C C . LEU A 1 3 ? -6.287 -9.139 21.844 1.00 51.43 3 LEU A C 4
ATOM 3376 O O . LEU A 1 3 ? -5.617 -9.518 22.804 1.00 63.11 3 LEU A O 4
ATOM 3392 N N . GLY A 1 4 ? -5.963 -9.411 20.583 1.00 11.22 4 GLY A N 4
ATOM 3393 C CA . GLY A 1 4 ? -4.778 -10.188 20.273 1.00 43.24 4 GLY A CA 4
ATOM 3394 C C . GLY A 1 4 ? -5.110 -11.554 19.707 1.00 34.44 4 GLY A C 4
ATOM 3395 O O . GLY A 1 4 ? -4.440 -12.540 20.014 1.00 12.24 4 GLY A O 4
ATOM 3399 N N . SER A 1 5 ? -6.150 -11.614 18.882 1.00 31.10 5 SER A N 4
ATOM 3400 C CA . SER A 1 5 ? -6.574 -12.871 18.277 1.00 55.11 5 SER A CA 4
ATOM 3401 C C . SER A 1 5 ? -6.786 -12.707 16.775 1.00 51.11 5 SER A C 4
ATOM 3402 O O . SER A 1 5 ? -7.584 -13.421 16.167 1.00 41.34 5 SER A O 4
ATOM 3410 N N . VAL A 1 6 ? -6.064 -11.761 16.182 1.00 73.13 6 VAL A N 4
ATOM 3411 C CA . VAL A 1 6 ? -6.170 -11.504 14.751 1.00 11.51 6 VAL A CA 4
ATOM 3412 C C . VAL A 1 6 ? -4.793 -11.448 14.099 1.00 75.32 6 VAL A C 4
ATOM 3413 O O . VAL A 1 6 ? -4.121 -10.419 14.132 1.00 45.01 6 VAL A O 4
ATOM 3426 N N . ALA A 1 7 ? -4.382 -12.564 13.505 1.00 55.22 7 ALA A N 4
ATOM 3427 C CA . ALA A 1 7 ? -3.086 -12.642 12.842 1.00 70.24 7 ALA A CA 4
ATOM 3428 C C . ALA A 1 7 ? -3.250 -12.817 11.336 1.00 70.44 7 ALA A C 4
ATOM 3429 O O . ALA A 1 7 ? -3.868 -13.777 10.875 1.00 61.53 7 ALA A O 4
ATOM 3436 N N . LYS A 1 8 ? -2.692 -11.884 10.572 1.00 15.40 8 LYS A N 4
ATOM 3437 C CA . LYS A 1 8 ? -2.776 -11.934 9.117 1.00 72.12 8 LYS A CA 4
ATOM 3438 C C . LYS A 1 8 ? -1.678 -12.821 8.540 1.00 44.20 8 LYS A C 4
ATOM 3439 O O . LYS A 1 8 ? -0.809 -13.305 9.267 1.00 73.14 8 LYS A O 4
ATOM 3458 N N . LYS A 1 9 ? -1.719 -13.029 7.229 1.00 74.21 9 LYS A N 4
ATOM 3459 C CA . LYS A 1 9 ? -0.727 -13.855 6.552 1.00 4.14 9 LYS A CA 4
ATOM 3460 C C . LYS A 1 9 ? 0.341 -12.990 5.889 1.00 12.02 9 LYS A C 4
ATOM 3461 O O . LYS A 1 9 ? 0.965 -13.400 4.911 1.00 41.15 9 LYS A O 4
ATOM 3480 N N . ILE A 1 10 ? 0.546 -11.793 6.429 1.00 34.13 10 ILE A N 4
ATOM 3481 C CA . ILE A 1 10 ? 1.539 -10.873 5.891 1.00 42.40 10 ILE A CA 4
ATOM 3482 C C . ILE A 1 10 ? 2.348 -10.223 7.008 1.00 5.11 10 ILE A C 4
ATOM 3483 O O . ILE A 1 10 ? 1.791 -9.713 7.980 1.00 12.43 10 ILE A O 4
ATOM 3499 N N . THR A 1 11 ? 3.670 -10.246 6.863 1.00 2.43 11 THR A N 4
ATOM 3500 C CA . THR A 1 11 ? 4.558 -9.658 7.860 1.00 63.10 11 THR A CA 4
ATOM 3501 C C . THR A 1 11 ? 5.033 -8.276 7.427 1.00 60.13 11 THR A C 4
ATOM 3502 O O . THR A 1 11 ? 5.948 -8.150 6.613 1.00 4.05 11 THR A O 4
ATOM 3513 N N . TRP A 1 12 ? 4.405 -7.242 7.975 1.00 20.41 12 TRP A N 4
ATOM 3514 C CA . TRP A 1 12 ? 4.765 -5.868 7.645 1.00 33.13 12 TRP A CA 4
ATOM 3515 C C . TRP A 1 12 ? 5.918 -5.383 8.517 1.00 3.30 12 TRP A C 4
ATOM 3516 O O . TRP A 1 12 ? 5.726 -5.043 9.684 1.00 60.10 12 TRP A O 4
ATOM 3537 N N . ARG A 1 13 ? 7.116 -5.353 7.942 1.00 44.12 13 ARG A N 4
ATOM 3538 C CA . ARG A 1 13 ? 8.300 -4.910 8.668 1.00 42.42 13 ARG A CA 4
ATOM 3539 C C . ARG A 1 13 ? 8.577 -3.432 8.406 1.00 21.22 13 ARG A C 4
ATOM 3540 O O . ARG A 1 13 ? 7.934 -2.809 7.563 1.00 41.54 13 ARG A O 4
ATOM 3561 N N . LYS A 1 14 ? 9.538 -2.878 9.138 1.00 43.24 14 LYS A N 4
ATOM 3562 C CA . LYS A 1 14 ? 9.902 -1.474 8.986 1.00 44.03 14 LYS A CA 4
ATOM 3563 C C . LYS A 1 14 ? 10.410 -1.193 7.575 1.00 42.52 14 LYS A C 4
ATOM 3564 O O . LYS A 1 14 ? 10.174 -0.118 7.024 1.00 51.11 14 LYS A O 4
ATOM 3583 N N . GLN A 1 15 ? 11.107 -2.165 6.996 1.00 33.55 15 GLN A N 4
ATOM 3584 C CA . GLN A 1 15 ? 11.647 -2.022 5.650 1.00 51.32 15 GLN A CA 4
ATOM 3585 C C . GLN A 1 15 ? 10.565 -2.259 4.602 1.00 4.51 15 GLN A C 4
ATOM 3586 O O . GLN A 1 15 ? 10.486 -1.542 3.604 1.00 11.40 15 GLN A O 4
ATOM 3600 N N . ASP A 1 16 ? 9.734 -3.269 4.834 1.00 5.15 16 ASP A N 4
ATOM 3601 C CA . ASP A 1 16 ? 8.656 -3.601 3.910 1.00 31.21 16 ASP A CA 4
ATOM 3602 C C . ASP A 1 16 ? 7.815 -2.368 3.592 1.00 21.23 16 ASP A C 4
ATOM 3603 O O . ASP A 1 16 ? 7.635 -2.010 2.428 1.00 53.04 16 ASP A O 4
ATOM 3612 N N . LEU A 1 17 ? 7.301 -1.725 4.635 1.00 74.33 17 LEU A N 4
ATOM 3613 C CA . LEU A 1 17 ? 6.476 -0.533 4.467 1.00 33.41 17 LEU A CA 4
ATOM 3614 C C . LEU A 1 17 ? 7.238 0.554 3.715 1.00 2.34 17 LEU A C 4
ATOM 3615 O O . LEU A 1 17 ? 6.651 1.329 2.959 1.00 31.50 17 LEU A O 4
ATOM 3631 N N . ASP A 1 18 ? 8.548 0.606 3.929 1.00 61.12 18 ASP A N 4
ATOM 3632 C CA . ASP A 1 18 ? 9.392 1.596 3.269 1.00 14.11 18 ASP A CA 4
ATOM 3633 C C . ASP A 1 18 ? 9.218 1.535 1.755 1.00 43.30 18 ASP A C 4
ATOM 3634 O O . ASP A 1 18 ? 9.416 2.531 1.057 1.00 33.22 18 ASP A O 4
ATOM 3643 N N . ARG A 1 19 ? 8.850 0.362 1.253 1.00 72.14 19 ARG A N 4
ATOM 3644 C CA . ARG A 1 19 ? 8.652 0.171 -0.179 1.00 54.33 19 ARG A CA 4
ATOM 3645 C C . ARG A 1 19 ? 7.294 0.710 -0.617 1.00 11.41 19 ARG A C 4
ATOM 3646 O O . ARG A 1 19 ? 7.200 1.491 -1.565 1.00 12.40 19 ARG A O 4
ATOM 3667 N N . LEU A 1 20 ? 6.244 0.289 0.079 1.00 53.52 20 LEU A N 4
ATOM 3668 C CA . LEU A 1 20 ? 4.889 0.729 -0.238 1.00 4.31 20 LEU A CA 4
ATOM 3669 C C . LEU A 1 20 ? 4.814 2.251 -0.311 1.00 52.35 20 LEU A C 4
ATOM 3670 O O . LEU A 1 20 ? 4.197 2.810 -1.218 1.00 51.21 20 LEU A O 4
ATOM 3686 N N . LYS A 1 21 ? 5.447 2.916 0.649 1.00 31.12 21 LYS A N 4
ATOM 3687 C CA . LYS A 1 21 ? 5.456 4.373 0.694 1.00 42.34 21 LYS A CA 4
ATOM 3688 C C . LYS A 1 21 ? 5.964 4.954 -0.623 1.00 3.53 21 LYS A C 4
ATOM 3689 O O . LYS A 1 21 ? 5.350 5.859 -1.190 1.00 63.31 21 LYS A O 4
ATOM 3708 N N . ARG A 1 22 ? 7.087 4.429 -1.102 1.00 73.40 22 ARG A N 4
ATOM 3709 C CA . ARG A 1 22 ? 7.676 4.896 -2.352 1.00 35.33 22 ARG A CA 4
ATOM 3710 C C . ARG A 1 22 ? 6.670 4.802 -3.496 1.00 21.34 22 ARG A C 4
ATOM 3711 O O . ARG A 1 22 ? 6.759 5.541 -4.476 1.00 23.41 22 ARG A O 4
ATOM 3732 N N . VAL A 1 23 ? 5.713 3.888 -3.362 1.00 41.44 23 VAL A N 4
ATOM 3733 C CA . VAL A 1 23 ? 4.690 3.698 -4.384 1.00 52.52 23 VAL A CA 4
ATOM 3734 C C . VAL A 1 23 ? 3.556 4.704 -4.220 1.00 1.14 23 VAL A C 4
ATOM 3735 O O . VAL A 1 23 ? 3.114 5.322 -5.190 1.00 22.34 23 VAL A O 4
ATOM 3748 N N . ILE A 1 24 ? 3.089 4.864 -2.986 1.00 24.14 24 ILE A N 4
ATOM 3749 C CA . ILE A 1 24 ? 2.007 5.796 -2.694 1.00 71.22 24 ILE A CA 4
ATOM 3750 C C . ILE A 1 24 ? 2.380 7.218 -3.100 1.00 64.13 24 ILE A C 4
ATOM 3751 O O . ILE A 1 24 ? 1.528 7.998 -3.521 1.00 61.34 24 ILE A O 4
ATOM 3767 N N . ALA A 1 25 ? 3.662 7.546 -2.972 1.00 63.43 25 ALA A N 4
ATOM 3768 C CA . ALA A 1 25 ? 4.150 8.872 -3.330 1.00 25.01 25 ALA A CA 4
ATOM 3769 C C . ALA A 1 25 ? 4.205 9.046 -4.844 1.00 43.32 25 ALA A C 4
ATOM 3770 O O . ALA A 1 25 ? 4.150 10.167 -5.352 1.00 41.51 25 ALA A O 4
ATOM 3777 N N . LEU A 1 26 ? 4.316 7.933 -5.560 1.00 72.23 26 LEU A N 4
ATOM 3778 C CA . LEU A 1 26 ? 4.379 7.963 -7.017 1.00 22.44 26 LEU A CA 4
ATOM 3779 C C . LEU A 1 26 ? 2.979 7.951 -7.623 1.00 72.44 26 LEU A C 4
ATOM 3780 O O . LEU A 1 26 ? 2.612 8.847 -8.383 1.00 52.21 26 LEU A O 4
ATOM 3796 N N . LYS A 1 27 ? 2.200 6.930 -7.281 1.00 23.13 27 LYS A N 4
ATOM 3797 C CA . LYS A 1 27 ? 0.839 6.801 -7.787 1.00 3.40 27 LYS A CA 4
ATOM 3798 C C . LYS A 1 27 ? -0.083 7.828 -7.137 1.00 24.33 27 LYS A C 4
ATOM 3799 O O . LYS A 1 27 ? -0.860 8.498 -7.816 1.00 34.42 27 LYS A O 4
ATOM 3818 N N . LYS A 1 28 ? 0.011 7.947 -5.816 1.00 41.40 28 LYS A N 4
ATOM 3819 C CA . LYS A 1 28 ? -0.813 8.894 -5.073 1.00 24.44 28 LYS A CA 4
ATOM 3820 C C . LYS A 1 28 ? -2.296 8.596 -5.271 1.00 41.51 28 LYS A C 4
ATOM 3821 O O . LYS A 1 28 ? -3.007 9.311 -5.978 1.00 4.34 28 LYS A O 4
ATOM 3840 N N . PRO A 1 29 ? -2.775 7.520 -4.632 1.00 22.22 29 PRO A N 4
ATOM 3841 C CA . PRO A 1 29 ? -4.179 7.105 -4.721 1.00 3.31 29 PRO A CA 4
ATOM 3842 C C . PRO A 1 29 ? -5.114 8.071 -4.001 1.00 22.13 29 PRO A C 4
ATOM 3843 O O . PRO A 1 29 ? -4.666 9.007 -3.340 1.00 73.12 29 PRO A O 4
ATOM 3854 N N . SER A 1 30 ? -6.415 7.835 -4.133 1.00 73.23 30 SER A N 4
ATOM 3855 C CA . SER A 1 30 ? -7.415 8.686 -3.498 1.00 2.23 30 SER A CA 4
ATOM 3856 C C . SER A 1 30 ? -8.404 7.852 -2.689 1.00 21.20 30 SER A C 4
ATOM 3857 O O . SER A 1 30 ? -9.610 8.095 -2.722 1.00 5.02 30 SER A O 4
ATOM 3865 N N . ALA A 1 31 ? -7.883 6.867 -1.965 1.00 31.22 31 ALA A N 4
ATOM 3866 C CA . ALA A 1 31 ? -8.719 5.997 -1.146 1.00 1.13 31 ALA A CA 4
ATOM 3867 C C . ALA A 1 31 ? -9.740 5.254 -2.000 1.00 11.32 31 ALA A C 4
ATOM 3868 O O . ALA A 1 31 ? -10.916 5.618 -2.036 1.00 22.01 31 ALA A O 4
ATOM 3875 N N . SER A 1 32 ? -9.284 4.212 -2.687 1.00 21.10 32 SER A N 4
ATOM 3876 C CA . SER A 1 32 ? -10.158 3.420 -3.545 1.00 63.33 32 SER A CA 4
ATOM 3877 C C . SER A 1 32 ? -9.496 2.097 -3.921 1.00 41.23 32 SER A C 4
ATOM 3878 O O . SER A 1 32 ? -8.353 2.070 -4.378 1.00 52.13 32 SER A O 4
ATOM 3886 N N . ASP A 1 33 ? -10.223 1.003 -3.725 1.00 13.20 33 ASP A N 4
ATOM 3887 C CA . ASP A 1 33 ? -9.709 -0.324 -4.044 1.00 24.02 33 ASP A CA 4
ATOM 3888 C C . ASP A 1 33 ? -9.177 -0.371 -5.473 1.00 24.44 33 ASP A C 4
ATOM 3889 O O . ASP A 1 33 ? -8.250 -1.123 -5.776 1.00 4.04 33 ASP A O 4
ATOM 3898 N N . ALA A 1 34 ? -9.770 0.434 -6.347 1.00 3.22 34 ALA A N 4
ATOM 3899 C CA . ALA A 1 34 ? -9.354 0.485 -7.743 1.00 31.20 34 ALA A CA 4
ATOM 3900 C C . ALA A 1 34 ? -8.013 1.196 -7.891 1.00 20.20 34 ALA A C 4
ATOM 3901 O O . ALA A 1 34 ? -7.062 0.638 -8.439 1.00 31.41 34 ALA A O 4
ATOM 3908 N N . ASP A 1 35 ? -7.944 2.428 -7.401 1.00 52.21 35 ASP A N 4
ATOM 3909 C CA . ASP A 1 35 ? -6.719 3.215 -7.480 1.00 22.53 35 ASP A CA 4
ATOM 3910 C C . ASP A 1 35 ? -5.561 2.484 -6.806 1.00 4.51 35 ASP A C 4
ATOM 3911 O O . ASP A 1 35 ? -4.418 2.563 -7.258 1.00 34.34 35 ASP A O 4
ATOM 3920 N N . TRP A 1 36 ? -5.863 1.777 -5.724 1.00 32.30 36 TRP A N 4
ATOM 3921 C CA . TRP A 1 36 ? -4.847 1.033 -4.987 1.00 54.31 36 TRP A CA 4
ATOM 3922 C C . TRP A 1 36 ? -4.270 -0.090 -5.840 1.00 71.55 36 TRP A C 4
ATOM 3923 O O . TRP A 1 36 ? -3.170 -0.579 -5.580 1.00 51.42 36 TRP A O 4
ATOM 3944 N N . THR A 1 37 ? -5.018 -0.496 -6.862 1.00 32.44 37 THR A N 4
ATOM 3945 C CA . THR A 1 37 ? -4.580 -1.564 -7.752 1.00 55.14 37 THR A CA 4
ATOM 3946 C C . THR A 1 37 ? -3.253 -1.216 -8.416 1.00 44.53 37 THR A C 4
ATOM 3947 O O . THR A 1 37 ? -2.443 -2.097 -8.704 1.00 2.24 37 THR A O 4
ATOM 3958 N N . GLU A 1 38 ? -3.037 0.074 -8.657 1.00 65.22 38 GLU A N 4
ATOM 3959 C CA . GLU A 1 38 ? -1.806 0.536 -9.288 1.00 4.23 38 GLU A CA 4
ATOM 3960 C C . GLU A 1 38 ? -0.676 0.639 -8.266 1.00 61.11 38 GLU A C 4
ATOM 3961 O O . GLU A 1 38 ? 0.502 0.577 -8.619 1.00 1.11 38 GLU A O 4
ATOM 3973 N N . VAL A 1 39 ? -1.044 0.796 -6.999 1.00 73.51 39 VAL A N 4
ATOM 3974 C CA . VAL A 1 39 ? -0.064 0.906 -5.926 1.00 24.03 39 VAL A CA 4
ATOM 3975 C C . VAL A 1 39 ? 0.380 -0.470 -5.443 1.00 34.53 39 VAL A C 4
ATOM 3976 O O . VAL A 1 39 ? 1.547 -0.678 -5.111 1.00 44.31 39 VAL A O 4
ATOM 3989 N N . LEU A 1 40 ? -0.559 -1.409 -5.406 1.00 72.42 40 LEU A N 4
ATOM 3990 C CA . LEU A 1 40 ? -0.266 -2.768 -4.965 1.00 62.30 40 LEU A CA 4
ATOM 3991 C C . LEU A 1 40 ? 0.391 -3.574 -6.081 1.00 30.51 40 LEU A C 4
ATOM 3992 O O . LEU A 1 40 ? 1.030 -4.596 -5.829 1.00 42.22 40 LEU A O 4
ATOM 4008 N N . ARG A 1 41 ? 0.231 -3.106 -7.315 1.00 32.45 41 ARG A N 4
ATOM 4009 C CA . ARG A 1 41 ? 0.809 -3.783 -8.469 1.00 34.20 41 ARG A CA 4
ATOM 4010 C C . ARG A 1 41 ? 2.295 -4.050 -8.254 1.00 63.30 41 ARG A C 4
ATOM 4011 O O . ARG A 1 41 ? 2.838 -5.038 -8.752 1.00 32.55 41 ARG A O 4
ATOM 4032 N N . LEU A 1 42 ? 2.949 -3.164 -7.511 1.00 63.22 42 LEU A N 4
ATOM 4033 C CA . LEU A 1 42 ? 4.374 -3.304 -7.230 1.00 71.34 42 LEU A CA 4
ATOM 4034 C C . LEU A 1 42 ? 4.605 -4.219 -6.031 1.00 42.53 42 LEU A C 4
ATOM 4035 O O . LEU A 1 42 ? 5.464 -5.102 -6.068 1.00 14.02 42 LEU A O 4
ATOM 4051 N N . LEU A 1 43 ? 3.835 -4.002 -4.972 1.00 22.44 43 LEU A N 4
ATOM 4052 C CA . LEU A 1 43 ? 3.954 -4.809 -3.761 1.00 54.22 43 LEU A CA 4
ATOM 4053 C C . LEU A 1 43 ? 3.538 -6.252 -4.026 1.00 1.45 43 LEU A C 4
ATOM 4054 O O . LEU A 1 43 ? 3.809 -7.144 -3.222 1.00 14.52 43 LEU A O 4
ATOM 4070 N N . ALA A 1 44 ? 2.881 -6.474 -5.159 1.00 21.40 44 ALA A N 4
ATOM 4071 C CA . ALA A 1 44 ? 2.432 -7.811 -5.532 1.00 14.45 44 ALA A CA 4
ATOM 4072 C C . ALA A 1 44 ? 3.609 -8.775 -5.644 1.00 14.51 44 ALA A C 4
ATOM 4073 O O . ALA A 1 44 ? 3.433 -9.992 -5.604 1.00 61.50 44 ALA A O 4
ATOM 4080 N N . LYS A 1 45 ? 4.808 -8.221 -5.785 1.00 65.25 45 LYS A N 4
ATOM 4081 C CA . LYS A 1 45 ? 6.015 -9.031 -5.903 1.00 2.43 45 LYS A CA 4
ATOM 4082 C C . LYS A 1 45 ? 6.153 -9.977 -4.714 1.00 64.22 45 LYS A C 4
ATOM 4083 O O . LYS A 1 45 ? 6.799 -11.021 -4.813 1.00 14.41 45 LYS A O 4
ATOM 4102 N N . GLU A 1 46 ? 5.541 -9.606 -3.594 1.00 63.02 46 GLU A N 4
ATOM 4103 C CA . GLU A 1 46 ? 5.597 -10.424 -2.388 1.00 34.42 46 GLU A CA 4
ATOM 4104 C C . GLU A 1 46 ? 4.253 -11.099 -2.127 1.00 24.53 46 GLU A C 4
ATOM 4105 O O . GLU A 1 46 ? 3.928 -11.440 -0.990 1.00 13.55 46 GLU A O 4
ATOM 4117 N N . GLY A 1 47 ? 3.477 -11.291 -3.189 1.00 22.32 47 GLY A N 4
ATOM 4118 C CA . GLY A 1 47 ? 2.179 -11.925 -3.054 1.00 42.23 47 GLY A CA 4
ATOM 4119 C C . GLY A 1 47 ? 1.324 -11.273 -1.986 1.00 12.13 47 GLY A C 4
ATOM 4120 O O . GLY A 1 47 ? 0.766 -11.955 -1.125 1.00 55.53 47 GLY A O 4
ATOM 4124 N N . VAL A 1 48 ? 1.222 -9.949 -2.038 1.00 60.10 48 VAL A N 4
ATOM 4125 C CA . VAL A 1 48 ? 0.430 -9.204 -1.066 1.00 73.25 48 VAL A CA 4
ATOM 4126 C C . VAL A 1 48 ? -1.063 -9.407 -1.304 1.00 11.24 48 VAL A C 4
ATOM 4127 O O . VAL A 1 48 ? -1.511 -9.522 -2.444 1.00 52.43 48 VAL A O 4
ATOM 4140 N N . VAL A 1 49 ? -1.828 -9.450 -0.217 1.00 74.24 49 VAL A N 4
ATOM 4141 C CA . VAL A 1 49 ? -3.272 -9.638 -0.307 1.00 14.34 49 VAL A CA 4
ATOM 4142 C C . VAL A 1 49 ? -3.932 -8.477 -1.044 1.00 23.02 49 VAL A C 4
ATOM 4143 O O . VAL A 1 49 ? -3.277 -7.494 -1.386 1.00 2.41 49 VAL A O 4
ATOM 4156 N N . GLU A 1 50 ? -5.234 -8.600 -1.285 1.00 45.14 50 GLU A N 4
ATOM 4157 C CA . GLU A 1 50 ? -5.982 -7.561 -1.983 1.00 63.22 50 GLU A CA 4
ATOM 4158 C C . GLU A 1 50 ? -5.648 -6.181 -1.423 1.00 24.34 50 GLU A C 4
ATOM 4159 O O . GLU A 1 50 ? -5.168 -6.040 -0.298 1.00 1.23 50 GLU A O 4
ATOM 4171 N N . PRO A 1 51 ? -5.907 -5.139 -2.227 1.00 1.13 51 PRO A N 4
ATOM 4172 C CA . PRO A 1 51 ? -5.642 -3.752 -1.833 1.00 60.05 51 PRO A CA 4
ATOM 4173 C C . PRO A 1 51 ? -6.587 -3.268 -0.739 1.00 33.42 51 PRO A C 4
ATOM 4174 O O . PRO A 1 51 ? -6.296 -2.300 -0.038 1.00 31.42 51 PRO A O 4
ATOM 4185 N N . GLU A 1 52 ? -7.719 -3.950 -0.598 1.00 75.32 52 GLU A N 4
ATOM 4186 C CA . GLU A 1 52 ? -8.708 -3.589 0.412 1.00 61.33 52 GLU A CA 4
ATOM 4187 C C . GLU A 1 52 ? -8.060 -3.470 1.789 1.00 51.04 52 GLU A C 4
ATOM 4188 O O . GLU A 1 52 ? -8.503 -2.689 2.630 1.00 0.43 52 GLU A O 4
ATOM 4200 N N . VAL A 1 53 ? -7.007 -4.251 2.011 1.00 41.43 53 VAL A N 4
ATOM 4201 C CA . VAL A 1 53 ? -6.297 -4.233 3.284 1.00 71.21 53 VAL A CA 4
ATOM 4202 C C . VAL A 1 53 ? -5.214 -3.161 3.294 1.00 43.23 53 VAL A C 4
ATOM 4203 O O . VAL A 1 53 ? -5.120 -2.366 4.230 1.00 64.04 53 VAL A O 4
ATOM 4216 N N . VAL A 1 54 ? -4.396 -3.143 2.245 1.00 13.10 54 VAL A N 4
ATOM 4217 C CA . VAL A 1 54 ? -3.319 -2.167 2.132 1.00 61.41 54 VAL A CA 4
ATOM 4218 C C . VAL A 1 54 ? -3.841 -0.748 2.328 1.00 22.11 54 VAL A C 4
ATOM 4219 O O . VAL A 1 54 ? -3.114 0.133 2.788 1.00 72.35 54 VAL A O 4
ATOM 4232 N N . ARG A 1 55 ? -5.104 -0.534 1.976 1.00 33.34 55 ARG A N 4
ATOM 4233 C CA . ARG A 1 55 ? -5.724 0.779 2.112 1.00 22.23 55 ARG A CA 4
ATOM 4234 C C . ARG A 1 55 ? -5.773 1.207 3.577 1.00 51.14 55 ARG A C 4
ATOM 4235 O O . ARG A 1 55 ? -5.477 2.355 3.907 1.00 3.01 55 ARG A O 4
ATOM 4256 N N . GLN A 1 56 ? -6.149 0.276 4.448 1.00 3.50 56 GLN A N 4
ATOM 4257 C CA . GLN A 1 56 ? -6.238 0.559 5.876 1.00 61.34 56 GLN A CA 4
ATOM 4258 C C . GLN A 1 56 ? -4.878 0.395 6.549 1.00 75.04 56 GLN A C 4
ATOM 4259 O O . GLN A 1 56 ? -4.458 1.246 7.333 1.00 23.41 56 GLN A O 4
ATOM 4273 N N . ILE A 1 57 ? -4.198 -0.702 6.237 1.00 44.33 57 ILE A N 4
ATOM 4274 C CA . ILE A 1 57 ? -2.887 -0.976 6.811 1.00 3.41 57 ILE A CA 4
ATOM 4275 C C . ILE A 1 57 ? -1.932 0.192 6.584 1.00 73.35 57 ILE A C 4
ATOM 4276 O O . ILE A 1 57 ? -1.174 0.569 7.476 1.00 64.55 57 ILE A O 4
ATOM 4292 N N . ALA A 1 58 ? -1.977 0.760 5.384 1.00 50.51 58 ALA A N 4
ATOM 4293 C CA . ALA A 1 58 ? -1.120 1.887 5.040 1.00 51.31 58 ALA A CA 4
ATOM 4294 C C . ALA A 1 58 ? -1.436 3.102 5.906 1.00 53.15 58 ALA A C 4
ATOM 4295 O O . ALA A 1 58 ? -0.615 4.010 6.041 1.00 15.01 58 ALA A O 4
ATOM 4302 N N . ILE A 1 59 ? -2.631 3.113 6.487 1.00 31.02 59 ILE A N 4
ATOM 4303 C CA . ILE A 1 59 ? -3.055 4.217 7.340 1.00 61.14 59 ILE A CA 4
ATOM 4304 C C . ILE A 1 59 ? -2.557 4.030 8.769 1.00 22.11 59 ILE A C 4
ATOM 4305 O O . ILE A 1 59 ? -2.103 4.979 9.410 1.00 24.34 59 ILE A O 4
ATOM 4321 N N . THR A 1 60 ? -2.642 2.799 9.264 1.00 74.54 60 THR A N 4
ATOM 4322 C CA . THR A 1 60 ? -2.200 2.486 10.617 1.00 14.03 60 THR A CA 4
ATOM 4323 C C . THR A 1 60 ? -0.713 2.156 10.647 1.00 41.44 60 THR A C 4
ATOM 4324 O O . THR A 1 60 ? -0.135 1.951 11.714 1.00 3.13 60 THR A O 4
ATOM 4335 N N . ARG A 1 61 ? -0.098 2.108 9.469 1.00 32.15 61 ARG A N 4
ATOM 4336 C CA . ARG A 1 61 ? 1.323 1.802 9.361 1.00 2.43 61 ARG A CA 4
ATOM 4337 C C . ARG A 1 61 ? 2.089 2.982 8.769 1.00 52.43 61 ARG A C 4
ATOM 4338 O O . ARG A 1 61 ? 3.095 3.425 9.323 1.00 25.11 61 ARG A O 4
ATOM 4359 N N . LEU A 1 62 ? 1.607 3.486 7.638 1.00 74.24 62 LEU A N 4
ATOM 4360 C CA . LEU A 1 62 ? 2.245 4.613 6.969 1.00 54.14 62 LEU A CA 4
ATOM 4361 C C . LEU A 1 62 ? 1.576 5.928 7.357 1.00 74.54 62 LEU A C 4
ATOM 4362 O O . LEU A 1 62 ? 1.808 6.963 6.732 1.00 13.44 62 LEU A O 4
ATOM 4378 N N . LYS A 1 63 ? 0.745 5.879 8.393 1.00 42.23 63 LYS A N 4
ATOM 4379 C CA . LYS A 1 63 ? 0.043 7.066 8.868 1.00 21.15 63 LYS A CA 4
ATOM 4380 C C . LYS A 1 63 ? -0.669 7.773 7.719 1.00 12.42 63 LYS A C 4
ATOM 4381 O O . LYS A 1 63 ? -0.847 8.991 7.744 1.00 10.20 63 LYS A O 4
ATOM 4400 N N . TRP A 1 64 ? -1.075 7.002 6.717 1.00 12.13 64 TRP A N 4
ATOM 4401 C CA . TRP A 1 64 ? -1.770 7.556 5.561 1.00 25.50 64 TRP A CA 4
ATOM 4402 C C . TRP A 1 64 ? -3.130 8.116 5.960 1.00 73.31 64 TRP A C 4
ATOM 4403 O O . TRP A 1 64 ? -3.710 7.708 6.966 1.00 24.14 64 TRP A O 4
ATOM 4424 N N . VAL A 1 65 ? -3.637 9.052 5.164 1.00 44.50 65 VAL A N 4
ATOM 4425 C CA . VAL A 1 65 ? -4.931 9.668 5.434 1.00 51.24 65 VAL A CA 4
ATOM 4426 C C . VAL A 1 65 ? -5.618 10.093 4.141 1.00 72.42 65 VAL A C 4
ATOM 4427 O O . VAL A 1 65 ? -5.089 10.906 3.385 1.00 44.44 65 VAL A O 4
ATOM 4440 N N . GLU A 1 66 ? -6.800 9.537 3.895 1.00 72.35 66 GLU A N 4
ATOM 4441 C CA . GLU A 1 66 ? -7.559 9.858 2.692 1.00 55.32 66 GLU A CA 4
ATOM 4442 C C . GLU A 1 66 ? -7.710 11.369 2.532 1.00 65.41 66 GLU A C 4
ATOM 4443 O O . GLU A 1 66 ? -7.627 12.132 3.494 1.00 12.05 66 GLU A O 4
ATOM 4455 N N . PRO A 1 67 ? -7.937 11.811 1.286 1.00 64.32 67 PRO A N 4
ATOM 4456 C CA . PRO A 1 67 ? -8.103 13.233 0.970 1.00 72.04 67 PRO A CA 4
ATOM 4457 C C . PRO A 1 67 ? -9.411 13.798 1.513 1.00 21.45 67 PRO A C 4
ATOM 4458 O O . PRO A 1 67 ? -10.490 13.488 1.009 1.00 71.51 67 PRO A O 4
ATOM 4469 N N . GLY A 1 1 ? -8.139 -2.053 23.941 1.00 62.12 1 GLY A N 5
ATOM 4470 C CA . GLY A 1 1 ? -8.290 -3.468 23.654 1.00 61.22 1 GLY A CA 5
ATOM 4471 C C . GLY A 1 1 ? -6.965 -4.150 23.380 1.00 4.31 1 GLY A C 5
ATOM 4472 O O . GLY A 1 1 ? -5.894 -3.607 23.656 1.00 52.41 1 GLY A O 5
ATOM 4476 N N . PRO A 1 2 ? -7.025 -5.369 22.825 1.00 1.20 2 PRO A N 5
ATOM 4477 C CA . PRO A 1 2 ? -5.828 -6.153 22.503 1.00 10.24 2 PRO A CA 5
ATOM 4478 C C . PRO A 1 2 ? -5.040 -5.556 21.342 1.00 71.11 2 PRO A C 5
ATOM 4479 O O . PRO A 1 2 ? -5.453 -4.561 20.745 1.00 45.04 2 PRO A O 5
ATOM 4490 N N . LEU A 1 3 ? -3.904 -6.170 21.027 1.00 54.14 3 LEU A N 5
ATOM 4491 C CA . LEU A 1 3 ? -3.058 -5.700 19.936 1.00 71.04 3 LEU A CA 5
ATOM 4492 C C . LEU A 1 3 ? -2.970 -6.744 18.827 1.00 3.43 3 LEU A C 5
ATOM 4493 O O . LEU A 1 3 ? -1.982 -6.805 18.096 1.00 22.13 3 LEU A O 5
ATOM 4509 N N . GLY A 1 4 ? -4.011 -7.563 18.707 1.00 4.13 4 GLY A N 5
ATOM 4510 C CA . GLY A 1 4 ? -4.031 -8.591 17.684 1.00 51.23 4 GLY A CA 5
ATOM 4511 C C . GLY A 1 4 ? -2.830 -9.513 17.763 1.00 11.52 4 GLY A C 5
ATOM 4512 O O . GLY A 1 4 ? -1.975 -9.354 18.635 1.00 63.13 4 GLY A O 5
ATOM 4516 N N . SER A 1 5 ? -2.765 -10.479 16.854 1.00 52.11 5 SER A N 5
ATOM 4517 C CA . SER A 1 5 ? -1.663 -11.433 16.828 1.00 64.32 5 SER A CA 5
ATOM 4518 C C . SER A 1 5 ? -0.804 -11.237 15.583 1.00 0.11 5 SER A C 5
ATOM 4519 O O . SER A 1 5 ? -0.653 -12.148 14.768 1.00 13.31 5 SER A O 5
ATOM 4527 N N . VAL A 1 6 ? -0.242 -10.041 15.442 1.00 2.41 6 VAL A N 5
ATOM 4528 C CA . VAL A 1 6 ? 0.604 -9.724 14.297 1.00 54.03 6 VAL A CA 5
ATOM 4529 C C . VAL A 1 6 ? -0.180 -9.815 12.993 1.00 61.31 6 VAL A C 5
ATOM 4530 O O . VAL A 1 6 ? 0.022 -10.734 12.198 1.00 25.04 6 VAL A O 5
ATOM 4543 N N . ALA A 1 7 ? -1.076 -8.857 12.778 1.00 64.32 7 ALA A N 5
ATOM 4544 C CA . ALA A 1 7 ? -1.888 -8.828 11.568 1.00 22.12 7 ALA A CA 5
ATOM 4545 C C . ALA A 1 7 ? -2.625 -10.148 11.371 1.00 73.03 7 ALA A C 5
ATOM 4546 O O . ALA A 1 7 ? -2.587 -11.028 12.231 1.00 41.10 7 ALA A O 5
ATOM 4553 N N . LYS A 1 8 ? -3.296 -10.281 10.232 1.00 53.40 8 LYS A N 5
ATOM 4554 C CA . LYS A 1 8 ? -4.042 -11.495 9.919 1.00 12.44 8 LYS A CA 5
ATOM 4555 C C . LYS A 1 8 ? -3.115 -12.581 9.387 1.00 23.24 8 LYS A C 5
ATOM 4556 O O . LYS A 1 8 ? -2.794 -13.539 10.092 1.00 12.44 8 LYS A O 5
ATOM 4575 N N . LYS A 1 9 ? -2.684 -12.428 8.139 1.00 12.24 9 LYS A N 5
ATOM 4576 C CA . LYS A 1 9 ? -1.790 -13.395 7.513 1.00 1.22 9 LYS A CA 5
ATOM 4577 C C . LYS A 1 9 ? -0.780 -12.696 6.609 1.00 53.23 9 LYS A C 5
ATOM 4578 O O . LYS A 1 9 ? -0.264 -13.291 5.662 1.00 33.24 9 LYS A O 5
ATOM 4597 N N . ILE A 1 10 ? -0.502 -11.431 6.907 1.00 31.02 10 ILE A N 5
ATOM 4598 C CA . ILE A 1 10 ? 0.448 -10.653 6.122 1.00 4.43 10 ILE A CA 5
ATOM 4599 C C . ILE A 1 10 ? 1.588 -10.137 6.994 1.00 41.41 10 ILE A C 5
ATOM 4600 O O . ILE A 1 10 ? 1.363 -9.622 8.090 1.00 2.32 10 ILE A O 5
ATOM 4616 N N . THR A 1 11 ? 2.814 -10.275 6.498 1.00 24.24 11 THR A N 5
ATOM 4617 C CA . THR A 1 11 ? 3.990 -9.822 7.231 1.00 70.10 11 THR A CA 5
ATOM 4618 C C . THR A 1 11 ? 4.419 -8.432 6.777 1.00 72.43 11 THR A C 5
ATOM 4619 O O . THR A 1 11 ? 5.017 -8.274 5.712 1.00 14.25 11 THR A O 5
ATOM 4630 N N . TRP A 1 12 ? 4.112 -7.428 7.590 1.00 22.44 12 TRP A N 5
ATOM 4631 C CA . TRP A 1 12 ? 4.467 -6.050 7.271 1.00 71.12 12 TRP A CA 5
ATOM 4632 C C . TRP A 1 12 ? 5.705 -5.613 8.048 1.00 54.25 12 TRP A C 5
ATOM 4633 O O . TRP A 1 12 ? 5.626 -5.307 9.237 1.00 21.32 12 TRP A O 5
ATOM 4654 N N . ARG A 1 13 ? 6.846 -5.585 7.367 1.00 54.05 13 ARG A N 5
ATOM 4655 C CA . ARG A 1 13 ? 8.099 -5.185 7.994 1.00 23.20 13 ARG A CA 5
ATOM 4656 C C . ARG A 1 13 ? 8.465 -3.753 7.615 1.00 10.13 13 ARG A C 5
ATOM 4657 O O . ARG A 1 13 ? 8.057 -3.253 6.567 1.00 15.52 13 ARG A O 5
ATOM 4678 N N . LYS A 1 14 ? 9.236 -3.098 8.476 1.00 31.12 14 LYS A N 5
ATOM 4679 C CA . LYS A 1 14 ? 9.658 -1.723 8.234 1.00 52.13 14 LYS A CA 5
ATOM 4680 C C . LYS A 1 14 ? 10.321 -1.591 6.866 1.00 14.42 14 LYS A C 5
ATOM 4681 O O . LYS A 1 14 ? 10.213 -0.553 6.213 1.00 61.00 14 LYS A O 5
ATOM 4700 N N . GLN A 1 15 ? 11.002 -2.648 6.439 1.00 24.31 15 GLN A N 5
ATOM 4701 C CA . GLN A 1 15 ? 11.681 -2.649 5.149 1.00 3.41 15 GLN A CA 5
ATOM 4702 C C . GLN A 1 15 ? 10.674 -2.665 4.004 1.00 32.33 15 GLN A C 5
ATOM 4703 O O . GLN A 1 15 ? 10.895 -2.049 2.961 1.00 12.51 15 GLN A O 5
ATOM 4717 N N . ASP A 1 16 ? 9.568 -3.372 4.205 1.00 21.51 16 ASP A N 5
ATOM 4718 C CA . ASP A 1 16 ? 8.526 -3.468 3.190 1.00 34.34 16 ASP A CA 5
ATOM 4719 C C . ASP A 1 16 ? 7.712 -2.179 3.123 1.00 21.31 16 ASP A C 5
ATOM 4720 O O . ASP A 1 16 ? 7.391 -1.691 2.039 1.00 64.14 16 ASP A O 5
ATOM 4729 N N . LEU A 1 17 ? 7.380 -1.634 4.288 1.00 71.20 17 LEU A N 5
ATOM 4730 C CA . LEU A 1 17 ? 6.602 -0.403 4.363 1.00 43.54 17 LEU A CA 5
ATOM 4731 C C . LEU A 1 17 ? 7.311 0.733 3.632 1.00 41.33 17 LEU A C 5
ATOM 4732 O O . LEU A 1 17 ? 6.687 1.494 2.891 1.00 34.35 17 LEU A O 5
ATOM 4748 N N . ASP A 1 18 ? 8.619 0.840 3.841 1.00 13.12 18 ASP A N 5
ATOM 4749 C CA . ASP A 1 18 ? 9.413 1.881 3.199 1.00 42.04 18 ASP A CA 5
ATOM 4750 C C . ASP A 1 18 ? 9.185 1.886 1.691 1.00 64.22 18 ASP A C 5
ATOM 4751 O O . ASP A 1 18 ? 9.200 2.940 1.054 1.00 32.43 18 ASP A O 5
ATOM 4760 N N . ARG A 1 19 ? 8.975 0.702 1.125 1.00 53.14 19 ARG A N 5
ATOM 4761 C CA . ARG A 1 19 ? 8.746 0.569 -0.309 1.00 2.53 19 ARG A CA 5
ATOM 4762 C C . ARG A 1 19 ? 7.364 1.093 -0.690 1.00 13.14 19 ARG A C 5
ATOM 4763 O O . ARG A 1 19 ? 7.211 1.813 -1.676 1.00 0.20 19 ARG A O 5
ATOM 4784 N N . LEU A 1 20 ? 6.360 0.725 0.100 1.00 43.12 20 LEU A N 5
ATOM 4785 C CA . LEU A 1 20 ? 4.991 1.156 -0.154 1.00 14.43 20 LEU A CA 5
ATOM 4786 C C . LEU A 1 20 ? 4.916 2.671 -0.310 1.00 52.51 20 LEU A C 5
ATOM 4787 O O . LEU A 1 20 ? 4.230 3.183 -1.195 1.00 32.04 20 LEU A O 5
ATOM 4803 N N . LYS A 1 21 ? 5.629 3.385 0.555 1.00 53.04 21 LYS A N 5
ATOM 4804 C CA . LYS A 1 21 ? 5.648 4.842 0.513 1.00 54.33 21 LYS A CA 5
ATOM 4805 C C . LYS A 1 21 ? 6.138 5.341 -0.843 1.00 54.43 21 LYS A C 5
ATOM 4806 O O . LYS A 1 21 ? 5.534 6.230 -1.442 1.00 54.23 21 LYS A O 5
ATOM 4825 N N . ARG A 1 22 ? 7.234 4.763 -1.321 1.00 20.40 22 ARG A N 5
ATOM 4826 C CA . ARG A 1 22 ? 7.804 5.148 -2.606 1.00 12.22 22 A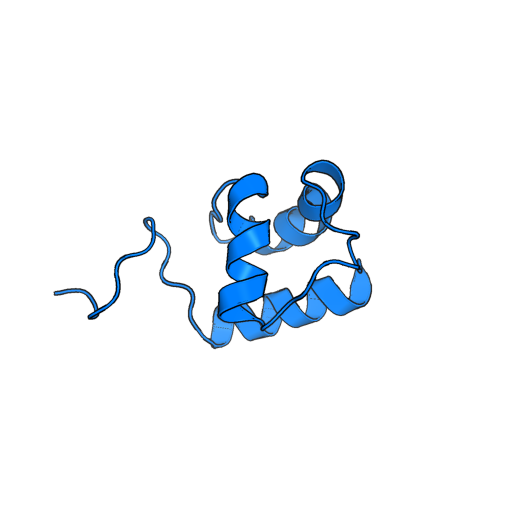RG A CA 5
ATOM 4827 C C . ARG A 1 22 ? 6.762 5.045 -3.715 1.00 71.33 22 ARG A C 5
ATOM 4828 O O . ARG A 1 22 ? 6.836 5.754 -4.719 1.00 0.13 22 ARG A O 5
ATOM 4849 N N . VAL A 1 23 ? 5.792 4.155 -3.529 1.00 60.10 23 VAL A N 5
ATOM 4850 C CA . VAL A 1 23 ? 4.735 3.958 -4.513 1.00 51.54 23 VAL A CA 5
ATOM 4851 C C . VAL A 1 23 ? 3.616 4.978 -4.330 1.00 2.23 23 VAL A C 5
ATOM 4852 O O . VAL A 1 23 ? 3.181 5.617 -5.288 1.00 24.22 23 VAL A O 5
ATOM 4865 N N . ILE A 1 24 ? 3.156 5.125 -3.092 1.00 1.41 24 ILE A N 5
ATOM 4866 C CA . ILE A 1 24 ? 2.089 6.069 -2.782 1.00 1.51 24 ILE A CA 5
ATOM 4867 C C . ILE A 1 24 ? 2.493 7.494 -3.145 1.00 14.33 24 ILE A C 5
ATOM 4868 O O . ILE A 1 24 ? 1.643 8.343 -3.411 1.00 15.24 24 ILE A O 5
ATOM 4884 N N . ALA A 1 25 ? 3.797 7.749 -3.154 1.00 1.01 25 ALA A N 5
ATOM 4885 C CA . ALA A 1 25 ? 4.315 9.071 -3.488 1.00 2.11 25 ALA A CA 5
ATOM 4886 C C . ALA A 1 25 ? 4.246 9.324 -4.989 1.00 74.13 25 ALA A C 5
ATOM 4887 O O . ALA A 1 25 ? 4.062 10.460 -5.430 1.00 64.24 25 ALA A O 5
ATOM 4894 N N . LEU A 1 26 ? 4.396 8.261 -5.771 1.00 73.21 26 LEU A N 5
ATOM 4895 C CA . LEU A 1 26 ? 4.351 8.368 -7.225 1.00 75.23 26 LEU A CA 5
ATOM 4896 C C . LEU A 1 26 ? 2.919 8.239 -7.738 1.00 2.14 26 LEU A C 5
ATOM 4897 O O . LEU A 1 26 ? 2.410 9.128 -8.420 1.00 63.11 26 LEU A O 5
ATOM 4913 N N . LYS A 1 27 ? 2.275 7.128 -7.401 1.00 73.44 27 LYS A N 5
ATOM 4914 C CA . LYS A 1 27 ? 0.901 6.882 -7.823 1.00 51.14 27 LYS A CA 5
ATOM 4915 C C . LYS A 1 27 ? -0.040 7.941 -7.257 1.00 1.23 27 LYS A C 5
ATOM 4916 O O . LYS A 1 27 ? -0.877 8.490 -7.973 1.00 72.12 27 LYS A O 5
ATOM 4935 N N . LYS A 1 28 ? 0.105 8.225 -5.967 1.00 74.43 28 LYS A N 5
ATOM 4936 C CA . LYS A 1 28 ? -0.730 9.220 -5.304 1.00 2.41 28 LYS A CA 5
ATOM 4937 C C . LYS A 1 28 ? -2.209 8.901 -5.489 1.00 30.40 28 LYS A C 5
ATOM 4938 O O . LYS A 1 28 ? -2.930 9.582 -6.217 1.00 34.15 28 LYS A O 5
ATOM 4957 N N . PRO A 1 29 ? -2.675 7.839 -4.813 1.00 23.11 29 PRO A N 5
ATOM 4958 C CA . PRO A 1 29 ? -4.073 7.406 -4.885 1.00 53.42 29 PRO A CA 5
ATOM 4959 C C . PRO A 1 29 ? -5.019 8.383 -4.195 1.00 10.32 29 PRO A C 5
ATOM 4960 O O . PRO A 1 29 ? -4.581 9.293 -3.491 1.00 74.31 29 PRO A O 5
ATOM 4971 N N . SER A 1 30 ? -6.317 8.189 -4.402 1.00 15.22 30 SER A N 5
ATOM 4972 C CA . SER A 1 30 ? -7.326 9.056 -3.802 1.00 64.24 30 SER A CA 5
ATOM 4973 C C . SER A 1 30 ? -8.408 8.233 -3.111 1.00 72.10 30 SER A C 5
ATOM 4974 O O . SER A 1 30 ? -9.600 8.454 -3.322 1.00 61.22 30 SER A O 5
ATOM 4982 N N . ALA A 1 31 ? -7.983 7.282 -2.285 1.00 52.51 31 ALA A N 5
ATOM 4983 C CA . ALA A 1 31 ? -8.915 6.428 -1.561 1.00 72.35 31 ALA A CA 5
ATOM 4984 C C . ALA A 1 31 ? -9.824 5.669 -2.522 1.00 14.14 31 ALA A C 5
ATOM 4985 O O . ALA A 1 31 ? -11.002 5.998 -2.666 1.00 43.14 31 ALA A O 5
ATOM 4992 N N . SER A 1 32 ? -9.271 4.654 -3.176 1.00 53.24 32 SER A N 5
ATOM 4993 C CA . SER A 1 32 ? -10.031 3.852 -4.128 1.00 74.21 32 SER A CA 5
ATOM 4994 C C . SER A 1 32 ? -9.452 2.445 -4.239 1.00 5.10 32 SER A C 5
ATOM 4995 O O . SER A 1 32 ? -8.259 2.272 -4.493 1.00 3.24 32 SER A O 5
ATOM 5003 N N . ASP A 1 33 ? -10.303 1.444 -4.047 1.00 62.01 33 ASP A N 5
ATOM 5004 C CA . ASP A 1 33 ? -9.877 0.052 -4.126 1.00 21.01 33 ASP A CA 5
ATOM 5005 C C . ASP A 1 33 ? -9.217 -0.239 -5.471 1.00 0.14 33 ASP A C 5
ATOM 5006 O O . ASP A 1 33 ? -8.357 -1.112 -5.575 1.00 61.43 33 ASP A O 5
ATOM 5015 N N . ALA A 1 34 ? -9.626 0.499 -6.497 1.00 54.51 34 ALA A N 5
ATOM 5016 C CA . ALA A 1 34 ? -9.074 0.322 -7.834 1.00 34.34 34 ALA A CA 5
ATOM 5017 C C . ALA A 1 34 ? -7.715 0.999 -7.961 1.00 23.42 34 ALA A C 5
ATOM 5018 O O . ALA A 1 34 ? -6.840 0.527 -8.689 1.00 73.32 34 ALA A O 5
ATOM 5025 N N . ASP A 1 35 ? -7.542 2.108 -7.250 1.00 32.11 35 ASP A N 5
ATOM 5026 C CA . ASP A 1 35 ? -6.287 2.850 -7.283 1.00 62.11 35 ASP A CA 5
ATOM 5027 C C . ASP A 1 35 ? -5.192 2.099 -6.532 1.00 22.13 35 ASP A C 5
ATOM 5028 O O . ASP A 1 35 ? -4.073 1.955 -7.027 1.00 0.44 35 ASP A O 5
ATOM 5037 N N . TRP A 1 36 ? -5.521 1.624 -5.337 1.00 62.31 36 TRP A N 5
ATOM 5038 C CA . TRP A 1 36 ? -4.564 0.888 -4.517 1.00 61.23 36 TRP A CA 5
ATOM 5039 C C . TRP A 1 36 ? -4.064 -0.354 -5.247 1.00 23.14 36 TRP A C 5
ATOM 5040 O O . TRP A 1 36 ? -2.963 -0.840 -4.983 1.00 73.35 36 TRP A O 5
ATOM 5061 N N . THR A 1 37 ? -4.878 -0.864 -6.165 1.00 35.23 37 THR A N 5
ATOM 5062 C CA . THR A 1 37 ? -4.519 -2.051 -6.931 1.00 44.12 37 THR A CA 5
ATOM 5063 C C . THR A 1 37 ? -3.176 -1.867 -7.630 1.00 54.14 37 THR A C 5
ATOM 5064 O O . THR A 1 37 ? -2.343 -2.773 -7.640 1.00 30.04 37 THR A O 5
ATOM 5075 N N . GLU A 1 38 ? -2.974 -0.691 -8.215 1.00 11.45 38 GLU A N 5
ATOM 5076 C CA . GLU A 1 38 ? -1.732 -0.390 -8.916 1.00 52.12 38 GLU A CA 5
ATOM 5077 C C . GLU A 1 38 ? -0.598 -0.133 -7.928 1.00 22.10 38 GLU A C 5
ATOM 5078 O O . GLU A 1 38 ? 0.555 -0.477 -8.188 1.00 44.20 38 GLU A O 5
ATOM 5090 N N . VAL A 1 39 ? -0.934 0.473 -6.794 1.00 3.40 39 VAL A N 5
ATOM 5091 C CA . VAL A 1 39 ? 0.055 0.776 -5.767 1.00 20.54 39 VAL A CA 5
ATOM 5092 C C . VAL A 1 39 ? 0.630 -0.501 -5.164 1.00 72.23 39 VAL A C 5
ATOM 5093 O O . VAL A 1 39 ? 1.846 -0.651 -5.044 1.00 25.40 39 VAL A O 5
ATOM 5106 N N . LEU A 1 40 ? -0.252 -1.420 -4.787 1.00 1.31 40 LEU A N 5
ATOM 5107 C CA . LEU A 1 40 ? 0.167 -2.686 -4.197 1.00 24.13 40 LEU A CA 5
ATOM 5108 C C . LEU A 1 40 ? 0.622 -3.666 -5.274 1.00 4.54 40 LEU A C 5
ATOM 5109 O O . LEU A 1 40 ? 1.330 -4.631 -4.989 1.00 71.35 40 LEU A O 5
ATOM 5125 N N . ARG A 1 41 ? 0.212 -3.407 -6.511 1.00 73.35 41 ARG A N 5
ATOM 5126 C CA . ARG A 1 41 ? 0.578 -4.265 -7.632 1.00 23.40 41 ARG A CA 5
ATOM 5127 C C . ARG A 1 41 ? 2.087 -4.494 -7.671 1.00 34.55 41 ARG A C 5
ATOM 5128 O O . ARG A 1 41 ? 2.551 -5.635 -7.660 1.00 64.44 41 ARG A O 5
ATOM 5149 N N . LEU A 1 42 ? 2.844 -3.405 -7.716 1.00 32.33 42 LEU A N 5
ATOM 5150 C CA . LEU A 1 42 ? 4.300 -3.487 -7.756 1.00 12.25 42 LEU A CA 5
ATOM 5151 C C . LEU A 1 42 ? 4.837 -4.243 -6.545 1.00 2.12 42 LEU A C 5
ATOM 5152 O O . LEU A 1 42 ? 5.943 -4.784 -6.578 1.00 30.12 42 LEU A O 5
ATOM 5168 N N . LEU A 1 43 ? 4.046 -4.280 -5.478 1.00 41.02 43 LEU A N 5
ATOM 5169 C CA . LEU A 1 43 ? 4.441 -4.973 -4.257 1.00 13.12 43 LEU A CA 5
ATOM 5170 C C . LEU A 1 43 ? 3.951 -6.417 -4.268 1.00 4.12 43 LEU A C 5
ATOM 5171 O O . LEU A 1 43 ? 4.386 -7.236 -3.459 1.00 15.24 43 LEU A O 5
ATOM 5187 N N . ALA A 1 44 ? 3.046 -6.723 -5.192 1.00 3.34 44 ALA A N 5
ATOM 5188 C CA . ALA A 1 44 ? 2.501 -8.070 -5.311 1.00 12.35 44 ALA A CA 5
ATOM 5189 C C . ALA A 1 44 ? 3.615 -9.106 -5.413 1.00 15.35 44 ALA A C 5
ATOM 5190 O O . ALA A 1 44 ? 3.418 -10.278 -5.095 1.00 73.20 44 ALA A O 5
ATOM 5197 N N . LYS A 1 45 ? 4.786 -8.666 -5.859 1.00 5.54 45 LYS A N 5
ATOM 5198 C CA . LYS A 1 45 ? 5.934 -9.555 -6.002 1.00 50.41 45 LYS A CA 5
ATOM 5199 C C . LYS A 1 45 ? 6.298 -10.193 -4.666 1.00 12.11 45 LYS A C 5
ATOM 5200 O O . LYS A 1 45 ? 6.965 -11.226 -4.624 1.00 2.31 45 LYS A O 5
ATOM 5219 N N . GLU A 1 46 ? 5.853 -9.572 -3.578 1.00 64.21 46 GLU A N 5
ATOM 5220 C CA . GLU A 1 46 ? 6.134 -10.081 -2.240 1.00 74.55 46 GLU A CA 5
ATOM 5221 C C . GLU A 1 46 ? 4.960 -10.903 -1.715 1.00 61.45 46 GLU A C 5
ATOM 5222 O O . GLU A 1 46 ? 5.028 -11.480 -0.631 1.00 35.44 46 GLU A O 5
ATOM 5234 N N . GLY A 1 47 ? 3.882 -10.951 -2.493 1.00 21.23 47 GLY A N 5
ATOM 5235 C CA . GLY A 1 47 ? 2.709 -11.704 -2.090 1.00 53.51 47 GLY A CA 5
ATOM 5236 C C . GLY A 1 47 ? 1.723 -10.863 -1.302 1.00 65.43 47 GLY A C 5
ATOM 5237 O O . GLY A 1 47 ? 1.037 -11.368 -0.414 1.00 73.10 47 GLY A O 5
ATOM 5241 N N . VAL A 1 48 ? 1.655 -9.575 -1.625 1.00 72.24 48 VAL A N 5
ATOM 5242 C CA . VAL A 1 48 ? 0.748 -8.663 -0.941 1.00 73.02 48 VAL A CA 5
ATOM 5243 C C . VAL A 1 48 ? -0.707 -9.010 -1.238 1.00 0.24 48 VAL A C 5
ATOM 5244 O O . VAL A 1 48 ? -1.053 -9.381 -2.359 1.00 71.15 48 VAL A O 5
ATOM 5257 N N . VAL A 1 49 ? -1.557 -8.886 -0.223 1.00 75.02 49 VAL A N 5
ATOM 5258 C CA . VAL A 1 49 ? -2.976 -9.185 -0.375 1.00 75.11 49 VAL A CA 5
ATOM 5259 C C . VAL A 1 49 ? -3.704 -8.052 -1.089 1.00 53.31 49 VAL A C 5
ATOM 5260 O O . VAL A 1 49 ? -3.122 -7.003 -1.361 1.00 43.22 49 VAL A O 5
ATOM 5273 N N . GLU A 1 50 ? -4.980 -8.272 -1.390 1.00 14.11 50 GLU A N 5
ATOM 5274 C CA . GLU A 1 50 ? -5.787 -7.268 -2.073 1.00 42.11 50 GLU A CA 5
ATOM 5275 C C . GLU A 1 50 ? -5.611 -5.896 -1.427 1.00 42.54 50 GLU A C 5
ATOM 5276 O O . GLU A 1 50 ? -5.202 -5.774 -0.273 1.00 43.40 50 GLU A O 5
ATOM 5288 N N . PRO A 1 51 ? -5.925 -4.839 -2.190 1.00 53.34 51 PRO A N 5
ATOM 5289 C CA . PRO A 1 51 ? -5.809 -3.457 -1.716 1.00 32.25 51 PRO A CA 5
ATOM 5290 C C . PRO A 1 51 ? -6.848 -3.121 -0.651 1.00 2.05 51 PRO A C 5
ATOM 5291 O O . PRO A 1 51 ? -6.742 -2.104 0.033 1.00 14.34 51 PRO A O 5
ATOM 5302 N N . GLU A 1 52 ? -7.850 -3.983 -0.516 1.00 32.33 52 GLU A N 5
ATOM 5303 C CA . GLU A 1 52 ? -8.908 -3.777 0.467 1.00 51.13 52 GLU A CA 5
ATOM 5304 C C . GLU A 1 52 ? -8.335 -3.715 1.879 1.00 1.24 52 GLU A C 5
ATOM 5305 O O . GLU A 1 52 ? -8.807 -2.950 2.720 1.00 3.34 52 GLU A O 5
ATOM 5317 N N . VAL A 1 53 ? -7.313 -4.528 2.133 1.00 51.12 53 VAL A N 5
ATOM 5318 C CA . VAL A 1 53 ? -6.674 -4.566 3.443 1.00 72.24 53 VAL A CA 5
ATOM 5319 C C . VAL A 1 53 ? -5.570 -3.519 3.547 1.00 75.53 53 VAL A C 5
ATOM 5320 O O . VAL A 1 53 ? -5.543 -2.721 4.483 1.00 73.13 53 VAL A O 5
ATOM 5333 N N . VAL A 1 54 ? -4.661 -3.528 2.576 1.00 22.44 54 VAL A N 5
ATOM 5334 C CA . VAL A 1 54 ? -3.555 -2.579 2.557 1.00 14.52 54 VAL A CA 5
ATOM 5335 C C . VAL A 1 54 ? -4.057 -1.147 2.715 1.00 41.25 54 VAL A C 5
ATOM 5336 O O . VAL A 1 54 ? -3.359 -0.290 3.254 1.00 1.14 54 VAL A O 5
ATOM 5349 N N . ARG A 1 55 ? -5.272 -0.897 2.238 1.00 22.13 55 ARG A N 5
ATOM 5350 C CA . ARG A 1 55 ? -5.868 0.431 2.324 1.00 11.33 55 ARG A CA 5
ATOM 5351 C C . ARG A 1 55 ? -5.931 0.905 3.774 1.00 72.24 55 ARG A C 5
ATOM 5352 O O . ARG A 1 55 ? -5.627 2.059 4.073 1.00 44.22 55 ARG A O 5
ATOM 5373 N N . GLN A 1 56 ? -6.328 0.006 4.669 1.00 55.23 56 GLN A N 5
ATOM 5374 C CA . GLN A 1 56 ? -6.433 0.333 6.085 1.00 3.02 56 GLN A CA 5
ATOM 5375 C C . GLN A 1 56 ? -5.084 0.179 6.780 1.00 75.12 56 GLN A C 5
ATOM 5376 O O . GLN A 1 56 ? -4.734 0.969 7.658 1.00 23.44 56 GLN A O 5
ATOM 5390 N N . ILE A 1 57 ? -4.332 -0.841 6.382 1.00 22.32 57 ILE A N 5
ATOM 5391 C CA . ILE A 1 57 ? -3.022 -1.097 6.966 1.00 3.22 57 ILE A CA 5
ATOM 5392 C C . ILE A 1 57 ? -2.077 0.077 6.734 1.00 43.51 57 ILE A C 5
ATOM 5393 O O . ILE A 1 57 ? -1.343 0.484 7.634 1.00 72.13 57 ILE A O 5
ATOM 5409 N N . ALA A 1 58 ? -2.103 0.618 5.520 1.00 4.40 58 ALA A N 5
ATOM 5410 C CA . ALA A 1 58 ? -1.251 1.749 5.170 1.00 50.11 58 ALA A CA 5
ATOM 5411 C C . ALA A 1 58 ? -1.557 2.958 6.047 1.00 2.23 58 ALA A C 5
ATOM 5412 O O . ALA A 1 58 ? -0.743 3.876 6.159 1.00 15.14 58 ALA A O 5
ATOM 5419 N N . ILE A 1 59 ? -2.732 2.953 6.667 1.00 72.11 59 ILE A N 5
ATOM 5420 C CA . ILE A 1 59 ? -3.144 4.050 7.534 1.00 42.23 59 ILE A CA 5
ATOM 5421 C C . ILE A 1 59 ? -2.544 3.903 8.928 1.00 55.32 59 ILE A C 5
ATOM 5422 O O . ILE A 1 59 ? -2.027 4.864 9.499 1.00 12.41 59 ILE A O 5
ATOM 5438 N N . THR A 1 60 ? -2.615 2.692 9.472 1.00 2.13 60 THR A N 5
ATOM 5439 C CA . THR A 1 60 ? -2.079 2.417 10.799 1.00 44.50 60 THR A CA 5
ATOM 5440 C C . THR A 1 60 ? -0.597 2.066 10.732 1.00 20.42 60 THR A C 5
ATOM 5441 O O . THR A 1 60 ? 0.046 1.849 11.759 1.00 41.01 60 THR A O 5
ATOM 5452 N N . ARG A 1 61 ? -0.061 2.012 9.517 1.00 15.11 61 ARG A N 5
ATOM 5453 C CA . ARG A 1 61 ? 1.345 1.686 9.317 1.00 42.14 61 ARG A CA 5
ATOM 5454 C C . ARG A 1 61 ? 2.091 2.859 8.687 1.00 50.31 61 ARG A C 5
ATOM 5455 O O . ARG A 1 61 ? 3.139 3.279 9.179 1.00 23.10 61 ARG A O 5
ATOM 5476 N N . LEU A 1 62 ? 1.544 3.384 7.596 1.00 42.02 62 LEU A N 5
ATOM 5477 C CA . LEU A 1 62 ? 2.157 4.508 6.898 1.00 1.55 62 LEU A CA 5
ATOM 5478 C C . LEU A 1 62 ? 1.518 5.827 7.321 1.00 11.04 62 LEU A C 5
ATOM 5479 O O . LEU A 1 62 ? 1.727 6.863 6.690 1.00 30.24 62 LEU A O 5
ATOM 5495 N N . LYS A 1 63 ? 0.738 5.782 8.397 1.00 31.41 63 LYS A N 5
ATOM 5496 C CA . LYS A 1 63 ? 0.069 6.972 8.909 1.00 65.31 63 LYS A CA 5
ATOM 5497 C C . LYS A 1 63 ? -0.697 7.685 7.799 1.00 32.00 63 LYS A C 5
ATOM 5498 O O . LYS A 1 63 ? -0.861 8.904 7.831 1.00 2.41 63 LYS A O 5
ATOM 5517 N N . TRP A 1 64 ? -1.165 6.917 6.822 1.00 62.01 64 TRP A N 5
ATOM 5518 C CA . TRP A 1 64 ? -1.916 7.477 5.703 1.00 23.43 64 TRP A CA 5
ATOM 5519 C C . TRP A 1 64 ? -3.291 7.954 6.156 1.00 43.13 64 TRP A C 5
ATOM 5520 O O . TRP A 1 64 ? -3.838 7.456 7.140 1.00 13.40 64 TRP A O 5
ATOM 5541 N N . VAL A 1 65 ? -3.845 8.920 5.430 1.00 12.21 65 VAL A N 5
ATOM 5542 C CA . VAL A 1 65 ? -5.159 9.463 5.757 1.00 44.40 65 VAL A CA 5
ATOM 5543 C C . VAL A 1 65 ? -5.880 9.945 4.504 1.00 55.31 65 VAL A C 5
ATOM 5544 O O . VAL A 1 65 ? -5.383 10.809 3.782 1.00 30.44 65 VAL A O 5
ATOM 5557 N N . GLU A 1 66 ? -7.057 9.380 4.252 1.00 53.02 66 GLU A N 5
ATOM 5558 C CA . GLU A 1 66 ? -7.848 9.753 3.085 1.00 53.04 66 GLU A CA 5
ATOM 5559 C C . GLU A 1 66 ? -8.027 11.267 3.009 1.00 71.42 66 GLU A C 5
ATOM 5560 O O . GLU A 1 66 ? -7.934 11.978 4.009 1.00 31.01 66 GLU A O 5
ATOM 5572 N N . PRO A 1 67 ? -8.290 11.770 1.794 1.00 12.12 67 PRO A N 5
ATOM 5573 C CA . PRO A 1 67 ? -8.488 13.204 1.558 1.00 63.13 67 PRO A CA 5
ATOM 5574 C C . PRO A 1 67 ? -9.791 13.716 2.160 1.00 15.34 67 PRO A C 5
ATOM 5575 O O . PRO A 1 67 ? -9.829 14.134 3.318 1.00 71.22 67 PRO A O 5
ATOM 5586 N N . GLY A 1 1 ? 12.955 -2.216 14.509 1.00 62.14 1 GLY A N 6
ATOM 5587 C CA . GLY A 1 1 ? 13.498 -2.746 15.746 1.00 41.04 1 GLY A CA 6
ATOM 5588 C C . GLY A 1 1 ? 13.323 -4.247 15.859 1.00 35.30 1 GLY A C 6
ATOM 5589 O O . GLY A 1 1 ? 12.901 -4.918 14.916 1.00 2.14 1 GLY A O 6
ATOM 5593 N N . PRO A 1 2 ? 13.651 -4.798 17.037 1.00 40.40 2 PRO A N 6
ATOM 5594 C CA . PRO A 1 2 ? 13.536 -6.236 17.299 1.00 62.24 2 PRO A CA 6
ATOM 5595 C C . PRO A 1 2 ? 12.085 -6.697 17.377 1.00 43.11 2 PRO A C 6
ATOM 5596 O O . PRO A 1 2 ? 11.445 -6.589 18.424 1.00 34.21 2 PRO A O 6
ATOM 5607 N N . LEU A 1 3 ? 11.571 -7.211 16.265 1.00 3.03 3 LEU A N 6
ATOM 5608 C CA . LEU A 1 3 ? 10.194 -7.689 16.208 1.00 65.12 3 LEU A CA 6
ATOM 5609 C C . LEU A 1 3 ? 10.053 -8.820 15.195 1.00 31.34 3 LEU A C 6
ATOM 5610 O O . LEU A 1 3 ? 9.951 -8.583 13.993 1.00 43.55 3 LEU A O 6
ATOM 5626 N N . GLY A 1 4 ? 10.043 -10.055 15.691 1.00 45.32 4 GLY A N 6
ATOM 5627 C CA . GLY A 1 4 ? 9.911 -11.205 14.816 1.00 25.12 4 GLY A CA 6
ATOM 5628 C C . GLY A 1 4 ? 8.464 -11.555 14.534 1.00 25.13 4 GLY A C 6
ATOM 5629 O O . GLY A 1 4 ? 7.564 -10.758 14.794 1.00 53.22 4 GLY A O 6
ATOM 5633 N N . SER A 1 5 ? 8.240 -12.753 14.002 1.00 52.52 5 SER A N 6
ATOM 5634 C CA . SER A 1 5 ? 6.892 -13.205 13.679 1.00 53.43 5 SER A CA 6
ATOM 5635 C C . SER A 1 5 ? 6.908 -14.643 13.170 1.00 23.30 5 SER A C 6
ATOM 5636 O O . SER A 1 5 ? 7.937 -15.139 12.711 1.00 62.32 5 SER A O 6
ATOM 5644 N N . VAL A 1 6 ? 5.760 -15.308 13.255 1.00 64.11 6 VAL A N 6
ATOM 5645 C CA . VAL A 1 6 ? 5.642 -16.689 12.802 1.00 1.40 6 VAL A CA 6
ATOM 5646 C C . VAL A 1 6 ? 5.783 -16.785 11.287 1.00 45.31 6 VAL A C 6
ATOM 5647 O O . VAL A 1 6 ? 6.032 -15.786 10.613 1.00 45.42 6 VAL A O 6
ATOM 5660 N N . ALA A 1 7 ? 5.624 -17.993 10.759 1.00 24.02 7 ALA A N 6
ATOM 5661 C CA . ALA A 1 7 ? 5.732 -18.219 9.323 1.00 23.42 7 ALA A CA 6
ATOM 5662 C C . ALA A 1 7 ? 4.356 -18.253 8.667 1.00 41.53 7 ALA A C 6
ATOM 5663 O O . ALA A 1 7 ? 4.133 -18.982 7.701 1.00 62.11 7 ALA A O 6
ATOM 5670 N N . LYS A 1 8 ? 3.433 -17.458 9.199 1.00 4.25 8 LYS A N 6
ATOM 5671 C CA . LYS A 1 8 ? 2.078 -17.394 8.666 1.00 35.34 8 LYS A CA 6
ATOM 5672 C C . LYS A 1 8 ? 1.573 -15.956 8.633 1.00 52.50 8 LYS A C 6
ATOM 5673 O O . LYS A 1 8 ? 2.070 -15.095 9.359 1.00 5.13 8 LYS A O 6
ATOM 5692 N N . LYS A 1 9 ? 0.580 -15.700 7.786 1.00 23.31 9 LYS A N 6
ATOM 5693 C CA . LYS A 1 9 ? 0.006 -14.367 7.659 1.00 4.32 9 LYS A CA 6
ATOM 5694 C C . LYS A 1 9 ? 1.045 -13.373 7.152 1.00 2.41 9 LYS A C 6
ATOM 5695 O O . LYS A 1 9 ? 2.244 -13.656 7.159 1.00 3.32 9 LYS A O 6
ATOM 5714 N N . ILE A 1 10 ? 0.579 -12.208 6.713 1.00 2.13 10 ILE A N 6
ATOM 5715 C CA . ILE A 1 10 ? 1.469 -11.172 6.206 1.00 41.52 10 ILE A CA 6
ATOM 5716 C C . ILE A 1 10 ? 2.216 -10.483 7.343 1.00 53.44 10 ILE A C 6
ATOM 5717 O O . ILE A 1 10 ? 1.616 -10.073 8.337 1.00 21.01 10 ILE A O 6
ATOM 5733 N N . THR A 1 11 ? 3.531 -10.356 7.189 1.00 15.03 11 THR A N 6
ATOM 5734 C CA . THR A 1 11 ? 4.361 -9.716 8.202 1.00 55.34 11 THR A CA 6
ATOM 5735 C C . THR A 1 11 ? 4.856 -8.354 7.727 1.00 71.22 11 THR A C 6
ATOM 5736 O O . THR A 1 11 ? 5.908 -8.252 7.095 1.00 30.34 11 THR A O 6
ATOM 5747 N N . TRP A 1 12 ? 4.093 -7.312 8.035 1.00 12.51 12 TRP A N 6
ATOM 5748 C CA . TRP A 1 12 ? 4.456 -5.956 7.640 1.00 70.31 12 TRP A CA 6
ATOM 5749 C C . TRP A 1 12 ? 5.617 -5.437 8.480 1.00 43.10 12 TRP A C 6
ATOM 5750 O O . TRP A 1 12 ? 5.459 -5.152 9.667 1.00 73.14 12 TRP A O 6
ATOM 5771 N N . ARG A 1 13 ? 6.785 -5.315 7.857 1.00 12.00 13 ARG A N 6
ATOM 5772 C CA . ARG A 1 13 ? 7.973 -4.830 8.548 1.00 21.22 13 ARG A CA 6
ATOM 5773 C C . ARG A 1 13 ? 8.317 -3.410 8.110 1.00 72.33 13 ARG A C 6
ATOM 5774 O O . ARG A 1 13 ? 7.723 -2.878 7.171 1.00 1.05 13 ARG A O 6
ATOM 5795 N N . LYS A 1 14 ? 9.278 -2.801 8.795 1.00 10.12 14 LYS A N 6
ATOM 5796 C CA . LYS A 1 14 ? 9.702 -1.443 8.477 1.00 4.42 14 LYS A CA 6
ATOM 5797 C C . LYS A 1 14 ? 10.278 -1.368 7.066 1.00 11.15 14 LYS A C 6
ATOM 5798 O O . LYS A 1 14 ? 10.152 -0.349 6.389 1.00 42.44 14 LYS A O 6
ATOM 5817 N N . GLN A 1 15 ? 10.908 -2.455 6.631 1.00 34.22 15 GLN A N 6
ATOM 5818 C CA . GLN A 1 15 ? 11.501 -2.512 5.301 1.00 42.51 15 GLN A CA 6
ATOM 5819 C C . GLN A 1 15 ? 10.422 -2.601 4.227 1.00 43.33 15 GLN A C 6
ATOM 5820 O O . GLN A 1 15 ? 10.550 -2.008 3.155 1.00 72.41 15 GLN A O 6
ATOM 5834 N N . ASP A 1 16 ? 9.362 -3.345 4.521 1.00 42.34 16 ASP A N 6
ATOM 5835 C CA . ASP A 1 16 ? 8.261 -3.511 3.580 1.00 53.12 16 ASP A CA 6
ATOM 5836 C C . ASP A 1 16 ? 7.492 -2.205 3.406 1.00 20.11 16 ASP A C 6
ATOM 5837 O O . ASP A 1 16 ? 7.247 -1.762 2.284 1.00 54.42 16 ASP A O 6
ATOM 5846 N N . LEU A 1 17 ? 7.115 -1.594 4.523 1.00 33.33 17 LEU A N 6
ATOM 5847 C CA . LEU A 1 17 ? 6.372 -0.338 4.496 1.00 65.44 17 LEU A CA 6
ATOM 5848 C C . LEU A 1 17 ? 7.183 0.758 3.812 1.00 63.24 17 LEU A C 6
ATOM 5849 O O . LEU A 1 17 ? 6.624 1.652 3.176 1.00 42.14 17 LEU A O 6
ATOM 5865 N N . ASP A 1 18 ? 8.502 0.682 3.946 1.00 3.21 18 ASP A N 6
ATOM 5866 C CA . ASP A 1 18 ? 9.391 1.666 3.339 1.00 72.41 18 ASP A CA 6
ATOM 5867 C C . ASP A 1 18 ? 9.175 1.735 1.830 1.00 34.32 18 ASP A C 6
ATOM 5868 O O . ASP A 1 18 ? 9.159 2.817 1.245 1.00 52.44 18 ASP A O 6
ATOM 5877 N N . ARG A 1 19 ? 9.008 0.573 1.207 1.00 63.42 19 ARG A N 6
ATOM 5878 C CA . ARG A 1 19 ? 8.796 0.502 -0.234 1.00 34.35 19 ARG A CA 6
ATOM 5879 C C . ARG A 1 19 ? 7.387 0.964 -0.598 1.00 64.33 19 ARG A C 6
ATOM 5880 O O . ARG A 1 19 ? 7.201 1.744 -1.532 1.00 52.43 19 ARG A O 6
ATOM 5901 N N . LEU A 1 20 ? 6.400 0.475 0.144 1.00 1.13 20 LEU A N 6
ATOM 5902 C CA . LEU A 1 20 ? 5.008 0.838 -0.101 1.00 33.42 20 LEU A CA 6
ATOM 5903 C C . LEU A 1 20 ? 4.840 2.352 -0.155 1.00 41.52 20 LEU A C 6
ATOM 5904 O O . LEU A 1 20 ? 4.059 2.873 -0.951 1.00 52.43 20 LEU A O 6
ATOM 5920 N N . LYS A 1 21 ? 5.582 3.056 0.694 1.00 73.53 21 LYS A N 6
ATOM 5921 C CA . LYS A 1 21 ? 5.519 4.511 0.742 1.00 44.43 21 LYS A CA 6
ATOM 5922 C C . LYS A 1 21 ? 6.024 5.120 -0.564 1.00 4.14 21 LYS A C 6
ATOM 5923 O O . LYS A 1 21 ? 5.434 6.066 -1.087 1.00 22.32 21 LYS A O 6
ATOM 5942 N N . ARG A 1 22 ? 7.117 4.571 -1.084 1.00 34.04 22 ARG A N 6
ATOM 5943 C CA . ARG A 1 22 ? 7.700 5.060 -2.326 1.00 63.04 22 ARG A CA 6
ATOM 5944 C C . ARG A 1 22 ? 6.696 4.966 -3.472 1.00 53.44 22 ARG A C 6
ATOM 5945 O O . ARG A 1 22 ? 6.775 5.718 -4.444 1.00 33.33 22 ARG A O 6
ATOM 5966 N N . VAL A 1 23 ? 5.752 4.038 -3.351 1.00 23.25 23 VAL A N 6
ATOM 5967 C CA . VAL A 1 23 ? 4.732 3.846 -4.375 1.00 31.55 23 VAL A CA 6
ATOM 5968 C C . VAL A 1 23 ? 3.597 4.850 -4.214 1.00 31.12 23 VAL A C 6
ATOM 5969 O O . VAL A 1 23 ? 3.194 5.505 -5.176 1.00 34.21 23 VAL A O 6
ATOM 5982 N N . ILE A 1 24 ? 3.085 4.967 -2.994 1.00 22.53 24 ILE A N 6
ATOM 5983 C CA . ILE A 1 24 ? 1.997 5.894 -2.708 1.00 33.35 24 ILE A CA 6
ATOM 5984 C C . ILE A 1 24 ? 2.355 7.312 -3.137 1.00 32.05 24 ILE A C 6
ATOM 5985 O O . ILE A 1 24 ? 1.478 8.120 -3.441 1.00 73.52 24 ILE A O 6
ATOM 6001 N N . ALA A 1 25 ? 3.650 7.608 -3.160 1.00 24.31 25 ALA A N 6
ATOM 6002 C CA . ALA A 1 25 ? 4.126 8.927 -3.556 1.00 1.31 25 ALA A CA 6
ATOM 6003 C C . ALA A 1 25 ? 4.085 9.094 -5.071 1.00 73.12 25 ALA A C 6
ATOM 6004 O O . ALA A 1 25 ? 3.918 10.203 -5.580 1.00 61.23 25 ALA A O 6
ATOM 6011 N N . LEU A 1 26 ? 4.239 7.986 -5.787 1.00 74.04 26 LEU A N 6
ATOM 6012 C CA . LEU A 1 26 ? 4.220 8.009 -7.246 1.00 51.13 26 LEU A CA 6
ATOM 6013 C C . LEU A 1 26 ? 2.797 7.861 -7.776 1.00 23.25 26 LEU A C 6
ATOM 6014 O O . LEU A 1 26 ? 2.310 8.708 -8.523 1.00 42.24 26 LEU A O 6
ATOM 6030 N N . LYS A 1 27 ? 2.135 6.778 -7.379 1.00 51.54 27 LYS A N 6
ATOM 6031 C CA . LYS A 1 27 ? 0.766 6.519 -7.810 1.00 2.20 27 LYS A CA 6
ATOM 6032 C C . LYS A 1 27 ? -0.195 7.545 -7.217 1.00 23.45 27 LYS A C 6
ATOM 6033 O O . LYS A 1 27 ? -1.041 8.098 -7.918 1.00 73.42 27 LYS A O 6
ATOM 6052 N N . LYS A 1 28 ? -0.057 7.796 -5.918 1.00 72.42 28 LYS A N 6
ATOM 6053 C CA . LYS A 1 28 ? -0.910 8.757 -5.229 1.00 74.25 28 LYS A CA 6
ATOM 6054 C C . LYS A 1 28 ? -2.382 8.398 -5.402 1.00 53.30 28 LYS A C 6
ATOM 6055 O O . LYS A 1 28 ? -3.120 9.043 -6.147 1.00 73.12 28 LYS A O 6
ATOM 6074 N N . PRO A 1 29 ? -2.823 7.346 -4.696 1.00 35.30 29 PRO A N 6
ATOM 6075 C CA . PRO A 1 29 ? -4.212 6.880 -4.752 1.00 63.11 29 PRO A CA 6
ATOM 6076 C C . PRO A 1 29 ? -5.178 7.855 -4.088 1.00 72.11 29 PRO A C 6
ATOM 6077 O O . PRO A 1 29 ? -4.761 8.843 -3.485 1.00 41.42 29 PRO A O 6
ATOM 6088 N N . SER A 1 30 ? -6.471 7.569 -4.203 1.00 53.14 30 SER A N 6
ATOM 6089 C CA . SER A 1 30 ? -7.497 8.423 -3.617 1.00 34.13 30 SER A CA 6
ATOM 6090 C C . SER A 1 30 ? -8.476 7.601 -2.783 1.00 51.52 30 SER A C 6
ATOM 6091 O O . SER A 1 30 ? -9.692 7.754 -2.904 1.00 44.22 30 SER A O 6
ATOM 6099 N N . ALA A 1 31 ? -7.937 6.730 -1.937 1.00 41.14 31 ALA A N 6
ATOM 6100 C CA . ALA A 1 31 ? -8.762 5.885 -1.083 1.00 11.45 31 ALA A CA 6
ATOM 6101 C C . ALA A 1 31 ? -9.770 5.090 -1.904 1.00 53.10 31 ALA A C 6
ATOM 6102 O O . ALA A 1 31 ? -10.954 5.425 -1.945 1.00 53.03 31 ALA A O 6
ATOM 6109 N N . SER A 1 32 ? -9.294 4.036 -2.559 1.00 23.32 32 SER A N 6
ATOM 6110 C CA . SER A 1 32 ? -10.154 3.196 -3.385 1.00 5.13 32 SER A CA 6
ATOM 6111 C C . SER A 1 32 ? -9.360 2.053 -4.008 1.00 24.44 32 SER A C 6
ATOM 6112 O O . SER A 1 32 ? -8.261 2.255 -4.524 1.00 62.11 32 SER A O 6
ATOM 6120 N N . ASP A 1 33 ? -9.924 0.851 -3.956 1.00 50.40 33 ASP A N 6
ATOM 6121 C CA . ASP A 1 33 ? -9.270 -0.326 -4.515 1.00 53.34 33 ASP A CA 6
ATOM 6122 C C . ASP A 1 33 ? -8.919 -0.105 -5.984 1.00 71.32 33 ASP A C 6
ATOM 6123 O O . ASP A 1 33 ? -7.985 -0.713 -6.507 1.00 12.43 33 ASP A O 6
ATOM 6132 N N . ALA A 1 34 ? -9.674 0.768 -6.643 1.00 23.12 34 ALA A N 6
ATOM 6133 C CA . ALA A 1 34 ? -9.442 1.069 -8.050 1.00 5.31 34 ALA A CA 6
ATOM 6134 C C . ALA A 1 34 ? -8.094 1.755 -8.250 1.00 61.50 34 ALA A C 6
ATOM 6135 O O . ALA A 1 34 ? -7.430 1.555 -9.267 1.00 2.10 34 ALA A O 6
ATOM 6142 N N . ASP A 1 35 ? -7.697 2.563 -7.274 1.00 14.51 35 ASP A N 6
ATOM 6143 C CA . ASP A 1 35 ? -6.428 3.278 -7.342 1.00 31.34 35 ASP A CA 6
ATOM 6144 C C . ASP A 1 35 ? -5.320 2.485 -6.656 1.00 45.30 35 ASP A C 6
ATOM 6145 O O . ASP A 1 35 ? -4.162 2.532 -7.071 1.00 72.32 35 ASP A O 6
ATOM 6154 N N . TRP A 1 36 ? -5.682 1.761 -5.604 1.00 31.24 36 TRP A N 6
ATOM 6155 C CA . TRP A 1 36 ? -4.718 0.958 -4.859 1.00 51.31 36 TRP A CA 6
ATOM 6156 C C . TRP A 1 36 ? -4.209 -0.204 -5.705 1.00 2.22 36 TRP A C 6
ATOM 6157 O O . TRP A 1 36 ? -3.160 -0.782 -5.416 1.00 34.10 36 TRP A O 6
ATOM 6178 N N . THR A 1 37 ? -4.957 -0.542 -6.750 1.00 20.12 37 THR A N 6
ATOM 6179 C CA . THR A 1 37 ? -4.582 -1.636 -7.636 1.00 64.00 37 THR A CA 6
ATOM 6180 C C . THR A 1 37 ? -3.243 -1.362 -8.313 1.00 13.13 37 THR A C 6
ATOM 6181 O O . THR A 1 37 ? -2.468 -2.282 -8.569 1.00 3.12 37 THR A O 6
ATOM 6192 N N . GLU A 1 38 ? -2.979 -0.091 -8.597 1.00 21.20 38 GLU A N 6
ATOM 6193 C CA . GLU A 1 38 ? -1.733 0.303 -9.243 1.00 41.10 38 GLU A CA 6
ATOM 6194 C C . GLU A 1 38 ? -0.597 0.394 -8.227 1.00 73.44 38 GLU A C 6
ATOM 6195 O O . GLU A 1 38 ? 0.566 0.160 -8.556 1.00 72.41 38 GLU A O 6
ATOM 6207 N N . VAL A 1 39 ? -0.944 0.737 -6.990 1.00 72.42 39 VAL A N 6
ATOM 6208 C CA . VAL A 1 39 ? 0.044 0.858 -5.926 1.00 13.35 39 VAL A CA 6
ATOM 6209 C C . VAL A 1 39 ? 0.460 -0.512 -5.403 1.00 24.13 39 VAL A C 6
ATOM 6210 O O . VAL A 1 39 ? 1.625 -0.734 -5.070 1.00 31.35 39 VAL A O 6
ATOM 6223 N N . LEU A 1 40 ? -0.499 -1.429 -5.333 1.00 45.13 40 LEU A N 6
ATOM 6224 C CA . LEU A 1 40 ? -0.232 -2.780 -4.852 1.00 62.14 40 LEU A CA 6
ATOM 6225 C C . LEU A 1 40 ? 0.408 -3.631 -5.944 1.00 11.01 40 LEU A C 6
ATOM 6226 O O . LEU A 1 40 ? 1.027 -4.657 -5.661 1.00 43.33 40 LEU A O 6
ATOM 6242 N N . ARG A 1 41 ? 0.256 -3.197 -7.190 1.00 72.04 41 ARG A N 6
ATOM 6243 C CA . ARG A 1 41 ? 0.820 -3.919 -8.325 1.00 1.34 41 ARG A CA 6
ATOM 6244 C C . ARG A 1 41 ? 2.307 -4.188 -8.112 1.00 44.42 41 ARG A C 6
ATOM 6245 O O . ARG A 1 41 ? 2.787 -5.299 -8.343 1.00 22.44 41 ARG A O 6
ATOM 6266 N N . LEU A 1 42 ? 3.032 -3.165 -7.674 1.00 41.02 42 LEU A N 6
ATOM 6267 C CA . LEU A 1 42 ? 4.465 -3.290 -7.431 1.00 15.32 42 LEU A CA 6
ATOM 6268 C C . LEU A 1 42 ? 4.739 -4.237 -6.267 1.00 30.11 42 LEU A C 6
ATOM 6269 O O . LEU A 1 42 ? 5.572 -5.138 -6.369 1.00 74.52 42 LEU A O 6
ATOM 6285 N N . LEU A 1 43 ? 4.031 -4.028 -5.162 1.00 63.02 43 LEU A N 6
ATOM 6286 C CA . LEU A 1 43 ? 4.196 -4.864 -3.978 1.00 44.35 43 LEU A CA 6
ATOM 6287 C C . LEU A 1 43 ? 3.743 -6.294 -4.255 1.00 1.44 43 LEU A C 6
ATOM 6288 O O . LEU A 1 43 ? 4.043 -7.210 -3.489 1.00 52.30 43 LEU A O 6
ATOM 6304 N N . ALA A 1 44 ? 3.019 -6.478 -5.354 1.00 64.21 44 ALA A N 6
ATOM 6305 C CA . ALA A 1 44 ? 2.528 -7.796 -5.734 1.00 21.43 44 ALA A CA 6
ATOM 6306 C C . ALA A 1 44 ? 3.660 -8.819 -5.753 1.00 53.23 44 ALA A C 6
ATOM 6307 O O . ALA A 1 44 ? 3.432 -10.016 -5.576 1.00 72.02 44 ALA A O 6
ATOM 6314 N N . LYS A 1 45 ? 4.880 -8.341 -5.971 1.00 42.13 45 LYS A N 6
ATOM 6315 C CA . LYS A 1 45 ? 6.048 -9.212 -6.013 1.00 43.24 45 LYS A CA 6
ATOM 6316 C C . LYS A 1 45 ? 6.183 -10.005 -4.718 1.00 31.15 45 LYS A C 6
ATOM 6317 O O . LYS A 1 45 ? 6.802 -11.067 -4.691 1.00 65.52 45 LYS A O 6
ATOM 6336 N N . GLU A 1 46 ? 5.598 -9.481 -3.645 1.00 2.21 46 GLU A N 6
ATOM 6337 C CA . GLU A 1 46 ? 5.654 -10.140 -2.346 1.00 62.51 46 GLU A CA 6
ATOM 6338 C C . GLU A 1 46 ? 4.329 -10.827 -2.028 1.00 33.34 46 GLU A C 6
ATOM 6339 O O . GLU A 1 46 ? 4.019 -11.096 -0.867 1.00 45.53 46 GLU A O 6
ATOM 6351 N N . GLY A 1 47 ? 3.549 -11.109 -3.067 1.00 0.51 47 GLY A N 6
ATOM 6352 C CA . GLY A 1 47 ? 2.267 -11.760 -2.878 1.00 53.43 47 GLY A CA 6
ATOM 6353 C C . GLY A 1 47 ? 1.409 -11.061 -1.842 1.00 53.41 47 GLY A C 6
ATOM 6354 O O . GLY A 1 47 ? 0.871 -11.699 -0.937 1.00 24.42 47 GLY A O 6
ATOM 6358 N N . VAL A 1 48 ? 1.279 -9.744 -1.974 1.00 62.32 48 VAL A N 6
ATOM 6359 C CA . VAL A 1 48 ? 0.481 -8.957 -1.042 1.00 4.14 48 VAL A CA 6
ATOM 6360 C C . VAL A 1 48 ? -1.009 -9.192 -1.261 1.00 14.33 48 VAL A C 6
ATOM 6361 O O . VAL A 1 48 ? -1.467 -9.332 -2.396 1.00 4.13 48 VAL A O 6
ATOM 6374 N N . VAL A 1 49 ? -1.763 -9.232 -0.167 1.00 34.43 49 VAL A N 6
ATOM 6375 C CA . VAL A 1 49 ? -3.203 -9.449 -0.239 1.00 51.25 49 VAL A CA 6
ATOM 6376 C C . VAL A 1 49 ? -3.894 -8.307 -0.977 1.00 73.13 49 VAL A C 6
ATOM 6377 O O . VAL A 1 49 ? -3.262 -7.314 -1.333 1.00 2.40 49 VAL A O 6
ATOM 6390 N N . GLU A 1 50 ? -5.196 -8.457 -1.202 1.00 64.30 50 GLU A N 6
ATOM 6391 C CA . GLU A 1 50 ? -5.972 -7.439 -1.899 1.00 52.12 50 GLU A CA 6
ATOM 6392 C C . GLU A 1 50 ? -5.662 -6.049 -1.350 1.00 3.40 50 GLU A C 6
ATOM 6393 O O . GLU A 1 50 ? -5.173 -5.890 -0.231 1.00 75.41 50 GLU A O 6
ATOM 6405 N N . PRO A 1 51 ? -5.952 -5.017 -2.156 1.00 65.11 51 PRO A N 6
ATOM 6406 C CA . PRO A 1 51 ? -5.713 -3.622 -1.773 1.00 62.41 51 PRO A CA 6
ATOM 6407 C C . PRO A 1 51 ? -6.657 -3.153 -0.671 1.00 64.45 51 PRO A C 6
ATOM 6408 O O . PRO A 1 51 ? -6.363 -2.195 0.043 1.00 65.02 51 PRO A O 6
ATOM 6419 N N . GLU A 1 52 ? -7.790 -3.835 -0.539 1.00 52.13 52 GLU A N 6
ATOM 6420 C CA . GLU A 1 52 ? -8.777 -3.486 0.476 1.00 21.22 52 GLU A CA 6
ATOM 6421 C C . GLU A 1 52 ? -8.131 -3.404 1.856 1.00 23.35 52 GLU A C 6
ATOM 6422 O O . GLU A 1 52 ? -8.550 -2.617 2.705 1.00 40.51 52 GLU A O 6
ATOM 6434 N N . VAL A 1 53 ? -7.107 -4.224 2.074 1.00 43.31 53 VAL A N 6
ATOM 6435 C CA . VAL A 1 53 ? -6.402 -4.244 3.350 1.00 15.11 53 VAL A CA 6
ATOM 6436 C C . VAL A 1 53 ? -5.281 -3.211 3.376 1.00 73.13 53 VAL A C 6
ATOM 6437 O O . VAL A 1 53 ? -5.184 -2.408 4.303 1.00 1.30 53 VAL A O 6
ATOM 6450 N N . VAL A 1 54 ? -4.436 -3.236 2.349 1.00 35.31 54 VAL A N 6
ATOM 6451 C CA . VAL A 1 54 ? -3.323 -2.301 2.253 1.00 22.34 54 VAL A CA 6
ATOM 6452 C C . VAL A 1 54 ? -3.801 -0.861 2.402 1.00 5.44 54 VAL A C 6
ATOM 6453 O O . VAL A 1 54 ? -3.057 0.006 2.863 1.00 21.41 54 VAL A O 6
ATOM 6466 N N . ARG A 1 55 ? -5.045 -0.612 2.010 1.00 30.01 55 ARG A N 6
ATOM 6467 C CA . ARG A 1 55 ? -5.622 0.724 2.099 1.00 73.00 55 ARG A CA 6
ATOM 6468 C C . ARG A 1 55 ? -5.745 1.166 3.554 1.00 31.24 55 ARG A C 6
ATOM 6469 O O . ARG A 1 55 ? -5.469 2.318 3.888 1.00 62.24 55 ARG A O 6
ATOM 6490 N N . GLN A 1 56 ? -6.162 0.243 4.416 1.00 51.24 56 GLN A N 6
ATOM 6491 C CA . GLN A 1 56 ? -6.323 0.540 5.833 1.00 22.34 56 GLN A CA 6
ATOM 6492 C C . GLN A 1 56 ? -4.998 0.387 6.575 1.00 31.23 56 GLN A C 6
ATOM 6493 O O . GLN A 1 56 ? -4.623 1.241 7.378 1.00 55.52 56 GLN A O 6
ATOM 6507 N N . ILE A 1 57 ? -4.295 -0.707 6.301 1.00 31.11 57 ILE A N 6
ATOM 6508 C CA . ILE A 1 57 ? -3.013 -0.971 6.942 1.00 54.32 57 ILE A CA 6
ATOM 6509 C C . ILE A 1 57 ? -2.037 0.178 6.711 1.00 61.34 57 ILE A C 6
ATOM 6510 O O . ILE A 1 57 ? -1.294 0.565 7.613 1.00 51.44 57 ILE A O 6
ATOM 6526 N N . ALA A 1 58 ? -2.044 0.719 5.498 1.00 53.34 58 ALA A N 6
ATOM 6527 C CA . ALA A 1 58 ? -1.163 1.827 5.149 1.00 20.31 58 ALA A CA 6
ATOM 6528 C C . ALA A 1 58 ? -1.451 3.050 6.012 1.00 25.45 58 ALA A C 6
ATOM 6529 O O . ALA A 1 58 ? -0.617 3.949 6.129 1.00 22.32 58 ALA A O 6
ATOM 6536 N N . ILE A 1 59 ? -2.635 3.079 6.614 1.00 21.41 59 ILE A N 6
ATOM 6537 C CA . ILE A 1 59 ? -3.031 4.193 7.467 1.00 61.52 59 ILE A CA 6
ATOM 6538 C C . ILE A 1 59 ? -2.478 4.027 8.879 1.00 42.34 59 ILE A C 6
ATOM 6539 O O . ILE A 1 59 ? -1.957 4.976 9.468 1.00 60.54 59 ILE A O 6
ATOM 6555 N N . THR A 1 60 ? -2.593 2.817 9.415 1.00 1.43 60 THR A N 6
ATOM 6556 C CA . THR A 1 60 ? -2.104 2.527 10.758 1.00 22.11 60 THR A CA 6
ATOM 6557 C C . THR A 1 60 ? -0.629 2.143 10.735 1.00 64.55 60 THR A C 6
ATOM 6558 O O . THR A 1 60 ? -0.022 1.911 11.780 1.00 21.53 60 THR A O 6
ATOM 6569 N N . ARG A 1 61 ? -0.058 2.078 9.536 1.00 12.45 61 ARG A N 6
ATOM 6570 C CA . ARG A 1 61 ? 1.347 1.721 9.378 1.00 51.33 61 ARG A CA 6
ATOM 6571 C C . ARG A 1 61 ? 2.136 2.878 8.772 1.00 61.33 61 ARG A C 6
ATOM 6572 O O . ARG A 1 61 ? 3.178 3.274 9.295 1.00 22.55 61 ARG A O 6
ATOM 6593 N N . LEU A 1 62 ? 1.635 3.415 7.666 1.00 73.20 62 LEU A N 6
ATOM 6594 C CA . LEU A 1 62 ? 2.293 4.527 6.987 1.00 34.44 62 LEU A CA 6
ATOM 6595 C C . LEU A 1 62 ? 1.661 5.857 7.382 1.00 13.35 62 LEU A C 6
ATOM 6596 O O . LEU A 1 62 ? 1.895 6.882 6.743 1.00 3.22 62 LEU A O 6
ATOM 6612 N N . LYS A 1 63 ? 0.859 5.834 8.443 1.00 72.45 63 LYS A N 6
ATOM 6613 C CA . LYS A 1 63 ? 0.195 7.038 8.927 1.00 75.11 63 LYS A CA 6
ATOM 6614 C C . LYS A 1 63 ? -0.538 7.748 7.793 1.00 1.42 63 LYS A C 6
ATOM 6615 O O . LYS A 1 63 ? -0.682 8.971 7.805 1.00 73.14 63 LYS A O 6
ATOM 6634 N N . TRP A 1 64 ? -0.999 6.975 6.816 1.00 2.15 64 TRP A N 6
ATOM 6635 C CA . TRP A 1 64 ? -1.717 7.532 5.676 1.00 74.11 64 TRP A CA 6
ATOM 6636 C C . TRP A 1 64 ? -3.056 8.118 6.110 1.00 41.10 64 TRP A C 6
ATOM 6637 O O . TRP A 1 64 ? -3.616 7.724 7.133 1.00 22.44 64 TRP A O 6
ATOM 6658 N N . VAL A 1 65 ? -3.566 9.063 5.326 1.00 65.23 65 VAL A N 6
ATOM 6659 C CA . VAL A 1 65 ? -4.840 9.703 5.628 1.00 12.04 65 VAL A CA 6
ATOM 6660 C C . VAL A 1 65 ? -5.554 10.138 4.354 1.00 42.34 65 VAL A C 6
ATOM 6661 O O . VAL A 1 65 ? -5.057 10.984 3.611 1.00 14.23 65 VAL A O 6
ATOM 6674 N N . GLU A 1 66 ? -6.722 9.553 4.107 1.00 45.23 66 GLU A N 6
ATOM 6675 C CA . GLU A 1 66 ? -7.504 9.881 2.921 1.00 63.31 66 GLU A CA 6
ATOM 6676 C C . GLU A 1 66 ? -7.699 11.390 2.797 1.00 21.41 66 GLU A C 6
ATOM 6677 O O . GLU A 1 66 ? -7.624 12.133 3.776 1.00 63.14 66 GLU A O 6
ATOM 6689 N N . PRO A 1 67 ? -7.954 11.853 1.565 1.00 5.01 67 PRO A N 6
ATOM 6690 C CA . PRO A 1 67 ? -8.165 13.277 1.283 1.00 62.44 67 PRO A CA 6
ATOM 6691 C C . PRO A 1 67 ? -9.481 13.792 1.856 1.00 42.24 67 PRO A C 6
ATOM 6692 O O . PRO A 1 67 ? -9.495 14.503 2.861 1.00 24.10 67 PRO A O 6
ATOM 6703 N N . GLY A 1 1 ? 3.422 0.910 17.170 1.00 71.34 1 GLY A N 7
ATOM 6704 C CA . GLY A 1 1 ? 3.196 -0.406 17.740 1.00 3.14 1 GLY A CA 7
ATOM 6705 C C . GLY A 1 1 ? 4.379 -1.333 17.541 1.00 74.55 1 GLY A C 7
ATOM 6706 O O . GLY A 1 1 ? 5.437 -0.930 17.059 1.00 22.35 1 GLY A O 7
ATOM 6710 N N . PRO A 1 2 ? 4.204 -2.608 17.918 1.00 23.41 2 PRO A N 7
ATOM 6711 C CA . PRO A 1 2 ? 5.256 -3.622 17.789 1.00 71.23 2 PRO A CA 7
ATOM 6712 C C . PRO A 1 2 ? 5.533 -3.988 16.335 1.00 52.33 2 PRO A C 7
ATOM 6713 O O . PRO A 1 2 ? 4.747 -3.667 15.443 1.00 54.41 2 PRO A O 7
ATOM 6724 N N . LEU A 1 3 ? 6.654 -4.661 16.102 1.00 20.34 3 LEU A N 7
ATOM 6725 C CA . LEU A 1 3 ? 7.036 -5.071 14.755 1.00 72.02 3 LEU A CA 7
ATOM 6726 C C . LEU A 1 3 ? 6.270 -6.319 14.330 1.00 62.43 3 LEU A C 7
ATOM 6727 O O . LEU A 1 3 ? 6.727 -7.443 14.541 1.00 12.44 3 LEU A O 7
ATOM 6743 N N . GLY A 1 4 ? 5.104 -6.116 13.725 1.00 53.33 4 GLY A N 7
ATOM 6744 C CA . GLY A 1 4 ? 4.295 -7.234 13.277 1.00 72.32 4 GLY A CA 7
ATOM 6745 C C . GLY A 1 4 ? 3.010 -7.374 14.068 1.00 75.10 4 GLY A C 7
ATOM 6746 O O . GLY A 1 4 ? 2.921 -6.916 15.208 1.00 71.13 4 GLY A O 7
ATOM 6750 N N . SER A 1 5 ? 2.010 -8.008 13.463 1.00 15.21 5 SER A N 7
ATOM 6751 C CA . SER A 1 5 ? 0.721 -8.202 14.117 1.00 21.33 5 SER A CA 7
ATOM 6752 C C . SER A 1 5 ? 0.220 -9.629 13.918 1.00 63.42 5 SER A C 7
ATOM 6753 O O . SER A 1 5 ? 0.752 -10.377 13.096 1.00 15.41 5 SER A O 7
ATOM 6761 N N . VAL A 1 6 ? -0.806 -10.001 14.675 1.00 31.24 6 VAL A N 7
ATOM 6762 C CA . VAL A 1 6 ? -1.380 -11.338 14.583 1.00 73.32 6 VAL A CA 7
ATOM 6763 C C . VAL A 1 6 ? -2.279 -11.466 13.358 1.00 31.31 6 VAL A C 7
ATOM 6764 O O . VAL A 1 6 ? -2.492 -10.499 12.627 1.00 4.12 6 VAL A O 7
ATOM 6777 N N . ALA A 1 7 ? -2.807 -12.666 13.141 1.00 24.44 7 ALA A N 7
ATOM 6778 C CA . ALA A 1 7 ? -3.685 -12.921 12.006 1.00 42.01 7 ALA A CA 7
ATOM 6779 C C . ALA A 1 7 ? -2.967 -12.659 10.686 1.00 15.22 7 ALA A C 7
ATOM 6780 O O . ALA A 1 7 ? -1.787 -12.308 10.668 1.00 20.52 7 ALA A O 7
ATOM 6787 N N . LYS A 1 8 ? -3.687 -12.830 9.583 1.00 2.20 8 LYS A N 7
ATOM 6788 C CA . LYS A 1 8 ? -3.120 -12.611 8.257 1.00 71.20 8 LYS A CA 7
ATOM 6789 C C . LYS A 1 8 ? -1.858 -13.444 8.061 1.00 22.30 8 LYS A C 7
ATOM 6790 O O . LYS A 1 8 ? -1.496 -14.254 8.916 1.00 1.53 8 LYS A O 7
ATOM 6809 N N . LYS A 1 9 ? -1.189 -13.240 6.932 1.00 40.44 9 LYS A N 7
ATOM 6810 C CA . LYS A 1 9 ? 0.036 -13.969 6.624 1.00 62.21 9 LYS A CA 7
ATOM 6811 C C . LYS A 1 9 ? 1.096 -13.035 6.050 1.00 31.31 9 LYS A C 7
ATOM 6812 O O . LYS A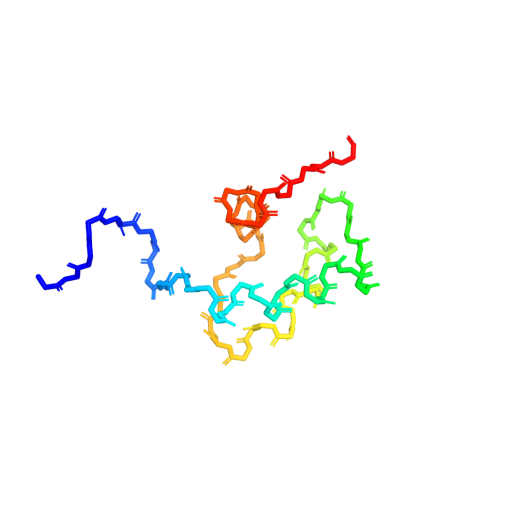 1 9 ? 1.979 -13.465 5.307 1.00 13.43 9 LYS A O 7
ATOM 6831 N N . ILE A 1 10 ? 1.004 -11.756 6.401 1.00 73.32 10 ILE A N 7
ATOM 6832 C CA . ILE A 1 10 ? 1.957 -10.763 5.922 1.00 21.15 10 ILE A CA 7
ATOM 6833 C C . ILE A 1 10 ? 2.393 -9.832 7.049 1.00 74.14 10 ILE A C 7
ATOM 6834 O O . ILE A 1 10 ? 1.656 -8.926 7.440 1.00 3.30 10 ILE A O 7
ATOM 6850 N N . THR A 1 11 ? 3.595 -10.060 7.567 1.00 44.02 11 THR A N 7
ATOM 6851 C CA . THR A 1 11 ? 4.131 -9.242 8.648 1.00 72.04 11 THR A CA 7
ATOM 6852 C C . THR A 1 11 ? 4.694 -7.929 8.117 1.00 54.12 11 THR A C 7
ATOM 6853 O O . THR A 1 11 ? 5.804 -7.889 7.585 1.00 13.04 11 THR A O 7
ATOM 6864 N N . TRP A 1 12 ? 3.923 -6.858 8.263 1.00 50.02 12 TRP A N 7
ATOM 6865 C CA . TRP A 1 12 ? 4.347 -5.542 7.797 1.00 33.05 12 TRP A CA 7
ATOM 6866 C C . TRP A 1 12 ? 5.444 -4.976 8.692 1.00 53.10 12 TRP A C 7
ATOM 6867 O O . TRP A 1 12 ? 5.174 -4.491 9.791 1.00 33.24 12 TRP A O 7
ATOM 6888 N N . ARG A 1 13 ? 6.682 -5.040 8.214 1.00 4.42 13 ARG A N 7
ATOM 6889 C CA . ARG A 1 13 ? 7.821 -4.534 8.973 1.00 54.44 13 ARG A CA 7
ATOM 6890 C C . ARG A 1 13 ? 8.116 -3.083 8.606 1.00 3.45 13 ARG A C 7
ATOM 6891 O O . ARG A 1 13 ? 7.620 -2.570 7.602 1.00 35.14 13 ARG A O 7
ATOM 6912 N N . LYS A 1 14 ? 8.926 -2.423 9.428 1.00 62.12 14 LYS A N 7
ATOM 6913 C CA . LYS A 1 14 ? 9.289 -1.031 9.192 1.00 43.44 14 LYS A CA 7
ATOM 6914 C C . LYS A 1 14 ? 9.937 -0.862 7.820 1.00 31.43 14 LYS A C 7
ATOM 6915 O O . LYS A 1 14 ? 9.763 0.163 7.164 1.00 0.42 14 LYS A O 7
ATOM 6934 N N . GLN A 1 15 ? 10.682 -1.878 7.394 1.00 3.55 15 GLN A N 7
ATOM 6935 C CA . GLN A 1 15 ? 11.355 -1.840 6.101 1.00 72.32 15 GLN A CA 7
ATOM 6936 C C . GLN A 1 15 ? 10.385 -2.178 4.974 1.00 44.25 15 GLN A C 7
ATOM 6937 O O . GLN A 1 15 ? 10.388 -1.532 3.925 1.00 30.45 15 GLN A O 7
ATOM 6951 N N . ASP A 1 16 ? 9.556 -3.192 5.196 1.00 64.22 16 ASP A N 7
ATOM 6952 C CA . ASP A 1 16 ? 8.581 -3.616 4.199 1.00 54.52 16 ASP A CA 7
ATOM 6953 C C . ASP A 1 16 ? 7.748 -2.431 3.717 1.00 45.22 16 ASP A C 7
ATOM 6954 O O . ASP A 1 16 ? 7.448 -2.313 2.528 1.00 4.42 16 ASP A O 7
ATOM 6963 N N . LEU A 1 17 ? 7.377 -1.559 4.647 1.00 15.31 17 LEU A N 7
ATOM 6964 C CA . LEU A 1 17 ? 6.577 -0.383 4.318 1.00 44.21 17 LEU A CA 7
ATOM 6965 C C . LEU A 1 17 ? 7.365 0.582 3.437 1.00 3.15 17 LEU A C 7
ATOM 6966 O O . LEU A 1 17 ? 6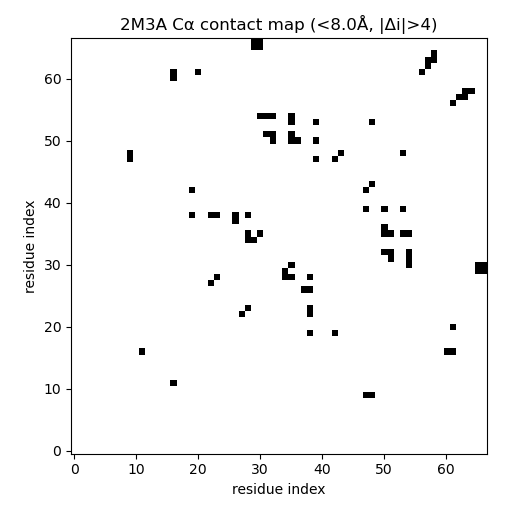.793 1.291 2.609 1.00 62.10 17 LEU A O 7
ATOM 6982 N N . ASP A 1 18 ? 8.681 0.603 3.623 1.00 54.34 18 ASP A N 7
ATOM 6983 C CA . ASP A 1 18 ? 9.548 1.479 2.844 1.00 43.31 18 ASP A CA 7
ATOM 6984 C C . ASP A 1 18 ? 9.304 1.297 1.349 1.00 14.43 18 ASP A C 7
ATOM 6985 O O . ASP A 1 18 ? 9.244 2.270 0.596 1.00 14.24 18 ASP A O 7
ATOM 6994 N N . ARG A 1 19 ? 9.164 0.045 0.926 1.00 53.23 19 ARG A N 7
ATOM 6995 C CA . ARG A 1 19 ? 8.927 -0.264 -0.480 1.00 23.10 19 ARG A CA 7
ATOM 6996 C C . ARG A 1 19 ? 7.533 0.183 -0.908 1.00 40.44 19 ARG A C 7
ATOM 6997 O O . ARG A 1 19 ? 7.368 0.836 -1.940 1.00 70.00 19 ARG A O 7
ATOM 7018 N N . LEU A 1 20 ? 6.532 -0.172 -0.110 1.00 33.34 20 LEU A N 7
ATOM 7019 C CA . LEU A 1 20 ? 5.151 0.192 -0.406 1.00 12.24 20 LEU A CA 7
ATOM 7020 C C . LEU A 1 20 ? 5.002 1.705 -0.537 1.00 5.24 20 LEU A C 7
ATOM 7021 O O . LEU A 1 20 ? 4.537 2.209 -1.559 1.00 20.04 20 LEU A O 7
ATOM 7037 N N . LYS A 1 21 ? 5.404 2.426 0.505 1.00 61.41 21 LYS A N 7
ATOM 7038 C CA . LYS A 1 21 ? 5.320 3.882 0.508 1.00 75.53 21 LYS A CA 7
ATOM 7039 C C . LYS A 1 21 ? 5.971 4.466 -0.742 1.00 31.52 21 LYS A C 7
ATOM 7040 O O . LYS A 1 21 ? 5.568 5.523 -1.227 1.00 13.51 21 LYS A O 7
ATOM 7059 N N . ARG A 1 22 ? 6.979 3.770 -1.259 1.00 54.22 22 ARG A N 7
ATOM 7060 C CA . ARG A 1 22 ? 7.684 4.220 -2.452 1.00 44.42 22 ARG A CA 7
ATOM 7061 C C . ARG A 1 22 ? 6.720 4.398 -3.621 1.00 15.41 22 ARG A C 7
ATOM 7062 O O . ARG A 1 22 ? 6.835 5.347 -4.396 1.00 64.30 22 ARG A O 7
ATOM 7083 N N . VAL A 1 23 ? 5.767 3.478 -3.740 1.00 42.25 23 VAL A N 7
ATOM 7084 C CA . VAL A 1 23 ? 4.782 3.533 -4.813 1.00 62.12 23 VAL A CA 7
ATOM 7085 C C . VAL A 1 23 ? 3.623 4.454 -4.448 1.00 74.41 23 VAL A C 7
ATOM 7086 O O . VAL A 1 23 ? 3.092 5.168 -5.300 1.00 23.25 23 VAL A O 7
ATOM 7099 N N . ILE A 1 24 ? 3.235 4.432 -3.178 1.00 20.13 24 ILE A N 7
ATOM 7100 C CA . ILE A 1 24 ? 2.139 5.266 -2.699 1.00 41.33 24 ILE A CA 7
ATOM 7101 C C . ILE A 1 24 ? 2.376 6.734 -3.043 1.00 74.51 24 ILE A C 7
ATOM 7102 O O . ILE A 1 24 ? 1.428 7.495 -3.240 1.00 25.21 24 ILE A O 7
ATOM 7118 N N . ALA A 1 25 ? 3.644 7.122 -3.115 1.00 70.43 25 ALA A N 7
ATOM 7119 C CA . ALA A 1 25 ? 4.004 8.496 -3.440 1.00 40.41 25 ALA A CA 7
ATOM 7120 C C . ALA A 1 25 ? 3.978 8.731 -4.946 1.00 24.31 25 ALA A C 7
ATOM 7121 O O . ALA A 1 25 ? 3.789 9.857 -5.407 1.00 74.11 25 ALA A O 7
ATOM 7128 N N . LEU A 1 26 ? 4.170 7.660 -5.710 1.00 51.50 26 LEU A N 7
ATOM 7129 C CA . LEU A 1 26 ? 4.168 7.749 -7.166 1.00 5.10 26 LEU A CA 7
ATOM 7130 C C . LEU A 1 26 ? 2.761 8.003 -7.695 1.00 35.41 26 LEU A C 7
ATOM 7131 O O . LEU A 1 26 ? 2.517 8.983 -8.397 1.00 51.24 26 LEU A O 7
ATOM 7147 N N . LYS A 1 27 ? 1.836 7.111 -7.351 1.00 44.50 27 LYS A N 7
ATOM 7148 C CA . LYS A 1 27 ? 0.451 7.239 -7.788 1.00 25.11 27 LYS A CA 7
ATOM 7149 C C . LYS A 1 27 ? -0.327 8.170 -6.864 1.00 1.44 27 LYS A C 7
ATOM 7150 O O . LYS A 1 27 ? -1.041 9.062 -7.322 1.00 12.41 27 LYS A O 7
ATOM 7169 N N . LYS A 1 28 ? -0.184 7.959 -5.560 1.00 62.42 28 LYS A N 7
ATOM 7170 C CA . LYS A 1 28 ? -0.870 8.780 -4.570 1.00 41.34 28 LYS A CA 7
ATOM 7171 C C . LYS A 1 28 ? -2.356 8.897 -4.896 1.00 60.03 28 LYS A C 7
ATOM 7172 O O . LYS A 1 28 ? -2.835 9.933 -5.356 1.00 14.42 28 LYS A O 7
ATOM 7191 N N . PRO A 1 29 ? -3.103 7.810 -4.654 1.00 10.05 29 PRO A N 7
ATOM 7192 C CA . PRO A 1 29 ? -4.545 7.766 -4.912 1.00 32.24 29 PRO A CA 7
ATOM 7193 C C . PRO A 1 29 ? -5.334 8.645 -3.947 1.00 65.42 29 PRO A C 7
ATOM 7194 O O . PRO A 1 29 ? -4.773 9.212 -3.010 1.00 34.21 29 PRO A O 7
ATOM 7205 N N . SER A 1 30 ? -6.637 8.754 -4.183 1.00 35.41 30 SER A N 7
ATOM 7206 C CA . SER A 1 30 ? -7.503 9.566 -3.337 1.00 52.40 30 SER A CA 7
ATOM 7207 C C . SER A 1 30 ? -8.111 8.727 -2.217 1.00 73.21 30 SER A C 7
ATOM 7208 O O . SER A 1 30 ? -7.915 9.012 -1.036 1.00 34.32 30 SER A O 7
ATOM 7216 N N . ALA A 1 31 ? -8.850 7.690 -2.598 1.00 40.43 31 ALA A N 7
ATOM 7217 C CA . ALA A 1 31 ? -9.487 6.807 -1.628 1.00 44.23 31 ALA A CA 7
ATOM 7218 C C . ALA A 1 31 ? -10.355 5.764 -2.323 1.00 12.24 31 ALA A C 7
ATOM 7219 O O . ALA A 1 31 ? -11.553 5.972 -2.520 1.00 23.23 31 ALA A O 7
ATOM 7226 N N . SER A 1 32 ? -9.745 4.643 -2.691 1.00 63.13 32 SER A N 7
ATOM 7227 C CA . SER A 1 32 ? -10.463 3.568 -3.367 1.00 43.25 32 SER A CA 7
ATOM 7228 C C . SER A 1 32 ? -9.530 2.401 -3.673 1.00 63.41 32 SER A C 7
ATOM 7229 O O . SER A 1 32 ? -8.327 2.585 -3.860 1.00 45.23 32 SER A O 7
ATOM 7237 N N . ASP A 1 33 ? -10.093 1.199 -3.723 1.00 53.02 33 ASP A N 7
ATOM 7238 C CA . ASP A 1 33 ? -9.313 -0.001 -4.007 1.00 13.51 33 ASP A CA 7
ATOM 7239 C C . ASP A 1 33 ? -8.867 -0.025 -5.465 1.00 63.35 33 ASP A C 7
ATOM 7240 O O . ASP A 1 33 ? -7.753 -0.446 -5.777 1.00 24.15 33 ASP A O 7
ATOM 7249 N N . ALA A 1 34 ? -9.743 0.428 -6.356 1.00 35.44 34 ALA A N 7
ATOM 7250 C CA . ALA A 1 34 ? -9.439 0.458 -7.780 1.00 10.40 34 ALA A CA 7
ATOM 7251 C C . ALA A 1 34 ? -8.209 1.315 -8.060 1.00 41.55 34 ALA A C 7
ATOM 7252 O O . ALA A 1 34 ? -7.535 1.137 -9.075 1.00 22.43 34 ALA A O 7
ATOM 7259 N N . ASP A 1 35 ? -7.924 2.246 -7.157 1.00 54.04 35 ASP A N 7
ATOM 7260 C CA . ASP A 1 35 ? -6.775 3.131 -7.308 1.00 1.34 35 ASP A CA 7
ATOM 7261 C C . ASP A 1 35 ? -5.544 2.544 -6.625 1.00 62.02 35 ASP A C 7
ATOM 7262 O O . ASP A 1 35 ? -4.462 2.496 -7.210 1.00 33.24 35 ASP A O 7
ATOM 7271 N N . TRP A 1 36 ? -5.716 2.099 -5.386 1.00 74.44 36 TRP A N 7
ATOM 7272 C CA . TRP A 1 36 ? -4.619 1.514 -4.623 1.00 50.25 36 TRP A CA 7
ATOM 7273 C C . TRP A 1 36 ? -4.131 0.224 -5.273 1.00 45.42 36 TRP A C 7
ATOM 7274 O O . TRP A 1 36 ? -2.978 -0.173 -5.101 1.00 1.14 36 TRP A O 7
ATOM 7295 N N . THR A 1 37 ? -5.015 -0.428 -6.022 1.00 74.03 37 THR A N 7
ATOM 7296 C CA . THR A 1 37 ? -4.675 -1.673 -6.697 1.00 23.51 37 THR A CA 7
ATOM 7297 C C . THR A 1 37 ? -3.449 -1.500 -7.587 1.00 64.21 37 THR A C 7
ATOM 7298 O O . THR A 1 37 ? -2.649 -2.422 -7.742 1.00 51.14 37 THR A O 7
ATOM 7309 N N . GLU A 1 38 ? -3.308 -0.312 -8.167 1.00 74.34 38 GLU A N 7
ATOM 7310 C CA . GLU A 1 38 ? -2.179 -0.019 -9.042 1.00 44.40 38 GLU A CA 7
ATOM 7311 C C . GLU A 1 38 ? -0.899 0.173 -8.233 1.00 12.45 38 GLU A C 7
ATOM 7312 O O . GLU A 1 38 ? 0.205 -0.008 -8.745 1.00 43.32 38 GLU A O 7
ATOM 7324 N N . VAL A 1 39 ? -1.058 0.541 -6.965 1.00 64.20 39 VAL A N 7
ATOM 7325 C CA . VAL A 1 39 ? 0.084 0.757 -6.084 1.00 32.23 39 VAL A CA 7
ATOM 7326 C C . VAL A 1 39 ? 0.643 -0.566 -5.574 1.00 33.11 39 VAL A C 7
ATOM 7327 O O . VAL A 1 39 ? 1.858 -0.737 -5.463 1.00 61.41 39 VAL A O 7
ATOM 7340 N N . LEU A 1 40 ? -0.250 -1.500 -5.267 1.00 23.33 40 LEU A N 7
ATOM 7341 C CA . LEU A 1 40 ? 0.154 -2.811 -4.769 1.00 2.55 40 LEU A CA 7
ATOM 7342 C C . LEU A 1 40 ? 0.693 -3.681 -5.901 1.00 4.14 40 LEU A C 7
ATOM 7343 O O . LEU A 1 40 ? 1.396 -4.663 -5.661 1.00 33.24 40 LEU A O 7
ATOM 7359 N N . ARG A 1 41 ? 0.362 -3.311 -7.133 1.00 22.03 41 ARG A N 7
ATOM 7360 C CA . ARG A 1 41 ? 0.814 -4.056 -8.302 1.00 64.21 41 ARG A CA 7
ATOM 7361 C C . ARG A 1 41 ? 2.319 -4.302 -8.241 1.00 45.34 41 ARG A C 7
ATOM 7362 O O . ARG A 1 41 ? 2.775 -5.445 -8.284 1.00 12.30 41 ARG A O 7
ATOM 7383 N N . LEU A 1 42 ? 3.085 -3.220 -8.143 1.00 63.34 42 LEU A N 7
ATOM 7384 C CA . LEU A 1 42 ? 4.539 -3.317 -8.078 1.00 22.13 42 LEU A CA 7
ATOM 7385 C C . LEU A 1 42 ? 4.976 -4.161 -6.885 1.00 44.02 42 LEU A C 7
ATOM 7386 O O . LEU A 1 42 ? 6.079 -4.710 -6.869 1.00 1.13 42 LEU A O 7
ATOM 7402 N N . LEU A 1 43 ? 4.105 -4.263 -5.887 1.00 53.44 43 LEU A N 7
ATOM 7403 C CA . LEU A 1 43 ? 4.399 -5.042 -4.690 1.00 51.00 43 LEU A CA 7
ATOM 7404 C C . LEU A 1 43 ? 3.934 -6.486 -4.853 1.00 13.15 43 LEU A C 7
ATOM 7405 O O . LEU A 1 43 ? 4.296 -7.356 -4.062 1.00 73.42 43 LEU A O 7
ATOM 7421 N N . ALA A 1 44 ? 3.133 -6.732 -5.884 1.00 4.11 44 ALA A N 7
ATOM 7422 C CA . ALA A 1 44 ? 2.623 -8.071 -6.153 1.00 13.23 44 ALA A CA 7
ATOM 7423 C C . ALA A 1 44 ? 3.754 -9.092 -6.184 1.00 33.31 44 ALA A C 7
ATOM 7424 O O . ALA A 1 44 ? 3.539 -10.280 -5.939 1.00 3.44 44 ALA A O 7
ATOM 7431 N N . LYS A 1 45 ? 4.959 -8.624 -6.488 1.00 65.12 45 LYS A N 7
ATOM 7432 C CA . LYS A 1 45 ? 6.127 -9.497 -6.552 1.00 74.31 45 LYS A CA 7
ATOM 7433 C C . LYS A 1 45 ? 6.331 -10.229 -5.229 1.00 1.20 45 LYS A C 7
ATOM 7434 O O . LYS A 1 45 ? 6.964 -11.283 -5.184 1.00 33.12 45 LYS A O 7
ATOM 7453 N N . GLU A 1 46 ? 5.791 -9.662 -4.155 1.00 13.31 46 GLU A N 7
ATOM 7454 C CA . GLU A 1 46 ? 5.915 -10.262 -2.831 1.00 35.20 46 GLU A CA 7
ATOM 7455 C C . GLU A 1 46 ? 4.606 -10.921 -2.408 1.00 52.00 46 GLU A C 7
ATOM 7456 O O . GLU A 1 46 ? 4.360 -11.132 -1.221 1.00 72.22 46 GLU A O 7
ATOM 7468 N N . GLY A 1 47 ? 3.768 -11.244 -3.388 1.00 61.34 47 GLY A N 7
ATOM 7469 C CA . GLY A 1 47 ? 2.494 -11.876 -3.098 1.00 43.13 47 GLY A CA 7
ATOM 7470 C C . GLY A 1 47 ? 1.692 -11.114 -2.062 1.00 63.14 47 GLY A C 7
ATOM 7471 O O . GLY A 1 47 ? 1.202 -11.696 -1.095 1.00 21.20 47 GLY A O 7
ATOM 7475 N N . VAL A 1 48 ? 1.559 -9.807 -2.264 1.00 14.54 48 VAL A N 7
ATOM 7476 C CA . VAL A 1 48 ? 0.811 -8.963 -1.339 1.00 73.50 48 VAL A CA 7
ATOM 7477 C C . VAL A 1 48 ? -0.688 -9.213 -1.457 1.00 74.21 48 VAL A C 7
ATOM 7478 O O . VAL A 1 48 ? -1.206 -9.447 -2.549 1.00 40.13 48 VAL A O 7
ATOM 7491 N N . VAL A 1 49 ? -1.383 -9.161 -0.324 1.00 64.52 49 VAL A N 7
ATOM 7492 C CA . VAL A 1 49 ? -2.824 -9.379 -0.301 1.00 60.41 49 VAL A CA 7
ATOM 7493 C C . VAL A 1 49 ? -3.559 -8.285 -1.066 1.00 4.23 49 VAL A C 7
ATOM 7494 O O . VAL A 1 49 ? -2.953 -7.308 -1.507 1.00 63.51 49 VAL A O 7
ATOM 7507 N N . GLU A 1 50 ? -4.869 -8.453 -1.218 1.00 72.54 50 GLU A N 7
ATOM 7508 C CA . GLU A 1 50 ? -5.686 -7.478 -1.930 1.00 62.11 50 GLU A CA 7
ATOM 7509 C C . GLU A 1 50 ? -5.400 -6.063 -1.435 1.00 13.02 50 GLU A C 7
ATOM 7510 O O . GLU A 1 50 ? -4.899 -5.855 -0.330 1.00 50.00 50 GLU A O 7
ATOM 7522 N N . PRO A 1 51 ? -5.727 -5.066 -2.272 1.00 23.25 51 PRO A N 7
ATOM 7523 C CA . PRO A 1 51 ? -5.516 -3.655 -1.940 1.00 44.34 51 PRO A CA 7
ATOM 7524 C C . PRO A 1 51 ? -6.454 -3.169 -0.841 1.00 44.00 51 PRO A C 7
ATOM 7525 O O . PRO A 1 51 ? -6.122 -2.252 -0.091 1.00 21.13 51 PRO A O 7
ATOM 7536 N N . GLU A 1 52 ? -7.624 -3.792 -0.751 1.00 12.14 52 GLU A N 7
ATOM 7537 C CA . GLU A 1 52 ? -8.610 -3.422 0.258 1.00 1.32 52 GLU A CA 7
ATOM 7538 C C . GLU A 1 52 ? -7.983 -3.404 1.650 1.00 51.24 52 GLU A C 7
ATOM 7539 O O . GLU A 1 52 ? -8.343 -2.584 2.494 1.00 12.13 52 GLU A O 7
ATOM 7551 N N . VAL A 1 53 ? -7.044 -4.316 1.881 1.00 4.33 53 VAL A N 7
ATOM 7552 C CA . VAL A 1 53 ? -6.366 -4.404 3.169 1.00 63.44 53 VAL A CA 7
ATOM 7553 C C . VAL A 1 53 ? -5.158 -3.477 3.220 1.00 3.42 53 VAL A C 7
ATOM 7554 O O . VAL A 1 53 ? -4.907 -2.821 4.231 1.00 12.51 53 VAL A O 7
ATOM 7567 N N . VAL A 1 54 ? -4.410 -3.425 2.121 1.00 35.24 54 VAL A N 7
ATOM 7568 C CA . VAL A 1 54 ? -3.229 -2.575 2.040 1.00 24.41 54 VAL A CA 7
ATOM 7569 C C . VAL A 1 54 ? -3.547 -1.148 2.468 1.00 14.32 54 VAL A C 7
ATOM 7570 O O . VAL A 1 54 ? -2.691 -0.443 3.001 1.00 21.00 54 VAL A O 7
ATOM 7583 N N . ARG A 1 55 ? -4.786 -0.727 2.232 1.00 62.42 55 ARG A N 7
ATOM 7584 C CA . ARG A 1 55 ? -5.219 0.617 2.593 1.00 22.44 55 ARG A CA 7
ATOM 7585 C C . ARG A 1 55 ? -5.321 0.767 4.108 1.00 74.15 55 ARG A C 7
ATOM 7586 O O . ARG A 1 55 ? -4.613 1.574 4.710 1.00 11.35 55 ARG A O 7
ATOM 7607 N N . GLN A 1 56 ? -6.207 -0.015 4.716 1.00 23.11 56 GLN A N 7
ATOM 7608 C CA . GLN A 1 56 ? -6.402 0.032 6.160 1.00 32.22 56 GLN A CA 7
ATOM 7609 C C . GLN A 1 56 ? -5.073 -0.111 6.895 1.00 61.54 56 GLN A C 7
ATOM 7610 O O . GLN A 1 56 ? -4.853 0.518 7.929 1.00 53.21 56 GLN A O 7
ATOM 7624 N N . ILE A 1 57 ? -4.191 -0.945 6.353 1.00 21.51 57 ILE A N 7
ATOM 7625 C CA . ILE A 1 57 ? -2.883 -1.171 6.957 1.00 53.03 57 ILE A CA 7
ATOM 7626 C C . ILE A 1 57 ? -1.971 0.035 6.758 1.00 71.24 57 ILE A C 7
ATOM 7627 O O . ILE A 1 57 ? -1.301 0.479 7.689 1.00 2.00 57 ILE A O 7
ATOM 7643 N N . ALA A 1 58 ? -1.951 0.559 5.537 1.00 44.14 58 ALA A N 7
ATOM 7644 C CA . ALA A 1 58 ? -1.123 1.715 5.215 1.00 12.45 58 ALA A CA 7
ATOM 7645 C C . ALA A 1 58 ? -1.532 2.929 6.043 1.00 10.25 58 ALA A C 7
ATOM 7646 O O . ALA A 1 58 ? -0.764 3.882 6.186 1.00 74.43 58 ALA A O 7
ATOM 7653 N N . ILE A 1 59 ? -2.744 2.889 6.587 1.00 72.34 59 ILE A N 7
ATOM 7654 C CA . ILE A 1 59 ? -3.252 3.986 7.400 1.00 15.33 59 ILE A CA 7
ATOM 7655 C C . ILE A 1 59 ? -2.748 3.885 8.835 1.00 33.25 59 ILE A C 7
ATOM 7656 O O . ILE A 1 59 ? -2.309 4.875 9.424 1.00 54.05 59 ILE A O 7
ATOM 7672 N N . THR A 1 60 ? -2.812 2.681 9.396 1.00 0.45 60 THR A N 7
ATOM 7673 C CA . THR A 1 60 ? -2.362 2.451 10.764 1.00 72.42 60 THR A CA 7
ATOM 7674 C C . THR A 1 60 ? -0.868 2.147 10.806 1.00 33.45 60 THR A C 7
ATOM 7675 O O . THR A 1 60 ? -0.293 1.965 11.879 1.00 52.31 60 THR A O 7
ATOM 7686 N N . ARG A 1 61 ? -0.247 2.092 9.633 1.00 11.43 61 ARG A N 7
ATOM 7687 C CA . ARG A 1 61 ? 1.180 1.809 9.537 1.00 42.42 61 ARG A CA 7
ATOM 7688 C C . ARG A 1 61 ? 1.932 2.997 8.942 1.00 14.33 61 ARG A C 7
ATOM 7689 O O . ARG A 1 61 ? 2.925 3.461 9.503 1.00 31.13 61 ARG A O 7
ATOM 7710 N N . LEU A 1 62 ? 1.450 3.485 7.804 1.00 53.21 62 LEU A N 7
ATOM 7711 C CA . LEU A 1 62 ? 2.075 4.618 7.132 1.00 0.52 62 LEU A CA 7
ATOM 7712 C C . LEU A 1 62 ? 1.396 5.927 7.524 1.00 34.22 62 LEU A C 7
ATOM 7713 O O . LEU A 1 62 ? 1.664 6.977 6.942 1.00 3.43 62 LEU A O 7
ATOM 7729 N N . LYS A 1 63 ? 0.514 5.855 8.515 1.00 1.34 63 LYS A N 7
ATOM 7730 C CA . LYS A 1 63 ? -0.203 7.034 8.989 1.00 62.30 63 LYS A CA 7
ATOM 7731 C C . LYS A 1 63 ? -0.851 7.779 7.827 1.00 11.23 63 LYS A C 7
ATOM 7732 O O . LYS A 1 63 ? -1.011 8.999 7.873 1.00 21.11 63 LYS A O 7
ATOM 7751 N N . TRP A 1 64 ? -1.224 7.039 6.790 1.00 42.23 64 TRP A N 7
ATOM 7752 C CA . TRP A 1 64 ? -1.856 7.632 5.617 1.00 71.25 64 TRP A CA 7
ATOM 7753 C C . TRP A 1 64 ? -3.186 8.281 5.985 1.00 44.15 64 TRP A C 7
ATOM 7754 O O . TRP A 1 64 ? -3.842 7.874 6.942 1.00 33.45 64 TRP A O 7
ATOM 7775 N N . VAL A 1 65 ? -3.578 9.294 5.217 1.00 24.44 65 VAL A N 7
ATOM 7776 C CA . VAL A 1 65 ? -4.830 9.999 5.462 1.00 71.52 65 VAL A CA 7
ATOM 7777 C C . VAL A 1 65 ? -5.422 10.535 4.163 1.00 1.12 65 VAL A C 7
ATOM 7778 O O . VAL A 1 65 ? -4.822 11.382 3.502 1.00 74.23 65 VAL A O 7
ATOM 7791 N N . GLU A 1 66 ? -6.601 10.037 3.807 1.00 40.11 66 GLU A N 7
ATOM 7792 C CA . GLU A 1 66 ? -7.274 10.467 2.587 1.00 43.02 66 GLU A CA 7
ATOM 7793 C C . GLU A 1 66 ? -7.364 11.989 2.522 1.00 22.43 66 GLU A C 7
ATOM 7794 O O . GLU A 1 66 ? -7.315 12.682 3.539 1.00 55.11 66 GLU A O 7
ATOM 7806 N N . PRO A 1 67 ? -7.499 12.523 1.300 1.00 64.42 67 PRO A N 7
ATOM 7807 C CA . PRO A 1 67 ? -7.599 13.967 1.072 1.00 11.45 67 PRO A CA 7
ATOM 7808 C C . PRO A 1 67 ? -8.918 14.543 1.576 1.00 70.31 67 PRO A C 7
ATOM 7809 O O . PRO A 1 67 ? -9.033 14.931 2.739 1.00 15.41 67 PRO A O 7
ATOM 7820 N N . GLY A 1 1 ? -13.970 -6.854 14.291 1.00 60.42 1 GLY A N 8
ATOM 7821 C CA . GLY A 1 1 ? -13.965 -6.770 15.740 1.00 12.51 1 GLY A CA 8
ATOM 7822 C C . GLY A 1 1 ? -14.925 -7.751 16.381 1.00 34.54 1 GLY A C 8
ATOM 7823 O O . GLY A 1 1 ? -14.522 -8.773 16.938 1.00 72.04 1 GLY A O 8
ATOM 7827 N N . PRO A 1 2 ? -16.229 -7.444 16.310 1.00 53.42 2 PRO A N 8
ATOM 7828 C CA . PRO A 1 2 ? -17.276 -8.294 16.884 1.00 42.01 2 PRO A CA 8
ATOM 7829 C C . PRO A 1 2 ? -17.443 -9.603 16.121 1.00 61.43 2 PRO A C 8
ATOM 7830 O O . PRO A 1 2 ? -17.857 -10.615 16.687 1.00 30.21 2 PRO A O 8
ATOM 7841 N N . LEU A 1 3 ? -17.117 -9.577 14.832 1.00 22.32 3 LEU A N 8
ATOM 7842 C CA . LEU A 1 3 ? -17.230 -10.764 13.991 1.00 14.01 3 LEU A CA 8
ATOM 7843 C C . LEU A 1 3 ? -16.167 -11.795 14.357 1.00 73.12 3 LEU A C 8
ATOM 7844 O O . LEU A 1 3 ? -16.484 -12.929 14.712 1.00 30.33 3 LEU A O 8
ATOM 7860 N N . GLY A 1 4 ? -14.904 -11.391 14.270 1.00 70.10 4 GLY A N 8
ATOM 7861 C CA . GLY A 1 4 ? -13.813 -12.291 14.597 1.00 43.24 4 GLY A CA 8
ATOM 7862 C C . GLY A 1 4 ? -12.520 -11.912 13.901 1.00 54.22 4 GLY A C 8
ATOM 7863 O O . GLY A 1 4 ? -12.184 -10.733 13.801 1.00 55.53 4 GLY A O 8
ATOM 7867 N N . SER A 1 5 ? -11.793 -12.915 13.420 1.00 11.21 5 SER A N 8
ATOM 7868 C CA . SER A 1 5 ? -10.527 -12.682 12.734 1.00 12.24 5 SER A CA 8
ATOM 7869 C C . SER A 1 5 ? -10.424 -13.540 11.477 1.00 33.31 5 SER A C 8
ATOM 7870 O O . SER A 1 5 ? -10.545 -14.764 11.535 1.00 44.01 5 SER A O 8
ATOM 7878 N N . VAL A 1 6 ? -10.200 -12.888 10.340 1.00 3.11 6 VAL A N 8
ATOM 7879 C CA . VAL A 1 6 ? -10.079 -13.590 9.068 1.00 31.33 6 VAL A CA 8
ATOM 7880 C C . VAL A 1 6 ? -8.676 -14.160 8.886 1.00 33.33 6 VAL A C 8
ATOM 7881 O O . VAL A 1 6 ? -7.800 -13.958 9.725 1.00 31.54 6 VAL A O 8
ATOM 7894 N N . ALA A 1 7 ? -8.472 -14.872 7.782 1.00 4.22 7 ALA A N 8
ATOM 7895 C CA . ALA A 1 7 ? -7.175 -15.469 7.488 1.00 32.12 7 ALA A CA 8
ATOM 7896 C C . ALA A 1 7 ? -6.168 -14.408 7.059 1.00 64.00 7 ALA A C 8
ATOM 7897 O O . ALA A 1 7 ? -6.254 -13.863 5.959 1.00 41.01 7 ALA A O 8
ATOM 7904 N N . LYS A 1 8 ? -5.211 -14.119 7.935 1.00 70.42 8 LYS A N 8
ATOM 7905 C CA . LYS A 1 8 ? -4.185 -13.124 7.647 1.00 25.44 8 LYS A CA 8
ATOM 7906 C C . LYS A 1 8 ? -2.790 -13.721 7.800 1.00 64.12 8 LYS A C 8
ATOM 7907 O O . LYS A 1 8 ? -2.360 -14.050 8.907 1.00 75.32 8 LYS A O 8
ATOM 7926 N N . LYS A 1 9 ? -2.084 -13.858 6.682 1.00 51.41 9 LYS A N 8
ATOM 7927 C CA . LYS A 1 9 ? -0.736 -14.413 6.691 1.00 45.02 9 LYS A CA 8
ATOM 7928 C C . LYS A 1 9 ? 0.257 -13.442 6.059 1.00 10.12 9 LYS A C 8
ATOM 7929 O O . LYS A 1 9 ? 1.098 -13.838 5.252 1.00 43.52 9 LYS A O 8
ATOM 7948 N N . ILE A 1 10 ? 0.153 -12.170 6.431 1.00 33.31 10 ILE A N 8
ATOM 7949 C CA . ILE A 1 10 ? 1.043 -11.145 5.902 1.00 52.11 10 ILE A CA 8
ATOM 7950 C C . ILE A 1 10 ? 1.800 -10.443 7.024 1.00 44.43 10 ILE A C 8
ATOM 7951 O O . ILE A 1 10 ? 1.200 -9.820 7.901 1.00 63.44 10 ILE A O 8
ATOM 7967 N N . THR A 1 11 ? 3.126 -10.544 6.990 1.00 61.50 11 THR A N 8
ATOM 7968 C CA . THR A 1 11 ? 3.967 -9.920 8.002 1.00 31.21 11 THR A CA 8
ATOM 7969 C C . THR A 1 11 ? 4.551 -8.605 7.497 1.00 24.24 11 THR A C 8
ATOM 7970 O O . THR A 1 11 ? 5.590 -8.590 6.838 1.00 51.32 11 THR A O 8
ATOM 7981 N N . TRP A 1 12 ? 3.877 -7.505 7.811 1.00 25.13 12 TRP A N 8
ATOM 7982 C CA . TRP A 1 12 ? 4.331 -6.185 7.389 1.00 54.53 12 TRP A CA 8
ATOM 7983 C C . TRP A 1 12 ? 5.595 -5.778 8.136 1.00 63.31 12 TRP A C 8
ATOM 7984 O O . TRP A 1 12 ? 5.561 -5.525 9.341 1.00 63.30 12 TRP A O 8
ATOM 8005 N N . ARG A 1 13 ? 6.710 -5.719 7.415 1.00 30.23 13 ARG A N 8
ATOM 8006 C CA . ARG A 1 13 ? 7.987 -5.345 8.012 1.00 11.41 13 ARG A CA 8
ATOM 8007 C C . ARG A 1 13 ? 8.227 -3.843 7.885 1.00 43.02 13 ARG A C 8
ATOM 8008 O O . ARG A 1 13 ? 7.733 -3.200 6.957 1.00 23.53 13 ARG A O 8
ATOM 8029 N N . LYS A 1 14 ? 8.987 -3.289 8.823 1.00 54.31 14 LYS A N 8
ATOM 8030 C CA . LYS A 1 14 ? 9.294 -1.863 8.817 1.00 72.42 14 LYS A CA 8
ATOM 8031 C C . LYS A 1 14 ? 9.943 -1.453 7.499 1.00 5.52 14 LYS A C 8
ATOM 8032 O O . LYS A 1 14 ? 9.613 -0.409 6.934 1.00 64.31 14 LYS A O 8
ATOM 8051 N N . GLN A 1 15 ? 10.865 -2.278 7.016 1.00 34.30 15 GLN A N 8
ATOM 8052 C CA . GLN A 1 15 ? 11.559 -2.000 5.764 1.00 41.24 15 GLN A CA 8
ATOM 8053 C C . GLN A 1 15 ? 10.619 -2.159 4.574 1.00 54.34 15 GLN A C 8
ATOM 8054 O O . GLN A 1 15 ? 10.746 -1.455 3.571 1.00 52.30 15 GLN A O 8
ATOM 8068 N N . ASP A 1 16 ? 9.676 -3.087 4.690 1.00 24.15 16 ASP A N 8
ATOM 8069 C CA . ASP A 1 16 ? 8.714 -3.339 3.624 1.00 12.11 16 ASP A CA 8
ATOM 8070 C C . ASP A 1 16 ? 7.816 -2.125 3.404 1.00 22.00 16 ASP A C 8
ATOM 8071 O O . ASP A 1 16 ? 7.508 -1.764 2.267 1.00 21.34 16 ASP A O 8
ATOM 8080 N N . LEU A 1 17 ? 7.399 -1.498 4.499 1.00 30.53 17 LEU A N 8
ATOM 8081 C CA . LEU A 1 17 ? 6.536 -0.325 4.428 1.00 74.13 17 LEU A CA 8
ATOM 8082 C C . LEU A 1 17 ? 7.250 0.835 3.741 1.00 13.55 17 LEU A C 8
ATOM 8083 O O . LEU A 1 17 ? 6.612 1.712 3.159 1.00 33.40 17 LEU A O 8
ATOM 8099 N N . ASP A 1 18 ? 8.576 0.832 3.814 1.00 12.31 18 ASP A N 8
ATOM 8100 C CA . ASP A 1 18 ? 9.378 1.883 3.197 1.00 52.32 18 ASP A CA 8
ATOM 8101 C C . ASP A 1 18 ? 9.087 1.981 1.702 1.00 4.51 18 ASP A C 8
ATOM 8102 O O . ASP A 1 18 ? 8.795 3.060 1.187 1.00 54.50 18 ASP A O 8
ATOM 8111 N N . ARG A 1 19 ? 9.172 0.848 1.013 1.00 53.51 19 ARG A N 8
ATOM 8112 C CA . ARG A 1 19 ? 8.920 0.808 -0.422 1.00 74.24 19 ARG A CA 8
ATOM 8113 C C . ARG A 1 19 ? 7.470 1.168 -0.731 1.00 13.54 19 ARG A C 8
ATOM 8114 O O . ARG A 1 19 ? 7.190 1.906 -1.678 1.00 32.14 19 ARG A O 8
ATOM 8135 N N . LEU A 1 20 ? 6.552 0.645 0.072 1.00 32.53 20 LEU A N 8
ATOM 8136 C CA . LEU A 1 20 ? 5.130 0.911 -0.114 1.00 34.44 20 LEU A CA 8
ATOM 8137 C C . LEU A 1 20 ? 4.857 2.410 -0.161 1.00 41.14 20 LEU A C 8
ATOM 8138 O O . LEU A 1 20 ? 3.901 2.860 -0.794 1.00 2.01 20 LEU A O 8
ATOM 8154 N N . LYS A 1 21 ? 5.706 3.182 0.509 1.00 22.14 21 LYS A N 8
ATOM 8155 C CA . LYS A 1 21 ? 5.561 4.633 0.542 1.00 72.33 21 LYS A CA 8
ATOM 8156 C C . LYS A 1 21 ? 6.037 5.256 -0.766 1.00 43.32 21 LYS A C 8
ATOM 8157 O O . LYS A 1 21 ? 5.394 6.156 -1.305 1.00 71.53 21 LYS A O 8
ATOM 8176 N N . ARG A 1 22 ? 7.167 4.771 -1.271 1.00 4.44 22 ARG A N 8
ATOM 8177 C CA . ARG A 1 22 ? 7.730 5.281 -2.515 1.00 52.41 22 ARG A CA 8
ATOM 8178 C C . ARG A 1 22 ? 6.713 5.188 -3.649 1.00 42.13 22 ARG A C 8
ATOM 8179 O O . ARG A 1 22 ? 6.773 5.949 -4.615 1.00 74.42 22 ARG A O 8
ATOM 8200 N N . VAL A 1 23 ? 5.780 4.249 -3.524 1.00 14.12 23 VAL A N 8
ATOM 8201 C CA . VAL A 1 23 ? 4.750 4.056 -4.538 1.00 15.44 23 VAL A CA 8
ATOM 8202 C C . VAL A 1 23 ? 3.593 5.031 -4.339 1.00 45.42 23 VAL A C 8
ATOM 8203 O O . VAL A 1 23 ? 3.174 5.710 -5.277 1.00 2.31 23 VAL A O 8
ATOM 8216 N N . ILE A 1 24 ? 3.085 5.094 -3.114 1.00 1.53 24 ILE A N 8
ATOM 8217 C CA . ILE A 1 24 ? 1.979 5.988 -2.793 1.00 15.14 24 ILE A CA 8
ATOM 8218 C C . ILE A 1 24 ? 2.307 7.427 -3.171 1.00 13.54 24 ILE A C 8
ATOM 8219 O O . ILE A 1 24 ? 1.414 8.226 -3.451 1.00 33.04 24 ILE A O 8
ATOM 8235 N N . ALA A 1 25 ? 3.596 7.752 -3.178 1.00 52.53 25 ALA A N 8
ATOM 8236 C CA . ALA A 1 25 ? 4.042 9.096 -3.526 1.00 5.15 25 ALA A CA 8
ATOM 8237 C C . ALA A 1 25 ? 3.990 9.319 -5.034 1.00 13.23 25 ALA A C 8
ATOM 8238 O O . ALA A 1 25 ? 3.828 10.447 -5.499 1.00 2.44 25 ALA A O 8
ATOM 8245 N N . LEU A 1 26 ? 4.128 8.237 -5.792 1.00 2.31 26 LEU A N 8
ATOM 8246 C CA . LEU A 1 26 ? 4.097 8.315 -7.248 1.00 31.42 26 LEU A CA 8
ATOM 8247 C C . LEU A 1 26 ? 2.668 8.195 -7.770 1.00 24.15 26 LEU A C 8
ATOM 8248 O O . LEU A 1 26 ? 2.190 9.058 -8.506 1.00 10.41 26 LEU A O 8
ATOM 8264 N N . LYS A 1 27 ? 1.990 7.121 -7.380 1.00 63.54 27 LYS A N 8
ATOM 8265 C CA . LYS A 1 27 ? 0.615 6.889 -7.805 1.00 72.51 27 LYS A CA 8
ATOM 8266 C C . LYS A 1 27 ? -0.333 7.886 -7.146 1.00 71.01 27 LYS A C 8
ATOM 8267 O O . LYS A 1 27 ? -1.190 8.474 -7.808 1.00 41.01 27 LYS A O 8
ATOM 8286 N N . LYS A 1 28 ? -0.174 8.074 -5.841 1.00 72.22 28 LYS A N 8
ATOM 8287 C CA . LYS A 1 28 ? -1.014 9.003 -5.093 1.00 25.40 28 LYS A CA 8
ATOM 8288 C C . LYS A 1 28 ? -2.492 8.680 -5.289 1.00 64.54 28 LYS A C 8
ATOM 8289 O O . LYS A 1 28 ? -3.217 9.383 -5.991 1.00 12.14 28 LYS A O 8
ATOM 8308 N N . PRO A 1 29 ? -2.949 7.590 -4.654 1.00 42.14 29 PRO A N 8
ATOM 8309 C CA . PRO A 1 29 ? -4.345 7.150 -4.742 1.00 21.03 29 PRO A CA 8
ATOM 8310 C C . PRO A 1 29 ? -5.297 8.095 -4.016 1.00 71.23 29 PRO A C 8
ATOM 8311 O O . PRO A 1 29 ? -4.865 9.006 -3.310 1.00 1.00 29 PRO A O 8
ATOM 8322 N N . SER A 1 30 ? -6.595 7.870 -4.193 1.00 60.12 30 SER A N 8
ATOM 8323 C CA . SER A 1 30 ? -7.609 8.703 -3.556 1.00 40.12 30 SER A CA 8
ATOM 8324 C C . SER A 1 30 ? -8.566 7.854 -2.724 1.00 45.42 30 SER A C 8
ATOM 8325 O O . SER A 1 30 ? -9.772 8.095 -2.709 1.00 72.40 30 SER A O 8
ATOM 8333 N N . ALA A 1 31 ? -8.016 6.861 -2.034 1.00 13.24 31 ALA A N 8
ATOM 8334 C CA . ALA A 1 31 ? -8.820 5.978 -1.197 1.00 64.32 31 ALA A CA 8
ATOM 8335 C C . ALA A 1 31 ? -9.809 5.177 -2.037 1.00 25.22 31 ALA A C 8
ATOM 8336 O O . ALA A 1 31 ? -11.013 5.433 -2.007 1.00 22.41 31 ALA A O 8
ATOM 8343 N N . SER A 1 32 ? -9.293 4.206 -2.784 1.00 52.15 32 SER A N 8
ATOM 8344 C CA . SER A 1 32 ? -10.132 3.371 -3.636 1.00 43.21 32 SER A CA 8
ATOM 8345 C C . SER A 1 32 ? -9.377 2.124 -4.087 1.00 0.11 32 SER A C 8
ATOM 8346 O O . SER A 1 32 ? -8.236 2.206 -4.544 1.00 15.34 32 SER A O 8
ATOM 8354 N N . ASP A 1 33 ? -10.021 0.970 -3.954 1.00 30.25 33 ASP A N 8
ATOM 8355 C CA . ASP A 1 33 ? -9.412 -0.295 -4.347 1.00 61.00 33 ASP A CA 8
ATOM 8356 C C . ASP A 1 33 ? -8.885 -0.224 -5.777 1.00 12.43 33 ASP A C 8
ATOM 8357 O O . ASP A 1 33 ? -7.898 -0.873 -6.119 1.00 32.22 33 ASP A O 8
ATOM 8366 N N . ALA A 1 34 ? -9.553 0.570 -6.609 1.00 65.24 34 ALA A N 8
ATOM 8367 C CA . ALA A 1 34 ? -9.151 0.728 -8.001 1.00 70.31 34 ALA A CA 8
ATOM 8368 C C . ALA A 1 34 ? -7.780 1.385 -8.106 1.00 42.15 34 ALA A C 8
ATOM 8369 O O . ALA A 1 34 ? -6.893 0.886 -8.801 1.00 40.22 34 ALA A O 8
ATOM 8376 N N . ASP A 1 35 ? -7.611 2.506 -7.413 1.00 72.40 35 ASP A N 8
ATOM 8377 C CA . ASP A 1 35 ? -6.346 3.231 -7.428 1.00 14.01 35 ASP A CA 8
ATOM 8378 C C . ASP A 1 35 ? -5.234 2.398 -6.798 1.00 31.31 35 ASP A C 8
ATOM 8379 O O . ASP A 1 35 ? -4.111 2.362 -7.300 1.00 44.34 35 ASP A O 8
ATOM 8388 N N . TRP A 1 36 ? -5.555 1.731 -5.695 1.00 64.02 36 TRP A N 8
ATOM 8389 C CA . TRP A 1 36 ? -4.582 0.899 -4.996 1.00 5.23 36 TRP A CA 8
ATOM 8390 C C . TRP A 1 36 ? -4.172 -0.295 -5.850 1.00 35.22 36 TRP A C 8
ATOM 8391 O O . TRP A 1 36 ? -3.141 -0.922 -5.606 1.00 71.22 36 TRP A O 8
ATOM 8412 N N . THR A 1 37 ? -4.988 -0.608 -6.853 1.00 2.24 37 THR A N 8
ATOM 8413 C CA . THR A 1 37 ? -4.711 -1.728 -7.743 1.00 42.21 37 THR A CA 8
ATOM 8414 C C . THR A 1 37 ? -3.303 -1.635 -8.322 1.00 34.25 37 THR A C 8
ATOM 8415 O O . THR A 1 37 ? -2.608 -2.642 -8.450 1.00 21.43 37 THR A O 8
ATOM 8426 N N . GLU A 1 38 ? -2.890 -0.421 -8.670 1.00 15.43 38 GLU A N 8
ATOM 8427 C CA . GLU A 1 38 ? -1.566 -0.198 -9.235 1.00 41.44 38 GLU A CA 8
ATOM 8428 C C . GLU A 1 38 ? -0.500 -0.201 -8.143 1.00 73.52 38 GLU A C 8
ATOM 8429 O O . GLU A 1 38 ? 0.520 -0.882 -8.258 1.00 11.34 38 GLU A O 8
ATOM 8441 N N . VAL A 1 39 ? -0.743 0.565 -7.085 1.00 74.13 39 VAL A N 8
ATOM 8442 C CA . VAL A 1 39 ? 0.193 0.652 -5.971 1.00 63.54 39 VAL A CA 8
ATOM 8443 C C . VAL A 1 39 ? 0.514 -0.731 -5.415 1.00 60.35 39 VAL A C 8
ATOM 8444 O O . VAL A 1 39 ? 1.648 -1.005 -5.020 1.00 21.34 39 VAL A O 8
ATOM 8457 N N . LEU A 1 40 ? -0.491 -1.600 -5.388 1.00 63.20 40 LEU A N 8
ATOM 8458 C CA . LEU A 1 40 ? -0.316 -2.956 -4.881 1.00 21.03 40 LEU A CA 8
ATOM 8459 C C . LEU A 1 40 ? 0.337 -3.851 -5.930 1.00 52.33 40 LEU A C 8
ATOM 8460 O O . LEU A 1 40 ? 0.889 -4.902 -5.608 1.00 22.45 40 LEU A O 8
ATOM 8476 N N . ARG A 1 41 ? 0.270 -3.425 -7.187 1.00 45.45 41 ARG A N 8
ATOM 8477 C CA . ARG A 1 41 ? 0.855 -4.186 -8.285 1.00 1.43 41 ARG A CA 8
ATOM 8478 C C . ARG A 1 41 ? 2.368 -4.301 -8.121 1.00 2.14 41 ARG A C 8
ATOM 8479 O O . ARG A 1 41 ? 2.975 -5.290 -8.534 1.00 73.41 41 ARG A O 8
ATOM 8500 N N . LEU A 1 42 ? 2.971 -3.284 -7.515 1.00 73.24 42 LEU A N 8
ATOM 8501 C CA . LEU A 1 42 ? 4.413 -3.270 -7.297 1.00 61.24 42 LEU A CA 8
ATOM 8502 C C . LEU A 1 42 ? 4.799 -4.194 -6.147 1.00 31.22 42 LEU A C 8
ATOM 8503 O O . LEU A 1 42 ? 5.599 -5.114 -6.317 1.00 64.22 42 LEU A O 8
ATOM 8519 N N . LEU A 1 43 ? 4.222 -3.945 -4.976 1.00 65.22 43 LEU A N 8
ATOM 8520 C CA . LEU A 1 43 ? 4.503 -4.757 -3.796 1.00 50.52 43 LEU A CA 8
ATOM 8521 C C . LEU A 1 43 ? 3.948 -6.167 -3.961 1.00 61.41 43 LEU A C 8
ATOM 8522 O O . LEU A 1 43 ? 4.275 -7.067 -3.188 1.00 74.44 43 LEU A O 8
ATOM 8538 N N . ALA A 1 44 ? 3.108 -6.353 -4.974 1.00 50.43 44 ALA A N 8
ATOM 8539 C CA . ALA A 1 44 ? 2.511 -7.655 -5.244 1.00 11.14 44 ALA A CA 8
ATOM 8540 C C . ALA A 1 44 ? 3.583 -8.718 -5.450 1.00 24.20 44 ALA A C 8
ATOM 8541 O O . ALA A 1 44 ? 3.302 -9.917 -5.405 1.00 12.20 44 ALA A O 8
ATOM 8548 N N . LYS A 1 45 ? 4.815 -8.274 -5.677 1.00 75.31 45 LYS A N 8
ATOM 8549 C CA . LYS A 1 45 ? 5.931 -9.188 -5.890 1.00 44.41 45 LYS A CA 8
ATOM 8550 C C . LYS A 1 45 ? 6.060 -10.170 -4.731 1.00 22.14 45 LYS A C 8
ATOM 8551 O O . LYS A 1 45 ? 6.591 -11.267 -4.891 1.00 63.34 45 LYS A O 8
ATOM 8570 N N . GLU A 1 46 ? 5.568 -9.767 -3.563 1.00 20.21 46 GLU A N 8
ATOM 8571 C CA . GLU A 1 46 ? 5.628 -10.614 -2.377 1.00 11.21 46 GLU A CA 8
ATOM 8572 C C . GLU A 1 46 ? 4.261 -11.218 -2.069 1.00 62.23 46 GLU A C 8
ATOM 8573 O O . GLU A 1 46 ? 3.940 -11.501 -0.916 1.00 63.24 46 GLU A O 8
ATOM 8585 N N . GLY A 1 47 ? 3.459 -11.412 -3.112 1.00 32.43 47 GLY A N 8
ATOM 8586 C CA . GLY A 1 47 ? 2.136 -11.982 -2.934 1.00 11.21 47 GLY A CA 8
ATOM 8587 C C . GLY A 1 47 ? 1.323 -11.242 -1.891 1.00 0.13 47 GLY A C 8
ATOM 8588 O O . GLY A 1 47 ? 0.749 -11.855 -0.990 1.00 74.55 47 GLY A O 8
ATOM 8592 N N . VAL A 1 48 ? 1.274 -9.919 -2.008 1.00 54.14 48 VAL A N 8
ATOM 8593 C CA . VAL A 1 48 ? 0.525 -9.095 -1.067 1.00 44.42 48 VAL A CA 8
ATOM 8594 C C . VAL A 1 48 ? -0.974 -9.337 -1.195 1.00 73.12 48 VAL A C 8
ATOM 8595 O O . VAL A 1 48 ? -1.486 -9.561 -2.292 1.00 42.25 48 VAL A O 8
ATOM 8608 N N . VAL A 1 49 ? -1.674 -9.293 -0.065 1.00 40.54 49 VAL A N 8
ATOM 8609 C CA . VAL A 1 49 ? -3.115 -9.506 -0.051 1.00 14.13 49 VAL A CA 8
ATOM 8610 C C . VAL A 1 49 ? -3.843 -8.402 -0.810 1.00 3.22 49 VAL A C 8
ATOM 8611 O O . VAL A 1 49 ? -3.230 -7.427 -1.244 1.00 13.21 49 VAL A O 8
ATOM 8624 N N . GLU A 1 50 ? -5.154 -8.562 -0.966 1.00 3.31 50 GLU A N 8
ATOM 8625 C CA . GLU A 1 50 ? -5.964 -7.577 -1.672 1.00 74.45 50 GLU A CA 8
ATOM 8626 C C . GLU A 1 50 ? -5.653 -6.165 -1.185 1.00 33.12 50 GLU A C 8
ATOM 8627 O O . GLU A 1 50 ? -5.139 -5.960 -0.085 1.00 63.41 50 GLU A O 8
ATOM 8639 N N . PRO A 1 51 ? -5.971 -5.167 -2.023 1.00 31.14 51 PRO A N 8
ATOM 8640 C CA . PRO A 1 51 ? -5.735 -3.757 -1.699 1.00 53.32 51 PRO A CA 8
ATOM 8641 C C . PRO A 1 51 ? -6.657 -3.253 -0.593 1.00 65.33 51 PRO A C 8
ATOM 8642 O O . PRO A 1 51 ? -6.347 -2.276 0.087 1.00 43.31 51 PRO A O 8
ATOM 8653 N N . GLU A 1 52 ? -7.789 -3.928 -0.420 1.00 63.40 52 GLU A N 8
ATOM 8654 C CA . GLU A 1 52 ? -8.754 -3.548 0.605 1.00 55.11 52 GLU A CA 8
ATOM 8655 C C . GLU A 1 52 ? -8.077 -3.409 1.965 1.00 13.21 52 GLU A C 8
ATOM 8656 O O . GLU A 1 52 ? -8.449 -2.557 2.772 1.00 52.12 52 GLU A O 8
ATOM 8668 N N . VAL A 1 53 ? -7.083 -4.255 2.214 1.00 71.13 53 VAL A N 8
ATOM 8669 C CA . VAL A 1 53 ? -6.353 -4.228 3.476 1.00 2.12 53 VAL A CA 8
ATOM 8670 C C . VAL A 1 53 ? -5.194 -3.239 3.420 1.00 13.31 53 VAL A C 8
ATOM 8671 O O . VAL A 1 53 ? -4.971 -2.473 4.357 1.00 20.10 53 VAL A O 8
ATOM 8684 N N . VAL A 1 54 ? -4.459 -3.260 2.312 1.00 5.52 54 VAL A N 8
ATOM 8685 C CA . VAL A 1 54 ? -3.323 -2.364 2.133 1.00 42.13 54 VAL A CA 8
ATOM 8686 C C . VAL A 1 54 ? -3.747 -0.906 2.259 1.00 12.01 54 VAL A C 8
ATOM 8687 O O . VAL A 1 54 ? -2.931 -0.035 2.562 1.00 44.03 54 VAL A O 8
ATOM 8700 N N . ARG A 1 55 ? -5.030 -0.646 2.027 1.00 44.21 55 ARG A N 8
ATOM 8701 C CA . ARG A 1 55 ? -5.564 0.708 2.115 1.00 64.31 55 ARG A CA 8
ATOM 8702 C C . ARG A 1 55 ? -5.704 1.143 3.570 1.00 14.33 55 ARG A C 8
ATOM 8703 O O . ARG A 1 55 ? -5.449 2.298 3.909 1.00 21.04 55 ARG A O 8
ATOM 8724 N N . GLN A 1 56 ? -6.113 0.211 4.424 1.00 13.11 56 GLN A N 8
ATOM 8725 C CA . GLN A 1 56 ? -6.290 0.500 5.843 1.00 32.43 56 GLN A CA 8
ATOM 8726 C C . GLN A 1 56 ? -4.968 0.375 6.592 1.00 41.21 56 GLN A C 8
ATOM 8727 O O . GLN A 1 56 ? -4.584 1.269 7.348 1.00 72.02 56 GLN A O 8
ATOM 8741 N N . ILE A 1 57 ? -4.275 -0.739 6.379 1.00 42.34 57 ILE A N 8
ATOM 8742 C CA . ILE A 1 57 ? -2.995 -0.980 7.034 1.00 54.13 57 ILE A CA 8
ATOM 8743 C C . ILE A 1 57 ? -2.023 0.168 6.780 1.00 72.22 57 ILE A C 8
ATOM 8744 O O . ILE A 1 57 ? -1.277 0.571 7.671 1.00 11.22 57 ILE A O 8
ATOM 8760 N N . ALA A 1 58 ? -2.039 0.691 5.558 1.00 53.05 58 ALA A N 8
ATOM 8761 C CA . ALA A 1 58 ? -1.162 1.794 5.187 1.00 15.40 58 ALA A CA 8
ATOM 8762 C C . ALA A 1 58 ? -1.440 3.027 6.042 1.00 70.34 58 ALA A C 8
ATOM 8763 O O . ALA A 1 58 ? -0.606 3.927 6.139 1.00 70.43 58 ALA A O 8
ATOM 8770 N N . ILE A 1 59 ? -2.617 3.060 6.658 1.00 2.04 59 ILE A N 8
ATOM 8771 C CA . ILE A 1 59 ? -3.003 4.182 7.505 1.00 11.12 59 ILE A CA 8
ATOM 8772 C C . ILE A 1 59 ? -2.432 4.032 8.911 1.00 43.41 59 ILE A C 8
ATOM 8773 O O . ILE A 1 59 ? -1.903 4.986 9.483 1.00 60.02 59 ILE A O 8
ATOM 8789 N N . THR A 1 60 ? -2.540 2.828 9.463 1.00 64.24 60 THR A N 8
ATOM 8790 C CA . THR A 1 60 ? -2.033 2.553 10.801 1.00 44.12 60 THR A CA 8
ATOM 8791 C C . THR A 1 60 ? -0.558 2.168 10.763 1.00 51.20 60 THR A C 8
ATOM 8792 O O . THR A 1 60 ? 0.063 1.945 11.802 1.00 13.41 60 THR A O 8
ATOM 8803 N N . ARG A 1 61 ? -0.002 2.094 9.558 1.00 61.35 61 ARG A N 8
ATOM 8804 C CA . ARG A 1 61 ? 1.400 1.736 9.384 1.00 61.30 61 ARG A CA 8
ATOM 8805 C C . ARG A 1 61 ? 2.182 2.887 8.759 1.00 50.23 61 ARG A C 8
ATOM 8806 O O . ARG A 1 61 ? 3.230 3.287 9.267 1.00 44.15 61 ARG A O 8
ATOM 8827 N N . LEU A 1 62 ? 1.666 3.415 7.655 1.00 33.21 62 LEU A N 8
ATOM 8828 C CA . LEU A 1 62 ? 2.315 4.521 6.960 1.00 62.41 62 LEU A CA 8
ATOM 8829 C C . LEU A 1 62 ? 1.688 5.855 7.353 1.00 4.02 62 LEU A C 8
ATOM 8830 O O . LEU A 1 62 ? 1.917 6.875 6.704 1.00 3.43 62 LEU A O 8
ATOM 8846 N N . LYS A 1 63 ? 0.899 5.839 8.422 1.00 53.22 63 LYS A N 8
ATOM 8847 C CA . LYS A 1 63 ? 0.241 7.047 8.905 1.00 31.02 63 LYS A CA 8
ATOM 8848 C C . LYS A 1 63 ? -0.503 7.751 7.775 1.00 41.20 63 LYS A C 8
ATOM 8849 O O . LYS A 1 63 ? -0.646 8.974 7.781 1.00 33.03 63 LYS A O 8
ATOM 8868 N N . TRP A 1 64 ? -0.974 6.973 6.808 1.00 34.12 64 TRP A N 8
ATOM 8869 C CA . TRP A 1 64 ? -1.705 7.523 5.673 1.00 74.11 64 TRP A CA 8
ATOM 8870 C C . TRP A 1 64 ? -3.034 8.123 6.120 1.00 44.44 64 TRP A C 8
ATOM 8871 O O . TRP A 1 64 ? -3.603 7.714 7.131 1.00 43.32 64 TRP A O 8
ATOM 8892 N N . VAL A 1 65 ? -3.524 9.097 5.358 1.00 52.52 65 VAL A N 8
ATOM 8893 C CA . VAL A 1 65 ? -4.787 9.753 5.676 1.00 44.51 65 VAL A CA 8
ATOM 8894 C C . VAL A 1 65 ? -5.489 10.234 4.411 1.00 54.34 65 VAL A C 8
ATOM 8895 O O . VAL A 1 65 ? -4.975 11.090 3.691 1.00 10.34 65 VAL A O 8
ATOM 8908 N N . GLU A 1 66 ? -6.668 9.679 4.148 1.00 61.32 66 GLU A N 8
ATOM 8909 C CA . GLU A 1 66 ? -7.441 10.051 2.968 1.00 2.31 66 GLU A CA 8
ATOM 8910 C C . GLU A 1 66 ? -7.606 11.566 2.883 1.00 32.11 66 GLU A C 8
ATOM 8911 O O . GLU A 1 66 ? -7.519 12.282 3.880 1.00 13.23 66 GLU A O 8
ATOM 8923 N N . PRO A 1 67 ? -7.850 12.065 1.662 1.00 2.42 67 PRO A N 8
ATOM 8924 C CA . PRO A 1 67 ? -8.034 13.499 1.416 1.00 43.10 67 PRO A CA 8
ATOM 8925 C C . PRO A 1 67 ? -9.341 14.025 2.000 1.00 44.25 67 PRO A C 8
ATOM 8926 O O . PRO A 1 67 ? -9.386 15.123 2.555 1.00 42.15 67 PRO A O 8
ATOM 8937 N N . GLY A 1 1 ? -14.235 1.326 17.212 1.00 15.23 1 GLY A N 9
ATOM 8938 C CA . GLY A 1 1 ? -15.272 1.040 16.239 1.00 73.34 1 GLY A CA 9
ATOM 8939 C C . GLY A 1 1 ? -15.123 -0.337 15.621 1.00 44.51 1 GLY A C 9
ATOM 8940 O O . GLY A 1 1 ? -14.207 -1.092 15.949 1.00 22.35 1 GLY A O 9
ATOM 8944 N N . PRO A 1 2 ? -16.039 -0.681 14.705 1.00 21.41 2 PRO A N 9
ATOM 8945 C CA . PRO A 1 2 ? -16.027 -1.979 14.021 1.00 10.34 2 PRO A CA 9
ATOM 8946 C C . PRO A 1 2 ? -14.861 -2.110 13.048 1.00 13.21 2 PRO A C 9
ATOM 8947 O O . PRO A 1 2 ? -14.001 -1.231 12.970 1.00 23.44 2 PRO A O 9
ATOM 8958 N N . LEU A 1 3 ? -14.837 -3.211 12.305 1.00 31.05 3 LEU A N 9
ATOM 8959 C CA . LEU A 1 3 ? -13.776 -3.457 11.335 1.00 33.12 3 LEU A CA 9
ATOM 8960 C C . LEU A 1 3 ? -12.406 -3.416 12.004 1.00 21.20 3 LEU A C 9
ATOM 8961 O O . LEU A 1 3 ? -11.450 -2.873 11.451 1.00 60.10 3 LEU A O 9
ATOM 8977 N N . GLY A 1 4 ? -12.318 -3.996 13.197 1.00 1.25 4 GLY A N 9
ATOM 8978 C CA . GLY A 1 4 ? -11.060 -4.015 13.921 1.00 34.42 4 GLY A CA 9
ATOM 8979 C C . GLY A 1 4 ? -10.143 -5.131 13.459 1.00 52.41 4 GLY A C 9
ATOM 8980 O O . GLY A 1 4 ? -10.370 -6.300 13.770 1.00 54.43 4 GLY A O 9
ATOM 8984 N N . SER A 1 5 ? -9.104 -4.769 12.713 1.00 53.42 5 SER A N 9
ATOM 8985 C CA . SER A 1 5 ? -8.153 -5.748 12.202 1.00 3.01 5 SER A CA 9
ATOM 8986 C C . SER A 1 5 ? -8.840 -6.738 11.267 1.00 34.02 5 SER A C 9
ATOM 8987 O O . SER A 1 5 ? -10.055 -6.688 11.076 1.00 52.30 5 SER A O 9
ATOM 8995 N N . VAL A 1 6 ? -8.054 -7.640 10.687 1.00 2.24 6 VAL A N 9
ATOM 8996 C CA . VAL A 1 6 ? -8.586 -8.643 9.773 1.00 5.35 6 VAL A CA 9
ATOM 8997 C C . VAL A 1 6 ? -7.561 -9.740 9.504 1.00 11.54 6 VAL A C 9
ATOM 8998 O O . VAL A 1 6 ? -6.356 -9.497 9.529 1.00 5.43 6 VAL A O 9
ATOM 9011 N N . ALA A 1 7 ? -8.051 -10.948 9.247 1.00 5.23 7 ALA A N 9
ATOM 9012 C CA . ALA A 1 7 ? -7.178 -12.083 8.971 1.00 50.44 7 ALA A CA 9
ATOM 9013 C C . ALA A 1 7 ? -6.218 -11.771 7.827 1.00 25.35 7 ALA A C 9
ATOM 9014 O O . ALA A 1 7 ? -6.641 -11.441 6.720 1.00 50.32 7 ALA A O 9
ATOM 9021 N N . LYS A 1 8 ? -4.923 -11.877 8.103 1.00 4.13 8 LYS A N 9
ATOM 9022 C CA . LYS A 1 8 ? -3.901 -11.608 7.098 1.00 33.05 8 LYS A CA 9
ATOM 9023 C C . LYS A 1 8 ? -2.763 -12.619 7.194 1.00 12.44 8 LYS A C 9
ATOM 9024 O O . LYS A 1 8 ? -2.568 -13.253 8.232 1.00 42.13 8 LYS A O 9
ATOM 9043 N N . LYS A 1 9 ? -2.014 -12.764 6.107 1.00 5.24 9 LYS A N 9
ATOM 9044 C CA . LYS A 1 9 ? -0.892 -13.696 6.068 1.00 11.32 9 LYS A CA 9
ATOM 9045 C C . LYS A 1 9 ? 0.374 -13.004 5.576 1.00 13.53 9 LYS A C 9
ATOM 9046 O O . LYS A 1 9 ? 1.275 -13.647 5.037 1.00 13.31 9 LYS A O 9
ATOM 9065 N N . ILE A 1 10 ? 0.437 -11.690 5.765 1.00 55.23 10 ILE A N 9
ATOM 9066 C CA . ILE A 1 10 ? 1.593 -10.911 5.341 1.00 4.03 10 ILE A CA 9
ATOM 9067 C C . ILE A 1 10 ? 2.012 -9.918 6.420 1.00 41.45 10 ILE A C 9
ATOM 9068 O O . ILE A 1 10 ? 1.296 -8.957 6.707 1.00 62.44 10 ILE A O 9
ATOM 9084 N N . THR A 1 11 ? 3.178 -10.153 7.013 1.00 1.41 11 THR A N 9
ATOM 9085 C CA . THR A 1 11 ? 3.694 -9.278 8.059 1.00 61.21 11 THR A CA 9
ATOM 9086 C C . THR A 1 11 ? 4.438 -8.089 7.464 1.00 44.41 11 THR A C 9
ATOM 9087 O O . THR A 1 11 ? 5.553 -8.231 6.962 1.00 1.31 11 THR A O 9
ATOM 9098 N N . TRP A 1 12 ? 3.815 -6.918 7.525 1.00 55.15 12 TRP A N 9
ATOM 9099 C CA . TRP A 1 12 ? 4.420 -5.702 6.992 1.00 52.15 12 TRP A CA 9
ATOM 9100 C C . TRP A 1 12 ? 5.520 -5.191 7.915 1.00 24.25 12 TRP A C 9
ATOM 9101 O O . TRP A 1 12 ? 5.248 -4.732 9.025 1.00 51.20 12 TRP A O 9
ATOM 9122 N N . ARG A 1 13 ? 6.763 -5.273 7.451 1.00 31.54 13 ARG A N 9
ATOM 9123 C CA . ARG A 1 13 ? 7.904 -4.820 8.238 1.00 55.22 13 ARG A CA 9
ATOM 9124 C C . ARG A 1 13 ? 8.350 -3.430 7.795 1.00 0.41 13 ARG A C 9
ATOM 9125 O O . ARG A 1 13 ? 7.795 -2.856 6.858 1.00 15.12 13 ARG A O 9
ATOM 9146 N N . LYS A 1 14 ? 9.357 -2.893 8.476 1.00 60.42 14 LYS A N 9
ATOM 9147 C CA . LYS A 1 14 ? 9.881 -1.571 8.154 1.00 11.42 14 LYS A CA 9
ATOM 9148 C C . LYS A 1 14 ? 10.420 -1.531 6.728 1.00 20.52 14 LYS A C 9
ATOM 9149 O O . LYS A 1 14 ? 10.387 -0.491 6.072 1.00 75.15 14 LYS A O 9
ATOM 9168 N N . GLN A 1 15 ? 10.915 -2.671 6.255 1.00 23.14 15 GLN A N 9
ATOM 9169 C CA . GLN A 1 15 ? 11.461 -2.766 4.906 1.00 12.53 15 GLN A CA 9
ATOM 9170 C C . GLN A 1 15 ? 10.378 -2.515 3.862 1.00 13.14 15 GLN A C 9
ATOM 9171 O O . GLN A 1 15 ? 10.476 -1.583 3.064 1.00 71.24 15 GLN A O 9
ATOM 9185 N N . ASP A 1 16 ? 9.346 -3.351 3.875 1.00 52.21 16 ASP A N 9
ATOM 9186 C CA . ASP A 1 16 ? 8.243 -3.220 2.930 1.00 53.33 16 ASP A CA 9
ATOM 9187 C C . ASP A 1 16 ? 7.530 -1.884 3.110 1.00 52.12 16 ASP A C 9
ATOM 9188 O O . ASP A 1 16 ? 7.004 -1.314 2.152 1.00 43.40 16 ASP A O 9
ATOM 9197 N N . LEU A 1 17 ? 7.512 -1.389 4.342 1.00 24.35 17 LEU A N 9
ATOM 9198 C CA . LEU A 1 17 ? 6.862 -0.120 4.650 1.00 60.23 17 LEU A CA 9
ATOM 9199 C C . LEU A 1 17 ? 7.538 1.031 3.911 1.00 32.12 17 LEU A C 9
ATOM 9200 O O . LEU A 1 17 ? 6.873 1.850 3.275 1.00 24.53 17 LEU A O 9
ATOM 9216 N N . ASP A 1 18 ? 8.862 1.085 3.998 1.00 40.50 18 ASP A N 9
ATOM 9217 C CA . ASP A 1 18 ? 9.630 2.134 3.336 1.00 13.11 18 ASP A CA 9
ATOM 9218 C C . ASP A 1 18 ? 9.310 2.182 1.845 1.00 63.33 18 ASP A C 9
ATOM 9219 O O . ASP A 1 18 ? 9.199 3.257 1.257 1.00 4.33 18 ASP A O 9
ATOM 9228 N N . ARG A 1 19 ? 9.164 1.008 1.239 1.00 64.12 19 ARG A N 9
ATOM 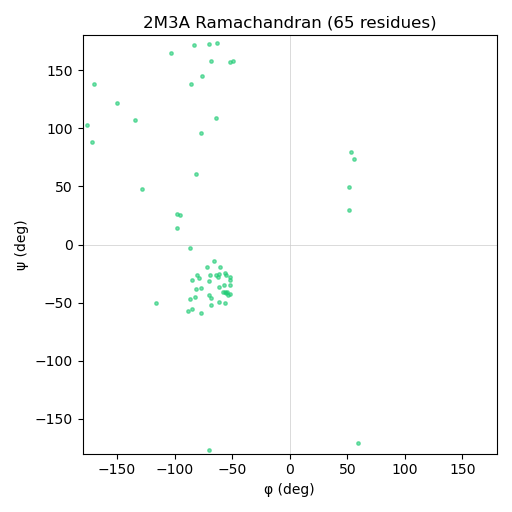9229 C CA . ARG A 1 19 ? 8.860 0.915 -0.185 1.00 4.23 19 ARG A CA 9
ATOM 9230 C C . ARG A 1 19 ? 7.442 1.401 -0.470 1.00 1.11 19 ARG A C 9
ATOM 9231 O O . ARG A 1 19 ? 7.231 2.266 -1.322 1.00 34.23 19 ARG A O 9
ATOM 9252 N N . LEU A 1 20 ? 6.475 0.840 0.246 1.00 14.13 20 LEU A N 9
ATOM 9253 C CA . LEU A 1 20 ? 5.076 1.216 0.070 1.00 24.54 20 LEU A CA 9
ATOM 9254 C C . LEU A 1 20 ? 4.894 2.723 0.220 1.00 73.30 20 LEU A C 9
ATOM 9255 O O . LEU A 1 20 ? 4.099 3.337 -0.491 1.00 51.24 20 LEU A O 9
ATOM 9271 N N . LYS A 1 21 ? 5.638 3.313 1.150 1.00 14.40 21 LYS A N 9
ATOM 9272 C CA . LYS A 1 21 ? 5.561 4.750 1.392 1.00 23.04 21 LYS A CA 9
ATOM 9273 C C . LYS A 1 21 ? 6.040 5.533 0.174 1.00 33.03 21 LYS A C 9
ATOM 9274 O O . LYS A 1 21 ? 5.619 6.668 -0.050 1.00 2.15 21 LYS A O 9
ATOM 9293 N N . ARG A 1 22 ? 6.919 4.919 -0.611 1.00 41.32 22 ARG A N 9
ATOM 9294 C CA . ARG A 1 22 ? 7.454 5.559 -1.806 1.00 54.23 22 ARG A CA 9
ATOM 9295 C C . ARG A 1 22 ? 6.476 5.438 -2.972 1.00 54.22 22 ARG A C 9
ATOM 9296 O O . ARG A 1 22 ? 6.424 6.303 -3.846 1.00 55.33 22 ARG A O 9
ATOM 9317 N N . VAL A 1 23 ? 5.701 4.358 -2.977 1.00 63.23 23 VAL A N 9
ATOM 9318 C CA . VAL A 1 23 ? 4.725 4.122 -4.034 1.00 33.11 23 VAL A CA 9
ATOM 9319 C C . VAL A 1 23 ? 3.574 5.120 -3.952 1.00 42.42 23 VAL A C 9
ATOM 9320 O O . VAL A 1 23 ? 3.206 5.741 -4.949 1.00 12.53 23 VAL A O 9
ATOM 9333 N N . ILE A 1 24 ? 3.013 5.270 -2.757 1.00 73.53 24 ILE A N 9
ATOM 9334 C CA . ILE A 1 24 ? 1.906 6.193 -2.545 1.00 12.35 24 ILE A CA 9
ATOM 9335 C C . ILE A 1 24 ? 2.276 7.605 -2.985 1.00 12.33 24 ILE A C 9
ATOM 9336 O O . ILE A 1 24 ? 1.408 8.408 -3.328 1.00 31.30 24 ILE A O 9
ATOM 9352 N N . ALA A 1 25 ? 3.571 7.903 -2.974 1.00 63.30 25 ALA A N 9
ATOM 9353 C CA . ALA A 1 25 ? 4.058 9.216 -3.375 1.00 52.04 25 ALA A CA 9
ATOM 9354 C C . ALA A 1 25 ? 4.138 9.331 -4.894 1.00 43.31 25 ALA A C 9
ATOM 9355 O O . ALA A 1 25 ? 4.021 10.424 -5.451 1.00 41.11 25 ALA A O 9
ATOM 9362 N N . LEU A 1 26 ? 4.339 8.199 -5.559 1.00 11.12 26 LEU A N 9
ATOM 9363 C CA . LEU A 1 26 ? 4.436 8.173 -7.014 1.00 22.22 26 LEU A CA 9
ATOM 9364 C C . LEU A 1 26 ? 3.057 8.032 -7.649 1.00 54.31 26 LEU A C 9
ATOM 9365 O O . LEU A 1 26 ? 2.643 8.868 -8.454 1.00 1.00 26 LEU A O 9
ATOM 9381 N N . LYS A 1 27 ? 2.347 6.971 -7.281 1.00 33.11 27 LYS A N 9
ATOM 9382 C CA . LYS A 1 27 ? 1.011 6.722 -7.810 1.00 51.02 27 LYS A CA 9
ATOM 9383 C C . LYS A 1 27 ? 0.013 7.745 -7.276 1.00 65.12 27 LYS A C 9
ATOM 9384 O O . LYS A 1 27 ? -0.782 8.304 -8.030 1.00 74.05 27 LYS A O 9
ATOM 9403 N N . LYS A 1 28 ? 0.063 7.987 -5.971 1.00 61.20 28 LYS A N 9
ATOM 9404 C CA . LYS A 1 28 ? -0.834 8.945 -5.335 1.00 4.22 28 LYS A CA 9
ATOM 9405 C C . LYS A 1 28 ? -2.291 8.558 -5.559 1.00 75.04 28 LYS A C 9
ATOM 9406 O O . LYS A 1 28 ? -3.008 9.176 -6.348 1.00 30.23 28 LYS A O 9
ATOM 9425 N N . PRO A 1 29 ? -2.743 7.512 -4.852 1.00 63.11 29 PRO A N 9
ATOM 9426 C CA . PRO A 1 29 ? -4.120 7.021 -4.956 1.00 64.12 29 PRO A CA 9
ATOM 9427 C C . PRO A 1 29 ? -5.129 7.991 -4.351 1.00 1.43 29 PRO A C 9
ATOM 9428 O O . PRO A 1 29 ? -4.753 8.98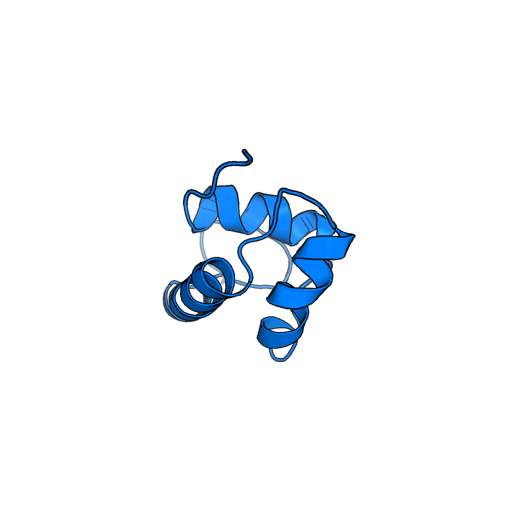6 -3.732 1.00 21.14 29 PRO A O 9
ATOM 9439 N N . SER A 1 30 ? -6.412 7.695 -4.534 1.00 61.24 30 SER A N 9
ATOM 9440 C CA . SER A 1 30 ? -7.475 8.543 -4.010 1.00 14.24 30 SER A CA 9
ATOM 9441 C C . SER A 1 30 ? -8.448 7.731 -3.159 1.00 43.43 30 SER A C 9
ATOM 9442 O O . SER A 1 30 ? -9.664 7.876 -3.280 1.00 30.42 30 SER A O 9
ATOM 9450 N N . ALA A 1 31 ? -7.902 6.877 -2.299 1.00 42.54 31 ALA A N 9
ATOM 9451 C CA . ALA A 1 31 ? -8.720 6.044 -1.427 1.00 4.01 31 ALA A CA 9
ATOM 9452 C C . ALA A 1 31 ? -9.729 5.233 -2.232 1.00 22.40 31 ALA A C 9
ATOM 9453 O O . ALA A 1 31 ? -10.899 5.601 -2.331 1.00 2.35 31 ALA A O 9
ATOM 9460 N N . SER A 1 32 ? -9.268 4.126 -2.806 1.00 2.43 32 SER A N 9
ATOM 9461 C CA . SER A 1 32 ? -10.131 3.264 -3.606 1.00 44.51 32 SER A CA 9
ATOM 9462 C C . SER A 1 32 ? -9.369 2.034 -4.092 1.00 12.22 32 SER A C 9
ATOM 9463 O O . SER A 1 32 ? -8.232 2.135 -4.551 1.00 3.30 32 SER A O 9
ATOM 9471 N N . ASP A 1 33 ? -10.007 0.873 -3.987 1.00 24.15 33 ASP A N 9
ATOM 9472 C CA . ASP A 1 33 ? -9.391 -0.377 -4.416 1.00 22.42 33 ASP A CA 9
ATOM 9473 C C . ASP A 1 33 ? -8.868 -0.264 -5.844 1.00 61.11 33 ASP A C 9
ATOM 9474 O O . ASP A 1 33 ? -7.891 -0.916 -6.211 1.00 60.11 33 ASP A O 9
ATOM 9483 N N . ALA A 1 34 ? -9.525 0.567 -6.646 1.00 15.43 34 ALA A N 9
ATOM 9484 C CA . ALA A 1 34 ? -9.126 0.766 -8.033 1.00 52.42 34 ALA A CA 9
ATOM 9485 C C . ALA A 1 34 ? -7.737 1.390 -8.120 1.00 73.25 34 ALA A C 9
ATOM 9486 O O . ALA A 1 34 ? -6.859 0.878 -8.815 1.00 11.42 34 ALA A O 9
ATOM 9493 N N . ASP A 1 35 ? -7.546 2.498 -7.412 1.00 31.14 35 ASP A N 9
ATOM 9494 C CA . ASP A 1 35 ? -6.262 3.191 -7.410 1.00 34.34 35 ASP A CA 9
ATOM 9495 C C . ASP A 1 35 ? -5.185 2.339 -6.745 1.00 73.12 35 ASP A C 9
ATOM 9496 O O . ASP A 1 35 ? -4.029 2.345 -7.167 1.00 72.43 35 ASP A O 9
ATOM 9505 N N . TRP A 1 36 ? -5.573 1.610 -5.705 1.00 73.33 36 TRP A N 9
ATOM 9506 C CA . TRP A 1 36 ? -4.640 0.753 -4.984 1.00 2.24 36 TRP A CA 9
ATOM 9507 C C . TRP A 1 36 ? -4.173 -0.404 -5.859 1.00 32.42 36 TRP A C 9
ATOM 9508 O O . TRP A 1 36 ? -3.141 -1.021 -5.594 1.00 23.31 36 TRP A O 9
ATOM 9529 N N . THR A 1 37 ? -4.940 -0.696 -6.906 1.00 13.30 37 THR A N 9
ATOM 9530 C CA . THR A 1 37 ? -4.605 -1.780 -7.820 1.00 2.02 37 THR A CA 9
ATOM 9531 C C . THR A 1 37 ? -3.198 -1.611 -8.381 1.00 64.31 37 THR A C 9
ATOM 9532 O O . THR A 1 37 ? -2.490 -2.591 -8.612 1.00 35.41 37 THR A O 9
ATOM 9543 N N . GLU A 1 38 ? -2.799 -0.361 -8.598 1.00 64.43 38 GLU A N 9
ATOM 9544 C CA . GLU A 1 38 ? -1.474 -0.066 -9.134 1.00 20.25 38 GLU A CA 9
ATOM 9545 C C . GLU A 1 38 ? -0.421 -0.104 -8.030 1.00 32.22 38 GLU A C 9
ATOM 9546 O O . GLU A 1 38 ? 0.589 -0.800 -8.144 1.00 22.13 38 GLU A O 9
ATOM 9558 N N . VAL A 1 39 ? -0.663 0.648 -6.962 1.00 42.01 39 VAL A N 9
ATOM 9559 C CA . VAL A 1 39 ? 0.263 0.701 -5.837 1.00 5.10 39 VAL A CA 9
ATOM 9560 C C . VAL A 1 39 ? 0.551 -0.695 -5.297 1.00 3.15 39 VAL A C 9
ATOM 9561 O O . VAL A 1 39 ? 1.677 -1.000 -4.901 1.00 22.25 39 VAL A O 9
ATOM 9574 N N . LEU A 1 40 ? -0.474 -1.541 -5.282 1.00 44.14 40 LEU A N 9
ATOM 9575 C CA . LEU A 1 40 ? -0.332 -2.906 -4.791 1.00 24.43 40 LEU A CA 9
ATOM 9576 C C . LEU A 1 40 ? 0.302 -3.803 -5.849 1.00 24.21 40 LEU A C 9
ATOM 9577 O O . LEU A 1 40 ? 0.825 -4.874 -5.538 1.00 35.24 40 LEU A O 9
ATOM 9593 N N . ARG A 1 41 ? 0.256 -3.358 -7.100 1.00 53.12 41 ARG A N 9
ATOM 9594 C CA . ARG A 1 41 ? 0.826 -4.119 -8.205 1.00 23.44 41 ARG A CA 9
ATOM 9595 C C . ARG A 1 41 ? 2.296 -4.436 -7.944 1.00 0.14 41 ARG A C 9
ATOM 9596 O O . ARG A 1 41 ? 2.746 -5.565 -8.150 1.00 55.12 41 ARG A O 9
ATOM 9617 N N . LEU A 1 42 ? 3.041 -3.433 -7.490 1.00 21.11 42 LEU A N 9
ATOM 9618 C CA . LEU A 1 42 ? 4.461 -3.604 -7.202 1.00 74.10 42 LEU A CA 9
ATOM 9619 C C . LEU A 1 42 ? 4.667 -4.166 -5.798 1.00 51.34 42 LEU A C 9
ATOM 9620 O O . LEU A 1 42 ? 5.550 -4.995 -5.573 1.00 53.53 42 LEU A O 9
ATOM 9636 N N . LEU A 1 43 ? 3.847 -3.710 -4.858 1.00 52.23 43 LEU A N 9
ATOM 9637 C CA . LEU A 1 43 ? 3.938 -4.168 -3.476 1.00 42.43 43 LEU A CA 9
ATOM 9638 C C . LEU A 1 43 ? 3.521 -5.630 -3.358 1.00 72.43 43 LEU A C 9
ATOM 9639 O O . LEU A 1 43 ? 3.737 -6.267 -2.328 1.00 2.21 43 LEU A O 9
ATOM 9655 N N . ALA A 1 44 ? 2.923 -6.157 -4.422 1.00 24.11 44 ALA A N 9
ATOM 9656 C CA . ALA A 1 44 ? 2.481 -7.545 -4.440 1.00 34.45 44 ALA A CA 9
ATOM 9657 C C . ALA A 1 44 ? 3.621 -8.480 -4.830 1.00 32.44 44 ALA A C 9
ATOM 9658 O O . ALA A 1 44 ? 3.392 -9.566 -5.366 1.00 4.42 44 ALA A O 9
ATOM 9665 N N . LYS A 1 45 ? 4.848 -8.054 -4.557 1.00 43.42 45 LYS A N 9
ATOM 9666 C CA . LYS A 1 45 ? 6.025 -8.853 -4.879 1.00 24.21 45 LYS A CA 9
ATOM 9667 C C . LYS A 1 45 ? 6.029 -10.159 -4.090 1.00 15.23 45 LYS A C 9
ATOM 9668 O O . LYS A 1 45 ? 6.697 -11.120 -4.467 1.00 40.03 45 LYS A O 9
ATOM 9687 N N . GLU A 1 46 ? 5.275 -10.185 -2.995 1.00 2.15 46 GLU A N 9
ATOM 9688 C CA . GLU A 1 46 ? 5.192 -11.374 -2.154 1.00 52.04 46 GLU A CA 9
ATOM 9689 C C . GLU A 1 46 ? 3.769 -11.924 -2.129 1.00 50.10 46 GLU A C 9
ATOM 9690 O O . GLU A 1 46 ? 3.370 -12.602 -1.183 1.00 14.50 46 GLU A O 9
ATOM 9702 N N . GLY A 1 47 ? 3.006 -11.624 -3.176 1.00 53.20 47 GLY A N 9
ATOM 9703 C CA . GLY A 1 47 ? 1.635 -12.094 -3.254 1.00 61.45 47 GLY A CA 9
ATOM 9704 C C . GLY A 1 47 ? 0.745 -11.465 -2.200 1.00 62.54 47 GLY A C 9
ATOM 9705 O O . GLY A 1 47 ? -0.037 -12.155 -1.547 1.00 23.00 47 GLY A O 9
ATOM 9709 N N . VAL A 1 48 ? 0.865 -10.152 -2.033 1.00 24.22 48 VAL A N 9
ATOM 9710 C CA . VAL A 1 48 ? 0.066 -9.430 -1.050 1.00 61.43 48 VAL A CA 9
ATOM 9711 C C . VAL A 1 48 ? -1.424 -9.588 -1.332 1.00 11.31 48 VAL A C 9
ATOM 9712 O O . VAL A 1 48 ? -1.845 -9.648 -2.487 1.00 74.22 48 VAL A O 9
ATOM 9725 N N . VAL A 1 49 ? -2.218 -9.652 -0.268 1.00 13.35 49 VAL A N 9
ATOM 9726 C CA . VAL A 1 49 ? -3.662 -9.799 -0.400 1.00 54.12 49 VAL A CA 9
ATOM 9727 C C . VAL A 1 49 ? -4.276 -8.596 -1.107 1.00 2.40 49 VAL A C 9
ATOM 9728 O O . VAL A 1 49 ? -3.589 -7.615 -1.392 1.00 44.21 49 VAL A O 9
ATOM 9741 N N . GLU A 1 50 ? -5.573 -8.677 -1.385 1.00 74.12 50 GLU A N 9
ATOM 9742 C CA . GLU A 1 50 ? -6.279 -7.594 -2.060 1.00 2.05 50 GLU A CA 9
ATOM 9743 C C . GLU A 1 50 ? -5.934 -6.246 -1.431 1.00 21.11 50 GLU A C 9
ATOM 9744 O O . GLU A 1 50 ? -5.483 -6.163 -0.289 1.00 5.12 50 GLU A O 9
ATOM 9756 N N . PRO A 1 51 ? -6.150 -5.165 -2.195 1.00 65.50 51 PRO A N 9
ATOM 9757 C CA . PRO A 1 51 ? -5.869 -3.802 -1.735 1.00 70.11 51 PRO A CA 9
ATOM 9758 C C . PRO A 1 51 ? -6.835 -3.347 -0.646 1.00 53.04 51 PRO A C 9
ATOM 9759 O O . PRO A 1 51 ? -6.571 -2.377 0.063 1.00 34.33 51 PRO A O 9
ATOM 9770 N N . GLU A 1 52 ? -7.954 -4.054 -0.521 1.00 23.12 52 GLU A N 9
ATOM 9771 C CA . GLU A 1 52 ? -8.959 -3.721 0.482 1.00 41.44 52 GLU A CA 9
ATOM 9772 C C . GLU A 1 52 ? -8.326 -3.595 1.865 1.00 72.22 52 GLU A C 9
ATOM 9773 O O . GLU A 1 52 ? -8.743 -2.771 2.678 1.00 2.12 52 GLU A O 9
ATOM 9785 N N . VAL A 1 53 ? -7.316 -4.420 2.125 1.00 42.13 53 VAL A N 9
ATOM 9786 C CA . VAL A 1 53 ? -6.625 -4.401 3.408 1.00 22.23 53 VAL A CA 9
ATOM 9787 C C . VAL A 1 53 ? -5.489 -3.383 3.406 1.00 34.53 53 VAL A C 9
ATOM 9788 O O . VAL A 1 53 ? -5.326 -2.618 4.356 1.00 0.41 53 VAL A O 9
ATOM 9801 N N . VAL A 1 54 ? -4.706 -3.382 2.333 1.00 53.42 54 VAL A N 9
ATOM 9802 C CA . VAL A 1 54 ? -3.586 -2.457 2.205 1.00 1.21 54 VAL A CA 9
ATOM 9803 C C . VAL A 1 54 ? -4.026 -1.021 2.466 1.00 50.21 54 VAL A C 9
ATOM 9804 O O . VAL A 1 54 ? -3.245 -0.197 2.944 1.00 64.45 54 VAL A O 9
ATOM 9817 N N . ARG A 1 55 ? -5.283 -0.726 2.148 1.00 3.00 55 ARG A N 9
ATOM 9818 C CA . ARG A 1 55 ? -5.828 0.611 2.347 1.00 62.21 55 ARG A CA 9
ATOM 9819 C C . ARG A 1 55 ? -5.712 1.033 3.809 1.00 12.52 55 ARG A C 9
ATOM 9820 O O . ARG A 1 55 ? -5.381 2.180 4.108 1.00 12.22 55 ARG A O 9
ATOM 9841 N N . GLN A 1 56 ? -5.988 0.099 4.713 1.00 71.13 56 GLN A N 9
ATOM 9842 C CA . GLN A 1 56 ? -5.916 0.376 6.143 1.00 23.43 56 GLN A CA 9
ATOM 9843 C C . GLN A 1 56 ? -4.490 0.209 6.659 1.00 74.33 56 GLN A C 9
ATOM 9844 O O . GLN A 1 56 ? -4.031 0.978 7.503 1.00 42.03 56 GLN A O 9
ATOM 9858 N N . ILE A 1 57 ? -3.795 -0.802 6.146 1.00 13.32 57 ILE A N 9
ATOM 9859 C CA . ILE A 1 57 ? -2.422 -1.069 6.555 1.00 55.32 57 ILE A CA 9
ATOM 9860 C C . ILE A 1 57 ? -1.535 0.150 6.330 1.00 3.44 57 ILE A C 9
ATOM 9861 O O . ILE A 1 57 ? -0.757 0.533 7.204 1.00 11.22 57 ILE A O 9
ATOM 9877 N N . ALA A 1 58 ? -1.659 0.758 5.155 1.00 10.14 58 ALA A N 9
ATOM 9878 C CA . ALA A 1 58 ? -0.871 1.937 4.818 1.00 74.00 58 ALA A CA 9
ATOM 9879 C C . ALA A 1 58 ? -1.184 3.095 5.761 1.00 63.41 58 ALA A C 9
ATOM 9880 O O . ALA A 1 58 ? -0.397 4.033 5.890 1.00 64.33 58 ALA A O 9
ATOM 9887 N N . ILE A 1 59 ? -2.336 3.021 6.418 1.00 4.21 59 ILE A N 9
ATOM 9888 C CA . ILE A 1 59 ? -2.751 4.063 7.350 1.00 53.12 59 ILE A CA 9
ATOM 9889 C C . ILE A 1 59 ? -2.150 3.836 8.732 1.00 33.24 59 ILE A C 9
ATOM 9890 O O . ILE A 1 59 ? -1.682 4.772 9.381 1.00 2.40 59 ILE A O 9
ATOM 9906 N N . THR A 1 60 ? -2.164 2.583 9.179 1.00 10.33 60 THR A N 9
ATOM 9907 C CA . THR A 1 60 ? -1.620 2.231 10.485 1.00 52.13 60 THR A CA 9
ATOM 9908 C C . THR A 1 60 ? -0.125 1.951 10.399 1.00 41.10 60 THR A C 9
ATOM 9909 O O . THR A 1 60 ? 0.524 1.680 11.410 1.00 71.42 60 THR A O 9
ATOM 9920 N N . ARG A 1 61 ? 0.418 2.018 9.188 1.00 32.23 61 ARG A N 9
ATOM 9921 C CA . ARG A 1 61 ? 1.837 1.770 8.971 1.00 64.21 61 ARG A CA 9
ATOM 9922 C C . ARG A 1 61 ? 2.532 3.020 8.440 1.00 43.52 61 ARG A C 9
ATOM 9923 O O . ARG A 1 61 ? 3.558 3.447 8.972 1.00 61.24 61 ARG A O 9
ATOM 9944 N N . LEU A 1 62 ? 1.968 3.602 7.388 1.00 51.22 62 LEU A N 9
ATOM 9945 C CA . LEU A 1 62 ? 2.533 4.804 6.783 1.00 13.33 62 LEU A CA 9
ATOM 9946 C C . LEU A 1 62 ? 1.803 6.053 7.268 1.00 71.31 62 LEU A C 9
ATOM 9947 O O . LEU A 1 62 ? 1.936 7.129 6.684 1.00 0.11 62 LEU A O 9
ATOM 9963 N N . LYS A 1 63 ? 1.031 5.902 8.339 1.00 25.15 63 LYS A N 9
ATOM 9964 C CA . LYS A 1 63 ? 0.282 7.018 8.906 1.00 63.31 63 LYS A CA 9
ATOM 9965 C C . LYS A 1 63 ? -0.531 7.730 7.830 1.00 45.02 63 LYS A C 9
ATOM 9966 O O . LYS A 1 63 ? -0.781 8.931 7.921 1.00 14.44 63 LYS A O 9
ATOM 9985 N N . TRP A 1 64 ? -0.940 6.981 6.812 1.00 41.03 64 TRP A N 9
ATOM 9986 C CA . TRP A 1 64 ? -1.726 7.541 5.718 1.00 1.45 64 TRP A CA 9
ATOM 9987 C C . TRP A 1 64 ? -3.098 7.990 6.209 1.00 12.31 64 TRP A C 9
ATOM 9988 O O . TRP A 1 64 ? -3.574 7.538 7.251 1.00 41.33 64 TRP A O 9
ATOM 10009 N N . VAL A 1 65 ? -3.730 8.882 5.452 1.00 1.25 65 VAL A N 9
ATOM 10010 C CA . VAL A 1 65 ? -5.049 9.391 5.810 1.00 60.34 65 VAL A CA 9
ATOM 10011 C C . VAL A 1 65 ? -5.852 9.756 4.568 1.00 70.14 65 VAL A C 9
ATOM 10012 O O . VAL A 1 65 ? -5.429 10.586 3.764 1.00 4.03 65 VAL A O 9
ATOM 10025 N N . GLU A 1 66 ? -7.015 9.128 4.415 1.00 13.43 66 GLU A N 9
ATOM 10026 C CA . GLU A 1 66 ? -7.878 9.388 3.270 1.00 50.32 66 GLU A CA 9
ATOM 10027 C C . GLU A 1 66 ? -8.124 10.885 3.101 1.00 24.23 66 GLU A C 9
ATOM 10028 O O . GLU A 1 66 ? -8.014 11.667 4.045 1.00 10.52 66 GLU A O 9
ATOM 10040 N N . PRO A 1 67 ? -8.465 11.294 1.871 1.00 73.35 67 PRO A N 9
ATOM 10041 C CA . PRO A 1 67 ? -8.734 12.698 1.549 1.00 53.44 67 PRO A CA 9
ATOM 10042 C C . PRO A 1 67 ? -10.028 13.200 2.180 1.00 41.34 67 PRO A C 9
ATOM 10043 O O . PRO A 1 67 ? -10.347 14.387 2.103 1.00 31.32 67 PRO A O 9
ATOM 10054 N N . GLY A 1 1 ? -16.290 -20.471 5.945 1.00 52.10 1 GLY A N 10
ATOM 10055 C CA . GLY A 1 1 ? -16.696 -21.656 6.677 1.00 75.34 1 GLY A CA 10
ATOM 10056 C C . GLY A 1 1 ? -15.717 -22.024 7.774 1.00 42.20 1 GLY A C 10
ATOM 10057 O O . GLY A 1 1 ? -14.749 -21.310 8.036 1.00 32.13 1 GLY A O 10
ATOM 10061 N N . PRO A 1 2 ? -15.966 -23.163 8.438 1.00 40.13 2 PRO A N 10
ATOM 10062 C CA . PRO A 1 2 ? -15.111 -23.649 9.524 1.00 24.23 2 PRO A CA 10
ATOM 10063 C C . PRO A 1 2 ? -13.750 -24.123 9.023 1.00 33.41 2 PRO A C 10
ATOM 10064 O O . PRO A 1 2 ? -12.728 -23.909 9.676 1.00 30.34 2 PRO A O 10
ATOM 10075 N N . LEU A 1 3 ? -13.744 -24.766 7.861 1.00 31.21 3 LEU A N 10
ATOM 10076 C CA . LEU A 1 3 ? -12.509 -25.271 7.272 1.00 52.42 3 LEU A CA 10
ATOM 10077 C C . LEU A 1 3 ? -12.502 -25.063 5.760 1.00 4.42 3 LEU A C 10
ATOM 10078 O O . LEU A 1 3 ? -13.362 -25.580 5.049 1.00 3.04 3 LEU A O 10
ATOM 10094 N N . GLY A 1 4 ? -11.523 -24.304 5.277 1.00 0.54 4 GLY A N 10
ATOM 10095 C CA . GLY A 1 4 ? -11.421 -24.044 3.853 1.00 12.41 4 GLY A CA 10
ATOM 10096 C C . GLY A 1 4 ? -10.182 -23.247 3.497 1.00 2.21 4 GLY A C 10
ATOM 10097 O O . GLY A 1 4 ? -9.533 -23.514 2.486 1.00 34.42 4 GLY A O 10
ATOM 10101 N N . SER A 1 5 ? -9.854 -22.263 4.328 1.00 62.32 5 SER A N 10
ATOM 10102 C CA . SER A 1 5 ? -8.687 -21.420 4.093 1.00 64.13 5 SER A CA 10
ATOM 10103 C C . SER A 1 5 ? -7.433 -22.048 4.694 1.00 13.35 5 SER A C 10
ATOM 10104 O O . SER A 1 5 ? -7.475 -23.155 5.231 1.00 11.22 5 SER A O 10
ATOM 10112 N N . VAL A 1 6 ? -6.317 -21.332 4.601 1.00 63.33 6 VAL A N 10
ATOM 10113 C CA . VAL A 1 6 ? -5.051 -21.817 5.137 1.00 71.35 6 VAL A CA 10
ATOM 10114 C C . VAL A 1 6 ? -4.325 -20.721 5.909 1.00 41.21 6 VAL A C 10
ATOM 10115 O O . VAL A 1 6 ? -4.471 -19.536 5.609 1.00 24.33 6 VAL A O 10
ATOM 10128 N N . ALA A 1 7 ? -3.544 -21.124 6.905 1.00 63.31 7 ALA A N 10
ATOM 10129 C CA . ALA A 1 7 ? -2.793 -20.177 7.720 1.00 44.15 7 ALA A CA 10
ATOM 10130 C C . ALA A 1 7 ? -1.882 -19.311 6.855 1.00 13.04 7 ALA A C 10
ATOM 10131 O O . ALA A 1 7 ? -0.822 -19.753 6.415 1.00 5.35 7 ALA A O 10
ATOM 10138 N N . LYS A 1 8 ? -2.305 -18.075 6.615 1.00 54.55 8 LYS A N 10
ATOM 10139 C CA . LYS A 1 8 ? -1.528 -17.145 5.803 1.00 0.22 8 LYS A CA 10
ATOM 10140 C C . LYS A 1 8 ? -1.612 -15.730 6.367 1.00 52.14 8 LYS A C 10
ATOM 10141 O O . LYS A 1 8 ? -2.608 -15.031 6.176 1.00 63.25 8 LYS A O 10
ATOM 10160 N N . LYS A 1 9 ? -0.560 -15.311 7.062 1.00 64.35 9 LYS A N 10
ATOM 10161 C CA . LYS A 1 9 ? -0.512 -13.978 7.651 1.00 24.42 9 LYS A CA 10
ATOM 10162 C C . LYS A 1 9 ? 0.698 -13.201 7.141 1.00 35.45 9 LYS A C 10
ATOM 10163 O O . LYS A 1 9 ? 1.790 -13.753 7.006 1.00 22.14 9 LYS A O 10
ATOM 10182 N N . ILE A 1 10 ? 0.495 -11.918 6.861 1.00 11.13 10 ILE A N 10
ATOM 10183 C CA . ILE A 1 10 ? 1.570 -11.065 6.369 1.00 11.03 10 ILE A CA 10
ATOM 10184 C C . ILE A 1 10 ? 2.068 -10.124 7.461 1.00 71.44 10 ILE A C 10
ATOM 10185 O O . ILE A 1 10 ? 1.277 -9.530 8.192 1.00 1.54 10 ILE A O 10
ATOM 10201 N N . THR A 1 11 ? 3.387 -9.991 7.563 1.00 52.21 11 THR A N 10
ATOM 10202 C CA . THR A 1 11 ? 3.992 -9.121 8.564 1.00 24.31 11 THR A CA 10
ATOM 10203 C C . THR A 1 11 ? 4.694 -7.937 7.911 1.00 44.35 11 THR A C 10
ATOM 10204 O O . THR A 1 11 ? 5.788 -8.076 7.364 1.00 51.43 11 THR A O 10
ATOM 10215 N N . TRP A 1 12 ? 4.060 -6.772 7.972 1.00 54.20 12 TRP A N 10
ATOM 10216 C CA . TRP A 1 12 ? 4.625 -5.561 7.386 1.00 20.03 12 TRP A CA 10
ATOM 10217 C C . TRP A 1 12 ? 5.790 -5.046 8.222 1.00 2.50 12 TRP A C 10
ATOM 10218 O O . TRP A 1 12 ? 5.590 -4.428 9.268 1.00 24.52 12 TRP A O 10
ATOM 10239 N N . ARG A 1 13 ? 7.008 -5.302 7.754 1.00 2.51 13 ARG A N 10
ATOM 10240 C CA . ARG A 1 13 ? 8.206 -4.863 8.461 1.00 51.11 13 ARG A CA 10
ATOM 10241 C C . ARG A 1 13 ? 8.482 -3.386 8.196 1.00 50.12 13 ARG A C 10
ATOM 10242 O O . ARG A 1 13 ? 7.755 -2.731 7.448 1.00 43.00 13 ARG A O 10
ATOM 10263 N N . LYS A 1 14 ? 9.537 -2.866 8.815 1.00 62.51 14 LYS A N 10
ATOM 10264 C CA . LYS A 1 14 ? 9.912 -1.468 8.646 1.00 11.41 14 LYS A CA 10
ATOM 10265 C C . LYS A 1 14 ? 10.403 -1.203 7.227 1.00 41.42 14 LYS A C 10
ATOM 10266 O O . LYS A 1 14 ? 10.170 -0.130 6.670 1.00 20.14 14 LYS A O 10
ATOM 10285 N N . GLN A 1 15 ? 11.083 -2.187 6.647 1.00 72.13 15 GLN A N 10
ATOM 10286 C CA . GLN A 1 15 ? 11.606 -2.059 5.292 1.00 35.00 15 GLN A CA 10
ATOM 10287 C C . GLN A 1 15 ? 10.495 -2.236 4.261 1.00 34.35 15 GLN A C 10
ATOM 10288 O O . GLN A 1 15 ? 10.426 -1.502 3.275 1.00 44.10 15 GLN A O 10
ATOM 10302 N N . ASP A 1 16 ? 9.628 -3.215 4.496 1.00 40.04 16 ASP A N 10
ATOM 10303 C CA . ASP A 1 16 ? 8.520 -3.489 3.588 1.00 20.02 16 ASP A CA 10
ATOM 10304 C C . ASP A 1 16 ? 7.723 -2.219 3.305 1.00 1.11 16 ASP A C 10
ATOM 10305 O O . ASP A 1 16 ? 7.272 -1.994 2.181 1.00 20.00 16 ASP A O 10
ATOM 10314 N N . LEU A 1 17 ? 7.552 -1.393 4.330 1.00 43.32 17 LEU A N 10
ATOM 10315 C CA . LEU A 1 17 ? 6.810 -0.145 4.192 1.00 54.40 17 LEU A CA 10
ATOM 10316 C C . LEU A 1 17 ? 7.686 0.948 3.588 1.00 22.30 17 LEU A C 10
ATOM 10317 O O . LEU A 1 17 ? 7.189 1.870 2.941 1.00 70.30 17 LEU A O 10
ATOM 10333 N N . ASP A 1 18 ? 8.993 0.836 3.801 1.00 14.02 18 ASP A N 10
ATOM 10334 C CA . ASP A 1 18 ? 9.940 1.812 3.275 1.00 21.34 18 ASP A CA 10
ATOM 10335 C C . ASP A 1 18 ? 9.742 2.007 1.775 1.00 54.31 18 ASP A C 10
ATOM 10336 O O . ASP A 1 18 ? 9.788 3.131 1.274 1.00 62.02 18 ASP A O 10
ATOM 10345 N N . ARG A 1 19 ? 9.522 0.906 1.064 1.00 21.41 19 ARG A N 10
ATOM 10346 C CA . ARG A 1 19 ? 9.319 0.956 -0.378 1.00 62.43 19 ARG A CA 10
ATOM 10347 C C . ARG A 1 19 ? 7.877 1.326 -0.712 1.00 74.34 19 ARG A C 10
ATOM 10348 O O . ARG A 1 19 ? 7.623 2.143 -1.598 1.00 73.22 19 ARG A O 10
ATOM 10369 N N . LEU A 1 20 ? 6.936 0.717 0.001 1.00 52.10 20 LEU A N 10
ATOM 10370 C CA . LEU A 1 20 ? 5.518 0.981 -0.220 1.00 73.01 20 LEU A CA 10
ATOM 10371 C C . LEU A 1 20 ? 5.227 2.477 -0.160 1.00 71.45 20 LEU A C 10
ATOM 10372 O O . LEU A 1 20 ? 4.300 2.967 -0.807 1.00 24.44 20 LEU A O 10
ATOM 10388 N N . LYS A 1 21 ? 6.027 3.200 0.615 1.00 13.25 21 LYS A N 10
ATOM 10389 C CA . LYS A 1 21 ? 5.859 4.642 0.757 1.00 20.22 21 LYS A CA 10
ATOM 10390 C C . LYS A 1 21 ? 6.128 5.353 -0.565 1.00 5.11 21 LYS A C 10
ATOM 10391 O O . LYS A 1 21 ? 5.315 6.154 -1.026 1.00 65.31 21 LYS A O 10
ATOM 10410 N N . ARG A 1 22 ? 7.273 5.054 -1.170 1.00 61.12 22 ARG A N 10
ATOM 10411 C CA . ARG A 1 22 ? 7.649 5.665 -2.439 1.00 72.42 22 ARG A CA 10
ATOM 10412 C C . ARG A 1 22 ? 6.568 5.438 -3.493 1.00 62.42 22 ARG A C 10
ATOM 10413 O O . ARG A 1 22 ? 6.432 6.216 -4.436 1.00 50.40 22 ARG A O 10
ATOM 10434 N N . VAL A 1 23 ? 5.802 4.364 -3.326 1.00 20.14 23 VAL A N 10
ATOM 10435 C CA . VAL A 1 23 ? 4.734 4.034 -4.262 1.00 14.34 23 VAL A CA 10
ATOM 10436 C C . VAL A 1 23 ? 3.544 4.972 -4.090 1.00 15.04 23 VAL A C 10
ATOM 10437 O O . VAL A 1 23 ? 3.032 5.526 -5.063 1.00 3.34 23 VAL A O 10
ATOM 10450 N N . ILE A 1 24 ? 3.109 5.144 -2.846 1.00 12.33 24 ILE A N 10
ATOM 10451 C CA . ILE A 1 24 ? 1.980 6.015 -2.547 1.00 14.44 24 ILE A CA 10
ATOM 10452 C C . ILE A 1 24 ? 2.291 7.463 -2.911 1.00 63.03 24 ILE A C 10
ATOM 10453 O O . ILE A 1 24 ? 1.389 8.250 -3.196 1.00 64.11 24 ILE A O 10
ATOM 10469 N N . ALA A 1 25 ? 3.575 7.807 -2.900 1.00 34.10 25 ALA A N 10
ATOM 10470 C CA . ALA A 1 25 ? 4.006 9.159 -3.234 1.00 24.33 25 ALA A CA 10
ATOM 10471 C C . ALA A 1 25 ? 4.071 9.358 -4.744 1.00 22.44 25 ALA A C 10
ATOM 10472 O O . ALA A 1 25 ? 3.948 10.479 -5.239 1.00 55.12 25 ALA A O 10
ATOM 10479 N N . LEU A 1 26 ? 4.268 8.264 -5.472 1.00 34.22 26 LEU A N 10
ATOM 10480 C CA . LEU A 1 26 ? 4.349 8.319 -6.927 1.00 61.43 26 LEU A CA 10
ATOM 10481 C C . LEU A 1 26 ? 2.965 8.190 -7.556 1.00 25.21 26 LEU A C 10
ATOM 10482 O O . LEU A 1 26 ? 2.640 8.890 -8.515 1.00 14.11 26 LEU A O 10
ATOM 10498 N N . LYS A 1 27 ? 2.154 7.292 -7.009 1.00 73.22 27 LYS A N 10
ATOM 10499 C CA . LYS A 1 27 ? 0.803 7.073 -7.513 1.00 2.11 27 LYS A CA 10
ATOM 10500 C C . LYS A 1 27 ? -0.181 8.046 -6.872 1.00 23.31 27 LYS A C 10
ATOM 10501 O O . LYS A 1 27 ? -1.001 8.658 -7.557 1.00 23.53 27 LYS A O 10
ATOM 10520 N N . LYS A 1 28 ? -0.094 8.185 -5.553 1.00 61.12 28 LYS A N 10
ATOM 10521 C CA . LYS A 1 28 ? -0.975 9.085 -4.819 1.00 55.42 28 LYS A CA 10
ATOM 10522 C C . LYS A 1 28 ? -2.439 8.758 -5.093 1.00 61.21 28 LYS A C 10
ATOM 10523 O O . LYS A 1 28 ? -3.152 9.503 -5.767 1.00 2.55 28 LYS A O 10
ATOM 10542 N N . PRO A 1 29 ? -2.902 7.618 -4.560 1.00 61.30 29 PRO A N 10
ATOM 10543 C CA . PRO A 1 29 ? -4.286 7.167 -4.733 1.00 24.11 29 PRO A CA 10
ATOM 10544 C C . PRO A 1 29 ? -5.279 8.039 -3.973 1.00 11.43 29 PRO A C 10
ATOM 10545 O O . PRO A 1 29 ? -4.937 8.644 -2.957 1.00 44.41 29 PRO A O 10
ATOM 10556 N N . SER A 1 30 ? -6.510 8.099 -4.471 1.00 3.03 30 SER A N 10
ATOM 10557 C CA . SER A 1 30 ? -7.551 8.901 -3.840 1.00 0.14 30 SER A CA 10
ATOM 10558 C C . SER A 1 30 ? -8.494 8.022 -3.024 1.00 62.44 30 SER A C 10
ATOM 10559 O O . SER A 1 30 ? -9.700 8.261 -2.979 1.00 74.21 30 SER A O 10
ATOM 10567 N N . ALA A 1 31 ? -7.934 7.003 -2.381 1.00 24.12 31 ALA A N 10
ATOM 10568 C CA . ALA A 1 31 ? -8.723 6.088 -1.564 1.00 42.30 31 ALA A CA 10
ATOM 10569 C C . ALA A 1 31 ? -9.731 5.322 -2.416 1.00 43.53 31 ALA A C 10
ATOM 10570 O O . ALA A 1 31 ? -10.915 5.654 -2.441 1.00 50.23 31 ALA A O 10
ATOM 10577 N N . SER A 1 32 ? -9.251 4.297 -3.112 1.00 50.02 32 SER A N 10
ATOM 10578 C CA . SER A 1 32 ? -10.109 3.487 -3.968 1.00 72.44 32 SER A CA 10
ATOM 10579 C C . SER A 1 32 ? -9.395 2.208 -4.400 1.00 53.50 32 SER A C 10
ATOM 10580 O O . SER A 1 32 ? -8.233 2.240 -4.804 1.00 11.02 32 SER A O 10
ATOM 10588 N N . ASP A 1 33 ? -10.101 1.086 -4.310 1.00 50.42 33 ASP A N 10
ATOM 10589 C CA . ASP A 1 33 ? -9.537 -0.203 -4.691 1.00 23.02 33 ASP A CA 10
ATOM 10590 C C . ASP A 1 33 ? -8.944 -0.143 -6.095 1.00 50.03 33 ASP A C 10
ATOM 10591 O O . ASP A 1 33 ? -7.992 -0.857 -6.409 1.00 23.10 33 ASP A O 10
ATOM 10600 N N . ALA A 1 34 ? -9.514 0.712 -6.937 1.00 12.20 34 ALA A N 10
ATOM 10601 C CA . ALA A 1 34 ? -9.041 0.866 -8.308 1.00 1.41 34 ALA A CA 10
ATOM 10602 C C . ALA A 1 34 ? -7.678 1.547 -8.344 1.00 43.43 34 ALA A C 10
ATOM 10603 O O . ALA A 1 34 ? -6.819 1.195 -9.153 1.00 20.23 34 ALA A O 10
ATOM 10610 N N . ASP A 1 35 ? -7.485 2.524 -7.466 1.00 15.14 35 ASP A N 10
ATOM 10611 C CA . ASP A 1 35 ? -6.225 3.255 -7.398 1.00 23.50 35 ASP A CA 10
ATOM 10612 C C . ASP A 1 35 ? -5.136 2.401 -6.756 1.00 61.13 35 ASP A C 10
ATOM 10613 O O . ASP A 1 35 ? -3.967 2.482 -7.135 1.00 0.45 35 ASP A O 10
ATOM 10622 N N . TRP A 1 36 ? -5.527 1.584 -5.785 1.00 13.32 36 TRP A N 10
ATOM 10623 C CA . TRP A 1 36 ? -4.583 0.716 -5.090 1.00 33.14 36 TRP A CA 10
ATOM 10624 C C . TRP A 1 36 ? -4.164 -0.452 -5.976 1.00 53.42 36 TRP A C 10
ATOM 10625 O O . TRP A 1 36 ? -3.162 -1.118 -5.711 1.00 13.13 36 TRP A O 10
ATOM 10646 N N . THR A 1 37 ? -4.936 -0.696 -7.032 1.00 4.43 37 THR A N 10
ATOM 10647 C CA . THR A 1 37 ? -4.644 -1.783 -7.956 1.00 32.10 37 THR A CA 10
ATOM 10648 C C . THR A 1 37 ? -3.216 -1.692 -8.480 1.00 5.23 37 THR A C 10
ATOM 10649 O O . THR A 1 37 ? -2.567 -2.710 -8.720 1.00 43.22 37 THR A O 10
ATOM 10660 N N . GLU A 1 38 ? -2.731 -0.466 -8.655 1.00 13.13 38 GLU A N 10
ATOM 10661 C CA . GLU A 1 38 ? -1.378 -0.244 -9.151 1.00 51.34 38 GLU A CA 10
ATOM 10662 C C . GLU A 1 38 ? -0.357 -0.377 -8.026 1.00 4.45 38 GLU A C 10
ATOM 10663 O O . GLU A 1 38 ? 0.589 -1.159 -8.120 1.00 21.11 38 GLU A O 10
ATOM 10675 N N . VAL A 1 39 ? -0.556 0.392 -6.960 1.00 11.45 39 VAL A N 10
ATOM 10676 C CA . VAL A 1 39 ? 0.346 0.361 -5.814 1.00 62.54 39 VAL A CA 10
ATOM 10677 C C . VAL A 1 39 ? 0.545 -1.064 -5.311 1.00 64.31 39 VAL A C 10
ATOM 10678 O O . VAL A 1 39 ? 1.671 -1.490 -5.046 1.00 61.13 39 VAL A O 10
ATOM 10691 N N . LEU A 1 40 ? -0.554 -1.800 -5.183 1.00 5.41 40 LEU A N 10
ATOM 10692 C CA . LEU A 1 40 ? -0.501 -3.179 -4.711 1.00 70.22 40 LEU A CA 10
ATOM 10693 C C . LEU A 1 40 ? 0.099 -4.095 -5.773 1.00 2.23 40 LEU A C 10
ATOM 10694 O O . LEU A 1 40 ? 0.553 -5.198 -5.470 1.00 31.30 40 LEU A O 10
ATOM 10710 N N . ARG A 1 41 ? 0.101 -3.628 -7.018 1.00 5.23 41 ARG A N 10
ATOM 10711 C CA . ARG A 1 41 ? 0.646 -4.405 -8.124 1.00 42.54 41 ARG A CA 10
ATOM 10712 C C . ARG A 1 41 ? 2.154 -4.585 -7.969 1.00 63.42 41 ARG A C 10
ATOM 10713 O O . ARG A 1 41 ? 2.649 -5.710 -7.879 1.00 13.13 41 ARG A O 10
ATOM 10734 N N . LEU A 1 42 ? 2.879 -3.472 -7.942 1.00 32.10 42 LEU A N 10
ATOM 10735 C CA . LEU A 1 42 ? 4.330 -3.508 -7.799 1.00 53.30 42 LEU A CA 10
ATOM 10736 C C . LEU A 1 42 ? 4.735 -4.252 -6.531 1.00 15.12 42 LEU A C 10
ATOM 10737 O O . LEU A 1 42 ? 5.801 -4.866 -6.472 1.00 1.44 42 LEU A O 10
ATOM 10753 N N . LEU A 1 43 ? 3.876 -4.196 -5.518 1.00 41.53 43 LEU A N 10
ATOM 10754 C CA . LEU A 1 43 ? 4.143 -4.865 -4.250 1.00 75.52 43 LEU A CA 10
ATOM 10755 C C . LEU A 1 43 ? 3.649 -6.309 -4.284 1.00 0.34 43 LEU A C 10
ATOM 10756 O O . LEU A 1 43 ? 3.977 -7.107 -3.407 1.00 12.32 43 LEU A O 10
ATOM 10772 N N . ALA A 1 44 ? 2.860 -6.636 -5.302 1.00 12.31 44 ALA A N 10
ATOM 10773 C CA . ALA A 1 44 ? 2.326 -7.983 -5.452 1.00 14.12 44 ALA A CA 10
ATOM 10774 C C . ALA A 1 44 ? 3.446 -9.015 -5.517 1.00 40.44 44 ALA A C 10
ATOM 10775 O O . ALA A 1 44 ? 3.210 -10.214 -5.367 1.00 63.15 44 ALA A O 10
ATOM 10782 N N . LYS A 1 45 ? 4.667 -8.542 -5.744 1.00 35.22 45 LYS A N 10
ATOM 10783 C CA . LYS A 1 45 ? 5.825 -9.422 -5.829 1.00 23.40 45 LYS A CA 10
ATOM 10784 C C . LYS A 1 45 ? 5.950 -10.281 -4.574 1.00 3.13 45 LYS A C 10
ATOM 10785 O O . LYS A 1 45 ? 6.534 -11.364 -4.608 1.00 12.32 45 LYS A O 10
ATOM 10804 N N . GLU A 1 46 ? 5.397 -9.790 -3.469 1.00 61.42 46 GLU A N 10
ATOM 10805 C CA . GLU A 1 46 ? 5.446 -10.514 -2.205 1.00 2.51 46 GLU A CA 10
ATOM 10806 C C . GLU A 1 46 ? 4.089 -11.128 -1.875 1.00 55.21 46 GLU A C 10
ATOM 10807 O O . GLU A 1 46 ? 3.747 -11.315 -0.709 1.00 60.20 46 GLU A O 10
ATOM 10819 N N . GLY A 1 47 ? 3.319 -11.438 -2.914 1.00 34.31 47 GLY A N 10
ATOM 10820 C CA . GLY A 1 47 ? 2.008 -12.027 -2.715 1.00 15.12 47 GLY A CA 10
ATOM 10821 C C . GLY A 1 47 ? 1.146 -11.217 -1.767 1.00 11.41 47 GLY A C 10
ATOM 10822 O O . GLY A 1 47 ? 0.563 -11.759 -0.828 1.00 72.43 47 GLY A O 10
ATOM 10826 N N . VAL A 1 48 ? 1.065 -9.913 -2.012 1.00 12.52 48 VAL A N 10
ATOM 10827 C CA . VAL A 1 48 ? 0.269 -9.025 -1.173 1.00 14.24 48 VAL A CA 10
ATOM 10828 C C . VAL A 1 48 ? -1.221 -9.297 -1.343 1.00 15.21 48 VAL A C 10
ATOM 10829 O O . VAL A 1 48 ? -1.683 -9.618 -2.438 1.00 53.02 48 VAL A O 10
ATOM 10842 N N . VAL A 1 49 ? -1.970 -9.166 -0.253 1.00 74.21 49 VAL A N 10
ATOM 10843 C CA . VAL A 1 49 ? -3.410 -9.396 -0.282 1.00 24.25 49 VAL A CA 10
ATOM 10844 C C . VAL A 1 49 ? -4.133 -8.268 -1.009 1.00 23.11 49 VAL A C 10
ATOM 10845 O O . VAL A 1 49 ? -3.522 -7.267 -1.384 1.00 22.02 49 VAL A O 10
ATOM 10858 N N . GLU A 1 50 ? -5.436 -8.436 -1.203 1.00 32.12 50 GLU A N 10
ATOM 10859 C CA . GLU A 1 50 ? -6.242 -7.431 -1.886 1.00 1.31 50 GLU A CA 10
ATOM 10860 C C . GLU A 1 50 ? -5.965 -6.039 -1.326 1.00 13.55 50 GLU A C 10
ATOM 10861 O O . GLU A 1 50 ? -5.485 -5.878 -0.203 1.00 3.23 50 GLU A O 10
ATOM 10873 N N . PRO A 1 51 ? -6.273 -5.007 -2.125 1.00 14.21 51 PRO A N 10
ATOM 10874 C CA . PRO A 1 51 ? -6.066 -3.610 -1.731 1.00 15.02 51 PRO A CA 10
ATOM 10875 C C . PRO A 1 51 ? -7.025 -3.171 -0.630 1.00 1.42 51 PRO A C 10
ATOM 10876 O O . PRO A 1 51 ? -6.768 -2.196 0.077 1.00 23.21 51 PRO A O 10
ATOM 10887 N N . GLU A 1 52 ? -8.131 -3.895 -0.489 1.00 62.04 52 GLU A N 10
ATOM 10888 C CA . GLU A 1 52 ? -9.128 -3.577 0.526 1.00 12.01 52 GLU A CA 10
ATOM 10889 C C . GLU A 1 52 ? -8.480 -3.446 1.902 1.00 42.12 52 GLU A C 10
ATOM 10890 O O . GLU A 1 52 ? -8.884 -2.613 2.714 1.00 42.23 52 GLU A O 10
ATOM 10902 N N . VAL A 1 53 ? -7.474 -4.275 2.157 1.00 24.40 53 VAL A N 10
ATOM 10903 C CA . VAL A 1 53 ? -6.769 -4.253 3.433 1.00 2.33 53 VAL A CA 10
ATOM 10904 C C . VAL A 1 53 ? -5.628 -3.242 3.413 1.00 0.44 53 VAL A C 10
ATOM 10905 O O . VAL A 1 53 ? -5.453 -2.470 4.356 1.00 43.35 53 VAL A O 10
ATOM 10918 N N . VAL A 1 54 ? -4.854 -3.252 2.332 1.00 15.13 54 VAL A N 10
ATOM 10919 C CA . VAL A 1 54 ? -3.730 -2.335 2.188 1.00 0.21 54 VAL A CA 10
ATOM 10920 C C . VAL A 1 54 ? -4.161 -0.894 2.439 1.00 21.53 54 VAL A C 10
ATOM 10921 O O . VAL A 1 54 ? -3.372 -0.071 2.902 1.00 43.32 54 VAL A O 10
ATOM 10934 N N . ARG A 1 55 ? -5.419 -0.596 2.130 1.00 22.12 55 ARG A N 10
ATOM 10935 C CA . ARG A 1 55 ? -5.955 0.746 2.321 1.00 31.04 55 ARG A CA 10
ATOM 10936 C C . ARG A 1 55 ? -5.963 1.122 3.800 1.00 12.42 55 ARG A C 10
ATOM 10937 O O . ARG A 1 55 ? -5.649 2.256 4.162 1.00 41.33 55 ARG A O 10
ATOM 10958 N N . GLN A 1 56 ? -6.323 0.165 4.648 1.00 22.15 56 GLN A N 10
ATOM 10959 C CA . GLN A 1 56 ? -6.373 0.398 6.087 1.00 63.24 56 GLN A CA 10
ATOM 10960 C C . GLN A 1 56 ? -4.998 0.202 6.717 1.00 63.42 56 GLN A C 10
ATOM 10961 O O . GLN A 1 56 ? -4.578 0.984 7.570 1.00 50.25 56 GLN A O 10
ATOM 10975 N N . ILE A 1 57 ? -4.301 -0.847 6.292 1.00 32.23 57 ILE A N 10
ATOM 10976 C CA . ILE A 1 57 ? -2.973 -1.144 6.815 1.00 72.30 57 ILE A CA 10
ATOM 10977 C C . ILE A 1 57 ? -2.011 0.012 6.562 1.00 72.30 57 ILE A C 10
ATOM 10978 O O . ILE A 1 57 ? -1.212 0.369 7.427 1.00 21.53 57 ILE A O 10
ATOM 10994 N N . ALA A 1 58 ? -2.095 0.594 5.370 1.00 52.13 58 ALA A N 10
ATOM 10995 C CA . ALA A 1 58 ? -1.235 1.712 5.004 1.00 73.03 58 ALA A CA 10
ATOM 10996 C C . ALA A 1 58 ? -1.467 2.907 5.923 1.00 22.50 58 ALA A C 10
ATOM 10997 O O . ALA A 1 58 ? -0.626 3.801 6.018 1.00 1.01 58 ALA A O 10
ATOM 11004 N N . ILE A 1 59 ? -2.612 2.916 6.598 1.00 71.23 59 ILE A N 10
ATOM 11005 C CA . ILE A 1 59 ? -2.953 4.001 7.509 1.00 31.12 59 ILE A CA 10
ATOM 11006 C C . ILE A 1 59 ? -2.312 3.791 8.877 1.00 0.53 59 ILE A C 10
ATOM 11007 O O . ILE A 1 59 ? -1.751 4.719 9.462 1.00 53.32 59 ILE A O 10
ATOM 11023 N N . THR A 1 60 ? -2.395 2.565 9.383 1.00 14.13 60 THR A N 10
ATOM 11024 C CA . THR A 1 60 ? -1.824 2.232 10.681 1.00 51.52 60 THR A CA 10
ATOM 11025 C C . THR A 1 60 ? -0.354 1.849 10.553 1.00 53.43 60 THR A C 10
ATOM 11026 O O . THR A 1 60 ? 0.317 1.583 11.549 1.00 23.45 60 THR A O 10
ATOM 11037 N N . ARG A 1 61 ? 0.140 1.824 9.319 1.00 3.22 61 ARG A N 10
ATOM 11038 C CA . ARG A 1 61 ? 1.531 1.473 9.060 1.00 3.55 61 ARG A CA 10
ATOM 11039 C C . ARG A 1 61 ? 2.285 2.649 8.446 1.00 55.10 61 ARG A C 10
ATOM 11040 O O . ARG A 1 61 ? 3.358 3.027 8.915 1.00 63.20 61 ARG A O 10
ATOM 11061 N N . LEU A 1 62 ? 1.713 3.224 7.393 1.00 41.42 62 LEU A N 10
ATOM 11062 C CA . LEU A 1 62 ? 2.330 4.357 6.712 1.00 42.51 62 LEU A CA 10
ATOM 11063 C C . LEU A 1 62 ? 1.719 5.673 7.183 1.00 2.42 62 LEU A C 10
ATOM 11064 O O . LEU A 1 62 ? 1.907 6.717 6.558 1.00 74.25 62 LEU A O 10
ATOM 11080 N N . LYS A 1 63 ? 0.989 5.618 8.292 1.00 51.10 63 LYS A N 10
ATOM 11081 C CA . LYS A 1 63 ? 0.353 6.805 8.851 1.00 22.21 63 LYS A CA 10
ATOM 11082 C C . LYS A 1 63 ? -0.459 7.538 7.788 1.00 2.13 63 LYS A C 10
ATOM 11083 O O . LYS A 1 63 ? -0.613 8.759 7.844 1.00 22.44 63 LYS A O 10
ATOM 11102 N N . TRP A 1 64 ? -0.976 6.787 6.823 1.00 44.41 64 TRP A N 10
ATOM 11103 C CA . TRP A 1 64 ? -1.773 7.367 5.748 1.00 72.30 64 TRP A CA 10
ATOM 11104 C C . TRP A 1 64 ? -3.096 7.908 6.282 1.00 64.22 64 TRP A C 10
ATOM 11105 O O . TRP A 1 64 ? -3.557 7.504 7.350 1.00 63.32 64 TRP A O 10
ATOM 11126 N N . VAL A 1 65 ? -3.701 8.823 5.533 1.00 52.13 65 VAL A N 10
ATOM 11127 C CA . VAL A 1 65 ? -4.971 9.418 5.930 1.00 10.00 65 VAL A CA 10
ATOM 11128 C C . VAL A 1 65 ? -5.799 9.812 4.713 1.00 71.34 65 VAL A C 10
ATOM 11129 O O . VAL A 1 65 ? -5.396 10.669 3.926 1.00 31.42 65 VAL A O 10
ATOM 11142 N N . GLU A 1 66 ? -6.959 9.180 4.562 1.00 10.30 66 GLU A N 10
ATOM 11143 C CA . GLU A 1 66 ? -7.845 9.465 3.439 1.00 65.15 66 GLU A CA 10
ATOM 11144 C C . GLU A 1 66 ? -8.109 10.963 3.321 1.00 23.32 66 GLU A C 10
ATOM 11145 O O . GLU A 1 66 ? -7.989 11.718 4.286 1.00 21.11 66 GLU A O 10
ATOM 11157 N N . PRO A 1 67 ? -8.478 11.405 2.110 1.00 15.32 67 PRO A N 10
ATOM 11158 C CA . PRO A 1 67 ? -8.768 12.815 1.836 1.00 11.20 67 PRO A CA 10
ATOM 11159 C C . PRO A 1 67 ? -10.055 13.284 2.508 1.00 61.40 67 PRO A C 10
ATOM 11160 O O . PRO A 1 67 ? -11.140 13.171 1.938 1.00 11.13 67 PRO A O 10
#

Sequence (67 aa):
GPLGSVAKKITWRKQDLDRLKRVIALKKPSASDADWTEVLRLLAKEGVVEPEVVRQIAITRLKWVEPGPLGSVAKKITWRKQDLDRLKRVIALKKPSASDADWTEVLRLLAKEGVVEPEVVRQIAITRLKWVEPGPLGSVAKKITWRKQDLDRLKRVIALKKPSASDADWTEVLRLLAKEGVVEPEVVRQIAITRLKWVEPGPLGSVAKKITWRKQDLDRLKRVIALKKPSASDADWTEVLRLLAKEGVVEPEVVRQIAITRLKWVEPGPLGSVAKKITWRKQDLDRLKRVIALKKPSASDADWTEVLRLLAKEGVVEPEVVRQIAITRLKWVEPGPLGSVAKKITWRKQDLDRLKRVIALKKPSASDADWTEVLRLLAKEGVVEPEVVRQIAITRLKWVEPGPLGSVAKKITWRKQDLDRLKRVIALKKPSASDADWTEVLRLLAKEGVVEPEVVRQIAITRLKWVEPGPLGSVAKKITWRKQDLDRLKRVIALKKPSASDADWTEVLRLLAKEGVVEPEVVRQIAITRLKWVEPGPLGSVAKKITWRKQDLDRLKRVIALKKPSASDADWTEVLRLLAKEGVVEPEVVRQIAITRLKWVEPGPLGSVAKKITWRKQDLDRLKRVIALKKPSASDADWTEVLRLLAKEGVVEPEVVRQIAITRLKWVEP

Organism: Caenorhabditis elegans (NCBI:txid6239)

CATH classification: 1.10.10.1900

Radius of gyration: 11.54 Å; Cα contacts (8 Å, |Δi|>4): 45; chains: 1; bounding box: 22×31×29 Å